Protein 1ORS (pdb70)

Foldseek 3Di:
DKAWAKPDQEDADAFFDKDKIKIFIPWFAALQFKWKWWAAPPDDTHTAAGSFFRGDVVHDPQWGKDDGTGMIMIIGNGHDLVRQTKMKIWGDDPHIDIYSIYGYAYADDFDFWDKDKAWADPVQVVVFWTKIKMKTDFGPDPDKDKFKAFLHHTDDPQKDKDKDQQDSPSRGIMMMIMRIDTSVVVVVTFKIKMWMDDPVDPDIDIDIGTVVVD/DKAKAKDDDQEAEAQAKGKMKIQIDPDAQLPWFWKWKWWAFPVGDIGTAWTAGNPGDIDGDVVQVVFWDKGDDRVRRMIMIMGGRDDQRVFTWMKIFTQDVVGDGDYIHPTGTHGYAPDDFDFWDKDWAADPPPVNDDQKGKIKMKTWFGDDDDKDKDKPVNPQPPQKDKDDWDDPDRITITMMMHMDTPVDPPVHWMKMWMGDVVVRDIDIDIRDRVDPD/DDPPDVVLVVLLLVLLQVLLVLVVCVVPPPDDPPVNVVSLVSNLVSLVSNVVVVQVCQCPVVGHPVVCVVVVLLVLLSDRPVVLVVVLVVCVVVVVVVVNVVSVVSVVSNNVNSVVSNVVSVVVVCCVVPND

Nearest PDB structures (foldseek):
  1ors-assembly1_A  TM=1.005E+00  e=1.595E-41  Mus musculus
  3w9e-assembly1_B  TM=9.736E-01  e=3.238E-32  Homo sapiens
  6ws6-assembly3_F  TM=9.856E-01  e=8.598E-32  Homo sapiens
  7ps1-assembly1_B  TM=9.415E-01  e=2.804E-31  Homo sapiens
  7nx6-assembly1_B  TM=8.037E-01  e=2.283E-31  Homo sapiens

Solvent-accessible surface area: 27838 Å² total; per-residue (Å²): 106,16,96,6,77,7,52,56,67,104,39,45,6,36,98,45,54,167,1,66,0,40,0,61,7,78,59,68,2,61,52,37,23,0,1,0,0,6,18,81,109,83,58,14,1,118,25,21,0,86,20,12,57,60,66,17,127,75,14,38,99,60,3,54,9,68,33,75,26,58,61,3,26,0,16,0,62,42,0,71,56,103,2,28,8,20,0,5,0,1,0,20,102,181,14,3,31,24,2,62,6,0,68,0,23,24,97,84,74,68,24,52,8,80,4,13,20,0,2,4,4,73,69,7,27,115,79,36,20,0,3,0,0,0,0,0,5,53,0,12,22,91,110,35,72,34,75,3,60,10,71,56,76,91,56,137,107,26,36,64,59,12,86,22,100,31,48,93,165,57,14,7,10,1,0,5,0,18,0,39,7,60,76,86,47,11,86,160,71,40,30,0,21,0,28,1,58,8,156,53,52,142,73,56,47,85,70,44,16,54,56,95,127,119,153,22,109,11,97,14,53,42,78,37,66,10,75,43,93,107,56,0,56,3,31,0,48,5,84,49,50,50,1,54,72,10,30,0,1,0,0,0,10,14,43,106,73,75,122,8,38,4,0,0,11,3,1,11,69,31,70,57,39,46,20,67,82,5,114,114,56,14,39,4,76,74,39,68,101,123,30,35,0,58,1,79,0,57,60,0,71,86,134,3,28,6,44,0,5,0,0,12,0,68,9,66,1,1,0,36,89,29,0,99,23,26,74,1,22,3,15,85,17,149,46,37,72,12,51,13,26,17,4,4,11,37,77,74,110,56,127,80,94,93,20,9,0,0,0,3,0,41,21,1,2,23,84,88,19,73,20,49,1,30,101,34,101,34,87,95,36,42,26,58,3,66,25,42,96,86,79,94,54,19,18,18,3,0,0,0,33,4,63,57,89,24,15,82,100,95,73,0,24,0,23,2,22,0,91,53,30,108,31,159,45,87,31,100,1,54,58,99,99,142,131,191,76,136,98,101,91,136,50,81,117,29,23,40,123,4,2,54,58,3,29,87,9,12,71,42,36,179,71,118,174,55,93,29,114,152,31,81,162,16,35,98,60,1,76,106,17,9,91,74,6,131,63,36,7,37,75,66,5,132,110,56,68,94,59,75,40,45,46,153,138,2,101,126,21,60,26,4,17,33,31,6,12,74,5,36,138,65,41,45,123,25,5,34,61,0,31,0,127,80,0,134,94,16,66,102,65,68,88,90,3,62,111,7,4,26,58,28,61,123,53,6,73,54,80,44,54,59,174,144,118,103,258

Structure (mmCIF, N/CA/C/O backbone):
data_1ORS
#
_entry.id   1ORS
#
_cell.length_a   264.710
_cell.length_b   61.600
_cell.length_c   46.060
_cell.angle_alpha   90.00
_cell.angle_beta   90.35
_cell.angle_gamma   90.00
#
_symmetry.space_group_name_H-M   'C 1 2 1'
#
loop_
_entity.id
_entity.type
_entity.pdbx_description
1 polymer '33H1 Fab light chain'
2 polymer '33H1 Fab heavy chain'
3 polymer 'potassium channel'
4 water water
#
loop_
_atom_site.group_PDB
_atom_site.id
_atom_site.type_symbol
_atom_site.label_atom_id
_atom_site.label_alt_id
_atom_site.label_comp_id
_atom_site.label_asym_id
_atom_site.label_entity_id
_atom_site.label_seq_id
_atom_site.pdbx_PDB_ins_code
_atom_site.Cartn_x
_atom_site.Cartn_y
_atom_site.Cartn_z
_atom_site.occupancy
_atom_site.B_iso_or_equiv
_atom_site.auth_seq_id
_atom_site.auth_comp_id
_atom_site.auth_asym_id
_atom_site.auth_atom_id
_atom_site.pdbx_PDB_model_num
ATOM 1 N N . GLN A 1 1 ? 43.302 -28.419 14.124 1.00 38.28 1 GLN A N 1
ATOM 2 C CA . GLN A 1 1 ? 43.970 -28.300 15.471 1.00 36.03 1 GLN A CA 1
ATOM 3 C C . GLN A 1 1 ? 45.460 -27.995 15.326 1.00 34.35 1 GLN A C 1
ATOM 4 O O . GLN A 1 1 ? 46.181 -27.769 16.309 1.00 32.94 1 GLN A O 1
ATOM 10 N N . ILE A 1 2 ? 45.925 -27.988 14.092 1.00 31.94 2 ILE A N 1
ATOM 11 C CA . ILE A 1 2 ? 47.331 -27.744 13.850 1.00 29.81 2 ILE A CA 1
ATOM 12 C C . ILE A 1 2 ? 47.677 -26.279 14.131 1.00 27.78 2 ILE A C 1
ATOM 13 O O . ILE A 1 2 ? 46.806 -25.405 14.118 1.00 26.78 2 ILE A O 1
ATOM 18 N N . VAL A 1 3 ? 48.950 -26.021 14.415 1.00 26.02 3 VAL A N 1
ATOM 19 C CA . VAL A 1 3 ? 49.420 -24.670 14.696 1.00 23.57 3 VAL A CA 1
ATOM 20 C C . VAL A 1 3 ? 50.127 -24.106 13.463 1.00 24.01 3 VAL A C 1
ATOM 21 O O . VAL A 1 3 ? 50.953 -24.784 12.852 1.00 22.37 3 VAL A O 1
ATOM 25 N N . LEU A 1 4 ? 49.787 -22.871 13.099 1.00 22.77 4 LEU A N 1
ATOM 26 C CA . LEU A 1 4 ? 50.397 -22.211 11.946 1.00 23.58 4 LEU A CA 1
ATOM 27 C C . LEU A 1 4 ? 51.352 -21.130 12.429 1.00 22.96 4 LEU A C 1
ATOM 28 O O . LEU A 1 4 ? 50.930 -20.129 13.011 1.00 24.38 4 LEU A O 1
ATOM 33 N N . THR A 1 5 ? 52.640 -21.340 12.190 1.00 21.91 5 THR A N 1
ATOM 34 C CA . THR A 1 5 ? 53.653 -20.378 12.594 1.00 21.47 5 THR A CA 1
ATOM 35 C C . THR A 1 5 ? 54.099 -19.596 11.372 1.00 20.06 5 THR A C 1
ATOM 36 O O . THR A 1 5 ? 54.607 -20.174 10.413 1.00 20.13 5 THR A O 1
ATOM 40 N N . GLN A 1 6 ? 53.889 -18.284 11.408 1.00 18.18 6 GLN A N 1
ATOM 41 C CA . GLN A 1 6 ? 54.280 -17.426 10.304 1.00 19.44 6 GLN A CA 1
ATOM 42 C C . GLN A 1 6 ? 55.604 -16.715 10.561 1.00 19.21 6 GLN A C 1
ATOM 43 O O . GLN A 1 6 ? 55.887 -16.267 11.679 1.00 18.04 6 GLN A O 1
ATOM 49 N N . SER A 1 7 ? 56.413 -16.617 9.514 1.00 16.43 7 SER A N 1
ATOM 50 C CA . SER A 1 7 ? 57.700 -15.951 9.603 1.00 18.04 7 SER A CA 1
ATOM 51 C C . SER A 1 7 ? 57.993 -15.190 8.313 1.00 18.86 7 SER A C 1
ATOM 52 O O . SER A 1 7 ? 57.577 -15.604 7.232 1.00 19.96 7 SER A O 1
ATOM 55 N N . PRO A 1 8 ? 58.655 -14.027 8.423 1.00 18.22 8 PRO A N 1
ATOM 56 C CA . PRO A 1 8 ? 59.106 -13.434 9.684 1.00 18.95 8 PRO A CA 1
ATOM 57 C C . PRO A 1 8 ? 57.863 -12.886 10.378 1.00 18.78 8 PRO A C 1
ATOM 58 O O . PRO A 1 8 ? 56.830 -12.722 9.737 1.00 18.67 8 PRO A O 1
ATOM 62 N N . ALA A 1 9 ? 57.951 -12.596 11.672 1.00 17.96 9 ALA A N 1
ATOM 63 C CA . ALA A 1 9 ? 56.795 -12.026 12.377 1.00 19.01 9 ALA A CA 1
ATOM 64 C C . ALA A 1 9 ? 56.596 -10.582 11.893 1.00 18.24 9 ALA A C 1
ATOM 65 O O . ALA A 1 9 ? 55.466 -10.102 11.688 1.00 16.62 9 ALA A O 1
ATOM 67 N N . ILE A 1 10 ? 57.716 -9.895 11.717 1.00 17.30 10 ILE A N 1
ATOM 68 C CA . ILE A 1 10 ? 57.724 -8.514 11.266 1.00 20.23 10 ILE A CA 1
ATOM 69 C C . ILE A 1 10 ? 58.887 -8.397 10.295 1.00 18.74 10 ILE A C 1
ATOM 70 O O . ILE A 1 10 ? 59.968 -8.916 10.561 1.00 18.23 10 ILE A O 1
ATOM 75 N N . MET A 1 11 ? 58.660 -7.722 9.176 1.00 18.49 11 MET A N 1
ATOM 76 C CA . MET A 1 11 ? 59.697 -7.539 8.169 1.00 18.96 11 MET A CA 1
ATOM 77 C C . MET A 1 11 ? 59.444 -6.233 7.424 1.00 19.65 11 MET A C 1
ATOM 78 O O . MET A 1 11 ? 58.322 -5.739 7.380 1.00 19.97 11 MET A O 1
ATOM 83 N N . SER A 1 12 ? 60.493 -5.674 6.844 1.00 19.34 12 SER A N 1
ATOM 84 C CA . SER A 1 12 ? 60.359 -4.434 6.106 1.00 21.70 12 SER A CA 1
ATOM 85 C C . SER A 1 12 ? 61.021 -4.634 4.753 1.00 22.57 12 SER A C 1
ATOM 86 O O . SER A 1 12 ? 62.042 -5.313 4.644 1.00 23.34 12 SER A O 1
ATOM 89 N N . ALA A 1 13 ? 60.441 -4.045 3.724 1.00 20.34 13 ALA A N 1
ATOM 90 C CA . ALA A 1 13 ? 61.003 -4.178 2.387 1.00 20.83 13 ALA A CA 1
ATOM 91 C C . ALA A 1 13 ? 60.912 -2.842 1.684 1.00 21.72 13 ALA A C 1
ATOM 92 O O . ALA A 1 13 ? 59.994 -2.059 1.940 1.00 20.22 13 ALA A O 1
ATOM 94 N N . SER A 1 14 ? 61.872 -2.578 0.805 1.00 22.19 14 SER A N 1
ATOM 95 C CA . SER A 1 14 ? 61.871 -1.342 0.041 1.00 23.02 14 SER A CA 1
ATOM 96 C C . SER A 1 14 ? 60.881 -1.499 -1.108 1.00 21.72 14 SER A C 1
ATOM 97 O O . SER A 1 14 ? 60.692 -2.598 -1.638 1.00 21.42 14 SER A O 1
ATOM 100 N N . LEU A 1 15 ? 60.237 -0.403 -1.483 1.00 21.58 15 LEU A N 1
ATOM 101 C CA . LEU A 1 15 ? 59.288 -0.450 -2.584 1.00 21.76 15 LEU A CA 1
ATOM 102 C C . LEU A 1 15 ? 60.056 -0.998 -3.782 1.00 23.14 15 LEU A C 1
ATOM 103 O O . LEU A 1 15 ? 61.173 -0.553 -4.062 1.00 24.12 15 LEU A O 1
ATOM 108 N N . GLY A 1 16 ? 59.471 -1.981 -4.462 1.00 23.45 16 GLY A N 1
ATOM 109 C CA . GLY A 1 16 ? 60.129 -2.587 -5.606 1.00 23.57 16 GLY A CA 1
ATOM 110 C C . GLY A 1 16 ? 60.859 -3.882 -5.277 1.00 24.96 16 GLY A C 1
ATOM 111 O O . GLY A 1 16 ? 61.263 -4.610 -6.180 1.00 23.61 16 GLY A O 1
ATOM 112 N N . ASP A 1 17 ? 61.044 -4.168 -3.989 1.00 23.81 17 ASP A N 1
ATOM 113 C CA . ASP A 1 17 ? 61.728 -5.392 -3.554 1.00 24.29 17 ASP A CA 1
ATOM 114 C C . ASP A 1 17 ? 60.840 -6.617 -3.673 1.00 23.17 17 ASP A C 1
ATOM 115 O O . ASP A 1 17 ? 59.619 -6.515 -3.575 1.00 22.56 17 ASP A O 1
ATOM 120 N N . ARG A 1 18 ? 61.464 -7.778 -3.868 1.00 21.73 18 ARG A N 1
ATOM 121 C CA . ARG A 1 18 ? 60.729 -9.035 -3.921 1.00 21.57 18 ARG A CA 1
ATOM 122 C C . ARG A 1 18 ? 60.474 -9.364 -2.449 1.00 20.71 18 ARG A C 1
ATOM 123 O O . ARG A 1 18 ? 61.364 -9.200 -1.612 1.00 21.68 18 ARG A O 1
ATOM 131 N N . VAL A 1 19 ? 59.269 -9.818 -2.135 1.00 19.95 19 VAL A N 1
ATOM 132 C CA . VAL A 1 19 ? 58.906 -10.142 -0.758 1.00 19.61 19 VAL A CA 1
ATOM 133 C C . VAL A 1 19 ? 58.383 -11.565 -0.634 1.00 19.60 19 VAL A C 1
ATOM 134 O O . VAL A 1 19 ? 57.523 -11.975 -1.408 1.00 20.37 19 VAL A O 1
ATOM 138 N N . THR A 1 20 ? 58.904 -12.319 0.333 1.00 19.25 20 THR A N 1
ATOM 139 C CA . THR A 1 20 ? 58.431 -13.678 0.555 1.00 18.95 20 THR A CA 1
ATOM 140 C C . THR A 1 20 ? 58.189 -13.900 2.043 1.00 19.85 20 THR A C 1
ATOM 141 O O . THR A 1 20 ? 59.012 -13.519 2.878 1.00 20.17 20 THR A O 1
ATOM 145 N N . MET A 1 21 ? 57.044 -14.483 2.374 1.00 19.34 21 MET A N 1
ATOM 146 C CA . MET A 1 21 ? 56.724 -14.769 3.766 1.00 20.43 21 MET A CA 1
ATOM 147 C C . MET A 1 21 ? 56.236 -16.208 3.829 1.00 19.99 21 MET A C 1
ATOM 148 O O . MET A 1 21 ? 55.652 -16.724 2.874 1.00 19.01 21 MET A O 1
ATOM 153 N N . THR A 1 22 ? 56.475 -16.859 4.959 1.00 19.66 22 THR A N 1
ATOM 154 C CA . THR A 1 22 ? 56.142 -18.265 5.095 1.00 19.06 22 THR A CA 1
ATOM 155 C C . THR A 1 22 ? 55.135 -18.614 6.184 1.00 19.40 22 THR A C 1
ATOM 156 O O . THR A 1 22 ? 55.042 -17.948 7.215 1.00 18.04 22 THR A O 1
ATOM 160 N N . CYS A 1 23 ? 54.383 -19.675 5.921 1.00 20.05 23 CYS A N 1
ATOM 161 C CA . CYS A 1 23 ? 53.396 -20.211 6.844 1.00 21.37 23 CYS A CA 1
ATOM 162 C C . CYS A 1 23 ? 53.800 -21.664 7.067 1.00 21.65 23 CYS A C 1
ATOM 163 O O . CYS A 1 23 ? 53.717 -22.479 6.145 1.00 22.96 23 CYS A O 1
ATOM 166 N N . THR A 1 24 ? 54.247 -21.987 8.278 1.00 20.53 24 THR A N 1
ATOM 167 C CA . THR A 1 24 ? 54.671 -23.347 8.587 1.00 21.65 24 THR A CA 1
ATOM 168 C C . THR A 1 24 ? 53.702 -24.026 9.548 1.00 21.05 24 THR A C 1
ATOM 169 O O . THR A 1 24 ? 53.445 -23.526 10.642 1.00 21.95 24 THR A O 1
ATOM 173 N N . ALA A 1 25 ? 53.178 -25.176 9.135 1.00 21.48 25 ALA A N 1
ATOM 174 C CA . ALA A 1 25 ? 52.209 -25.914 9.940 1.00 21.29 25 ALA A CA 1
ATOM 175 C C . ALA A 1 25 ? 52.825 -27.036 10.776 1.00 22.69 25 ALA A C 1
ATOM 176 O O . ALA A 1 25 ? 53.760 -27.704 10.339 1.00 22.21 25 ALA A O 1
ATOM 178 N N . SER A 1 26 ? 52.283 -27.245 11.975 1.00 23.46 26 SER A N 1
ATOM 179 C CA . SER A 1 26 ? 52.776 -28.294 12.865 1.00 24.49 26 SER A CA 1
ATOM 180 C C . SER A 1 26 ? 52.551 -29.691 12.281 1.00 24.75 26 SER A C 1
ATOM 181 O O . SER A 1 26 ? 53.290 -30.631 12.587 1.00 24.84 26 SER A O 1
ATOM 184 N N . SER A 1 27 ? 51.517 -29.818 11.455 1.00 25.73 27 SER A N 1
ATOM 185 C CA . SER A 1 27 ? 51.177 -31.071 10.791 1.00 28.10 27 SER A CA 1
ATOM 186 C C . SER A 1 27 ? 50.737 -30.736 9.373 1.00 28.89 27 SER A C 1
ATOM 187 O O . SER A 1 27 ? 50.373 -29.596 9.085 1.00 26.61 27 SER A O 1
ATOM 190 N N . SER A 1 28 ? 50.754 -31.734 8.496 1.00 28.55 28 SER A N 1
ATOM 191 C CA . SER A 1 28 ? 50.370 -31.537 7.105 1.00 29.19 28 SER A CA 1
ATOM 192 C C . SER A 1 28 ? 48.961 -30.977 6.946 1.00 29.09 28 SER A C 1
ATOM 193 O O . SER A 1 28 ? 48.022 -31.414 7.608 1.00 29.17 28 SER A O 1
ATOM 196 N N . VAL A 1 29 ? 48.836 -29.994 6.058 1.00 28.83 29 VAL A N 1
ATOM 197 C CA . VAL A 1 29 ? 47.563 -29.344 5.762 1.00 27.83 29 VAL A CA 1
ATOM 198 C C . VAL A 1 29 ? 47.222 -29.563 4.289 1.00 27.30 29 VAL A C 1
ATOM 199 O O . VAL A 1 29 ? 48.097 -29.474 3.429 1.00 25.53 29 VAL A O 1
ATOM 203 N N . SER A 1 30 ? 45.957 -29.855 3.998 1.00 27.63 30 SER A N 1
ATOM 204 C CA . SER A 1 30 ? 45.540 -30.051 2.610 1.00 28.43 30 SER A CA 1
ATOM 205 C C . SER A 1 30 ? 45.591 -28.707 1.887 1.00 28.03 30 SER A C 1
ATOM 206 O O . SER A 1 30 ? 45.058 -27.714 2.377 1.00 27.38 30 SER A O 1
ATOM 209 N N . SER A 1 31 ? 46.223 -28.685 0.717 1.00 27.76 31 SER A N 1
ATOM 210 C CA . SER A 1 31 ? 46.373 -27.459 -0.059 1.00 28.06 31 SER A CA 1
ATOM 211 C C . SER A 1 31 ? 45.071 -26.723 -0.373 1.00 26.57 31 SER A C 1
ATOM 212 O O . SER A 1 31 ? 45.077 -25.505 -0.537 1.00 26.62 31 SER A O 1
ATOM 215 N N . SER A 1 32 ? 43.957 -27.440 -0.461 1.00 24.94 32 SER A N 1
ATOM 216 C CA . SER A 1 32 ? 42.694 -26.772 -0.757 1.00 25.14 32 SER A CA 1
ATOM 217 C C . SER A 1 32 ? 42.187 -25.925 0.409 1.00 23.69 32 SER A C 1
ATOM 218 O O . SER A 1 32 ? 41.384 -25.014 0.209 1.00 24.73 32 SER A O 1
ATOM 221 N N . TYR A 1 33 ? 42.658 -26.201 1.621 1.00 22.88 33 TYR A N 1
ATOM 222 C CA . TYR A 1 33 ? 42.186 -25.432 2.770 1.00 23.93 33 TYR A CA 1
ATOM 223 C C . TYR A 1 33 ? 43.129 -24.356 3.311 1.00 22.78 33 TYR A C 1
ATOM 224 O O . TYR A 1 33 ? 42.843 -23.763 4.352 1.00 23.86 33 TYR A O 1
ATOM 233 N N . LEU A 1 34 ? 44.240 -24.105 2.623 1.00 20.71 34 LEU A N 1
ATOM 234 C CA . LEU A 1 34 ? 45.202 -23.096 3.078 1.00 20.06 34 LEU A CA 1
ATOM 235 C C . LEU A 1 34 ? 44.903 -21.777 2.376 1.00 18.55 34 LEU A C 1
ATOM 236 O O . LEU A 1 34 ? 45.044 -21.659 1.157 1.00 16.59 34 LEU A O 1
ATOM 241 N N . HIS A 1 35 ? 44.473 -20.786 3.154 1.00 18.22 35 HIS A N 1
ATOM 242 C CA . HIS A 1 35 ? 44.114 -19.481 2.599 1.00 18.66 35 HIS A CA 1
ATOM 243 C C . HIS A 1 35 ? 44.912 -18.364 3.270 1.00 18.94 35 HIS A C 1
ATOM 244 O O . HIS A 1 35 ? 45.360 -18.502 4.417 1.00 19.59 35 HIS A O 1
ATOM 251 N N . TRP A 1 36 ? 45.071 -17.258 2.547 1.00 18.12 36 TRP A N 1
ATOM 252 C CA . TRP A 1 36 ? 45.778 -16.080 3.048 1.00 19.13 36 TRP A CA 1
ATOM 253 C C . TRP A 1 36 ? 44.846 -14.863 3.090 1.00 19.69 36 TRP A C 1
ATOM 254 O O . TRP A 1 36 ? 43.970 -14.711 2.230 1.00 18.99 36 TRP A O 1
ATOM 265 N N . TYR A 1 37 ? 45.053 -13.999 4.081 1.00 19.60 37 TYR A N 1
ATOM 266 C CA . TYR A 1 37 ? 44.253 -12.786 4.241 1.00 20.43 37 TYR A CA 1
ATOM 267 C C . TYR A 1 37 ? 45.155 -11.580 4.444 1.00 21.25 37 TYR A C 1
ATOM 268 O O . TYR A 1 37 ? 46.238 -11.692 5.013 1.00 22.13 37 TYR A O 1
ATOM 277 N N . GLN A 1 38 ? 44.699 -10.423 3.981 1.00 20.38 38 GLN A N 1
ATOM 278 C CA . GLN A 1 38 ? 45.462 -9.196 4.146 1.00 19.96 38 GLN A CA 1
ATOM 279 C C . GLN A 1 38 ? 44.637 -8.278 5.036 1.00 20.05 38 GLN A C 1
ATOM 280 O O . GLN A 1 38 ? 43.438 -8.108 4.808 1.00 19.60 38 GLN A O 1
ATOM 286 N N . GLN A 1 39 ? 45.266 -7.693 6.046 1.00 19.46 39 GLN A N 1
ATOM 287 C CA . GLN A 1 39 ? 44.550 -6.781 6.933 1.00 20.95 39 GLN A CA 1
ATOM 288 C C . GLN A 1 39 ? 45.336 -5.515 7.220 1.00 20.56 39 GLN A C 1
ATOM 289 O O . GLN A 1 39 ? 46.539 -5.554 7.488 1.00 20.42 39 GLN A O 1
ATOM 295 N N . LYS A 1 40 ? 44.649 -4.384 7.140 1.00 22.99 40 LYS A N 1
ATOM 296 C CA . LYS A 1 40 ? 45.273 -3.108 7.431 1.00 24.14 40 LYS A CA 1
ATOM 297 C C . LYS A 1 40 ? 44.589 -2.580 8.681 1.00 26.68 40 LYS A C 1
ATOM 298 O O . LYS A 1 40 ? 43.396 -2.813 8.890 1.00 24.82 40 LYS A O 1
ATOM 304 N N . PRO A 1 41 ? 45.337 -1.863 9.532 1.00 28.40 41 PRO A N 1
ATOM 305 C CA . PRO A 1 41 ? 44.788 -1.312 10.773 1.00 30.07 41 PRO A CA 1
ATOM 306 C C . PRO A 1 41 ? 43.495 -0.526 10.569 1.00 30.87 41 PRO A C 1
ATOM 307 O O . PRO A 1 41 ? 43.399 0.317 9.673 1.00 31.20 41 PRO A O 1
ATOM 311 N N . GLY A 1 42 ? 42.494 -0.837 11.391 1.00 31.86 42 GLY A N 1
ATOM 312 C CA . GLY A 1 42 ? 41.213 -0.159 11.306 1.00 31.51 42 GLY A CA 1
ATOM 313 C C . GLY A 1 42 ? 40.142 -0.867 10.492 1.00 31.89 42 GLY A C 1
ATOM 314 O O . GLY A 1 42 ? 38.965 -0.511 10.575 1.00 31.89 42 GLY A O 1
ATOM 315 N N . SER A 1 43 ? 40.534 -1.869 9.709 1.00 30.93 43 SER A N 1
ATOM 316 C CA . SER A 1 43 ? 39.586 -2.599 8.873 1.00 30.75 43 SER A CA 1
ATOM 317 C C . SER A 1 43 ? 39.656 -4.108 9.095 1.00 29.02 43 SER A C 1
ATOM 318 O O . SER A 1 43 ? 40.608 -4.621 9.684 1.00 27.99 43 SER A O 1
ATOM 321 N N . SER A 1 44 ? 38.645 -4.820 8.615 1.00 26.41 44 SER A N 1
ATOM 322 C CA . SER A 1 44 ? 38.614 -6.271 8.760 1.00 26.56 44 SER A CA 1
ATOM 323 C C . SER A 1 44 ? 39.529 -6.940 7.732 1.00 24.64 44 SER A C 1
ATOM 324 O O . SER A 1 44 ? 39.857 -6.353 6.693 1.00 22.37 44 SER A O 1
ATOM 327 N N . PRO A 1 45 ? 39.971 -8.175 8.019 1.00 23.02 45 PRO A N 1
ATOM 328 C CA . PRO A 1 45 ? 40.841 -8.890 7.084 1.00 21.69 45 PRO A CA 1
ATOM 329 C C . PRO A 1 45 ? 40.093 -9.129 5.769 1.00 22.33 45 PRO A C 1
ATOM 330 O O . PRO A 1 45 ? 38.863 -9.207 5.747 1.00 21.84 45 PRO A O 1
ATOM 334 N N . LYS A 1 46 ? 40.842 -9.241 4.679 1.00 22.53 46 LYS A N 1
ATOM 335 C CA . LYS A 1 46 ? 40.260 -9.491 3.366 1.00 23.42 46 LYS A CA 1
ATOM 336 C C . LYS A 1 46 ? 40.831 -10.776 2.778 1.00 22.46 46 LYS A C 1
ATOM 337 O O . LYS A 1 46 ? 42.043 -11.000 2.833 1.00 21.27 46 LYS A O 1
ATOM 343 N N . LEU A 1 47 ? 39.969 -11.627 2.224 1.00 21.40 47 LEU A N 1
ATOM 344 C CA . LEU A 1 47 ? 40.458 -12.855 1.605 1.00 21.85 47 LEU A CA 1
ATOM 345 C C . LEU A 1 47 ? 41.413 -12.396 0.507 1.00 21.79 47 LEU A C 1
ATOM 346 O O . LEU A 1 47 ? 41.061 -11.551 -0.320 1.00 21.80 47 LEU A O 1
ATOM 351 N N . TRP A 1 48 ? 42.620 -12.943 0.497 1.00 20.68 48 TRP A N 1
ATOM 352 C CA . TRP A 1 48 ? 43.623 -12.522 -0.470 1.00 20.45 48 TRP A CA 1
ATOM 353 C C . TRP A 1 48 ? 44.008 -13.628 -1.448 1.00 21.48 48 TRP A C 1
ATOM 354 O O . TRP A 1 48 ? 44.068 -13.411 -2.656 1.00 22.55 48 TRP A O 1
ATOM 365 N N . ILE A 1 49 ? 44.290 -14.811 -0.919 1.00 22.09 49 ILE A N 1
ATOM 366 C CA . ILE A 1 49 ? 44.638 -15.957 -1.753 1.00 23.45 49 ILE A CA 1
ATOM 367 C C . ILE A 1 49 ? 43.916 -17.155 -1.153 1.00 23.48 49 ILE A C 1
ATOM 368 O O . ILE A 1 49 ? 43.976 -17.363 0.056 1.00 24.25 49 ILE A O 1
ATOM 373 N N . TYR A 1 50 ? 43.203 -17.928 -1.967 1.00 22.28 50 TYR A N 1
ATOM 374 C CA . TYR A 1 50 ? 42.525 -19.090 -1.414 1.00 23.01 50 TYR A CA 1
ATOM 375 C C . TYR A 1 50 ? 43.058 -20.380 -2.017 1.00 21.61 50 TYR A C 1
ATOM 376 O O . TYR A 1 50 ? 43.616 -20.384 -3.115 1.00 20.49 50 TYR A O 1
ATOM 385 N N . SER A 1 51 ? 42.897 -21.467 -1.272 1.00 22.22 51 SER A N 1
ATOM 386 C CA . SER A 1 51 ? 43.353 -22.783 -1.698 1.00 22.43 51 SER A CA 1
ATOM 387 C C . SER A 1 51 ? 44.785 -22.743 -2.216 1.00 22.57 51 SER A C 1
ATOM 388 O O . SER A 1 51 ? 45.074 -23.153 -3.345 1.00 22.16 51 SER A O 1
ATOM 391 N N . THR A 1 52 ? 45.665 -22.205 -1.375 1.00 22.09 52 THR A N 1
ATOM 392 C CA . THR A 1 52 ? 47.094 -22.098 -1.647 1.00 22.73 52 THR A CA 1
ATOM 393 C C . THR A 1 52 ? 47.594 -21.096 -2.676 1.00 22.86 52 THR A C 1
ATOM 394 O O . THR A 1 52 ? 48.498 -20.314 -2.382 1.00 22.78 52 THR A O 1
ATOM 398 N N . SER A 1 53 ? 47.008 -21.104 -3.868 1.00 23.40 53 SER A N 1
ATOM 399 C CA . SER A 1 53 ? 47.509 -20.253 -4.940 1.00 24.20 53 SER A CA 1
ATOM 400 C C . SER A 1 53 ? 46.506 -19.467 -5.767 1.00 24.19 53 SER A C 1
ATOM 401 O O . SER A 1 53 ? 46.887 -18.853 -6.758 1.00 25.61 53 SER A O 1
ATOM 404 N N . ASN A 1 54 ? 45.237 -19.494 -5.398 1.00 24.11 54 ASN A N 1
ATOM 405 C CA . ASN A 1 54 ? 44.247 -18.756 -6.175 1.00 26.27 54 ASN A CA 1
ATOM 406 C C . ASN A 1 54 ? 44.067 -17.340 -5.638 1.00 24.51 54 ASN A C 1
ATOM 407 O O . ASN A 1 54 ? 43.633 -17.153 -4.505 1.00 25.78 54 ASN A O 1
ATOM 412 N N . LEU A 1 55 ? 44.415 -16.345 -6.450 1.00 26.27 55 LEU A N 1
ATOM 413 C CA . LEU A 1 55 ? 44.274 -14.948 -6.042 1.00 26.98 55 LEU A CA 1
ATOM 414 C C . LEU A 1 55 ? 42.801 -14.557 -5.981 1.00 27.80 55 LEU A C 1
ATOM 415 O O . LEU A 1 55 ? 42.006 -14.957 -6.835 1.00 27.05 55 LEU A O 1
ATOM 420 N N . ALA A 1 56 ? 42.435 -13.785 -4.963 1.00 28.14 56 ALA A N 1
ATOM 421 C CA . ALA A 1 56 ? 41.058 -13.323 -4.828 1.00 29.79 56 ALA A CA 1
ATOM 422 C C . ALA A 1 56 ? 40.820 -12.309 -5.946 1.00 30.78 56 ALA A C 1
ATOM 423 O O . ALA A 1 56 ? 41.764 -11.734 -6.482 1.00 30.09 56 ALA A O 1
ATOM 425 N N . SER A 1 57 ? 39.557 -12.088 -6.287 1.00 33.74 57 SER A N 1
ATOM 426 C CA . SER A 1 57 ? 39.188 -11.175 -7.367 1.00 35.36 57 SER A CA 1
ATOM 427 C C . SER A 1 57 ? 39.986 -9.871 -7.498 1.00 36.30 57 SER A C 1
ATOM 428 O O . SER A 1 57 ? 40.669 -9.657 -8.497 1.00 38.53 57 SER A O 1
ATOM 431 N N . GLY A 1 58 ? 39.920 -8.995 -6.506 1.00 35.68 58 GLY A N 1
ATOM 432 C CA . GLY A 1 58 ? 40.641 -7.734 -6.642 1.00 36.26 58 GLY A CA 1
ATOM 433 C C . GLY A 1 58 ? 42.163 -7.744 -6.523 1.00 34.20 58 GLY A C 1
ATOM 434 O O . GLY A 1 58 ? 42.809 -6.726 -6.779 1.00 32.96 58 GLY A O 1
ATOM 435 N N . VAL A 1 59 ? 42.738 -8.889 -6.168 1.00 31.24 59 VAL A N 1
ATOM 436 C CA . VAL A 1 59 ? 44.186 -9.007 -5.963 1.00 29.26 59 VAL A CA 1
ATOM 437 C C . VAL A 1 59 ? 45.103 -8.918 -7.188 1.00 28.55 59 VAL A C 1
ATOM 438 O O . VAL A 1 59 ? 45.011 -9.724 -8.114 1.00 27.29 59 VAL A O 1
ATOM 442 N N . PRO A 1 60 ? 46.020 -7.931 -7.193 1.00 28.10 60 PRO A N 1
ATOM 443 C CA . PRO A 1 60 ? 46.980 -7.695 -8.279 1.00 27.11 60 PRO A CA 1
ATOM 444 C C . PRO A 1 60 ? 47.908 -8.873 -8.560 1.00 26.48 60 PRO A C 1
ATOM 445 O O . PRO A 1 60 ? 48.278 -9.620 -7.652 1.00 23.88 60 PRO A O 1
ATOM 449 N N . ALA A 1 61 ? 48.292 -9.012 -9.827 1.00 25.64 61 ALA A N 1
ATOM 450 C CA . ALA A 1 61 ? 49.153 -10.101 -10.282 1.00 25.40 61 ALA A CA 1
ATOM 451 C C . ALA A 1 61 ? 50.512 -10.205 -9.591 1.00 25.15 61 ALA A C 1
ATOM 452 O O . ALA A 1 61 ? 51.154 -11.256 -9.643 1.00 25.05 61 ALA A O 1
ATOM 454 N N . ARG A 1 62 ? 50.957 -9.133 -8.943 1.00 23.78 62 ARG A N 1
ATOM 455 C CA . ARG A 1 62 ? 52.250 -9.179 -8.270 1.00 24.78 62 ARG A CA 1
ATOM 456 C C . ARG A 1 62 ? 52.254 -10.227 -7.152 1.00 22.55 62 ARG A C 1
ATOM 457 O O . ARG A 1 62 ? 53.312 -10.705 -6.746 1.00 22.78 62 ARG A O 1
ATOM 465 N N . PHE A 1 63 ? 51.073 -10.600 -6.664 1.00 23.36 63 PHE A N 1
ATOM 466 C CA . PHE A 1 63 ? 50.991 -11.601 -5.596 1.00 21.99 63 PHE A CA 1
ATOM 467 C C . PHE A 1 63 ? 50.906 -13.032 -6.119 1.00 23.39 63 PHE A C 1
ATOM 468 O O . PHE A 1 63 ? 50.383 -13.278 -7.203 1.00 20.64 63 PHE A O 1
ATOM 476 N N . SER A 1 64 ? 51.413 -13.974 -5.329 1.00 23.18 64 SER A N 1
ATOM 477 C CA . SER A 1 64 ? 51.340 -15.391 -5.663 1.00 23.37 64 SER A CA 1
ATOM 478 C C . SER A 1 64 ? 51.426 -16.201 -4.374 1.00 23.41 64 SER A C 1
ATOM 479 O O . SER A 1 64 ? 52.014 -15.757 -3.385 1.00 21.34 64 SER A O 1
ATOM 482 N N . GLY A 1 65 ? 50.816 -17.379 -4.390 1.00 21.57 65 GLY A N 1
ATOM 483 C CA . GLY A 1 65 ? 50.843 -18.254 -3.234 1.00 22.54 65 GLY A CA 1
ATOM 484 C C . GLY A 1 65 ? 51.370 -19.589 -3.714 1.00 24.59 65 GLY A C 1
ATOM 485 O O . GLY A 1 65 ? 51.086 -19.987 -4.843 1.00 23.72 65 GLY A O 1
ATOM 486 N N . SER A 1 66 ? 52.141 -20.272 -2.875 1.00 23.38 66 SER A N 1
ATOM 487 C CA . SER A 1 66 ? 52.708 -21.567 -3.238 1.00 25.39 66 SER A CA 1
ATOM 488 C C . SER A 1 66 ? 52.869 -22.428 -1.991 1.00 25.36 66 SER A C 1
ATOM 489 O O . SER A 1 66 ? 52.719 -21.937 -0.876 1.00 23.23 66 SER A O 1
ATOM 492 N N . GLY A 1 67 ? 53.163 -23.713 -2.181 1.00 26.34 67 GLY A N 1
ATOM 493 C CA . GLY A 1 67 ? 53.354 -24.597 -1.042 1.00 26.56 67 GLY A CA 1
ATOM 494 C C . GLY A 1 67 ? 52.497 -25.848 -1.006 1.00 28.08 67 GLY A C 1
ATOM 495 O O . GLY A 1 67 ? 51.635 -26.059 -1.859 1.00 29.26 67 GLY A O 1
ATOM 496 N N . SER A 1 68 ? 52.748 -26.683 -0.003 1.00 27.29 68 SER A N 1
ATOM 497 C CA . SER A 1 68 ? 52.021 -27.929 0.193 1.00 28.31 68 SER A CA 1
ATOM 498 C C . SER A 1 68 ? 52.480 -28.553 1.502 1.00 27.81 68 SER A C 1
ATOM 499 O O . SER A 1 68 ? 53.524 -28.188 2.039 1.00 26.67 68 SER A O 1
ATOM 502 N N . GLY A 1 69 ? 51.699 -29.499 2.009 1.00 28.47 69 GLY A N 1
ATOM 503 C CA . GLY A 1 69 ? 52.059 -30.169 3.246 1.00 28.27 69 GLY A CA 1
ATOM 504 C C . GLY A 1 69 ? 52.123 -29.278 4.471 1.00 26.14 69 GLY A C 1
ATOM 505 O O . GLY A 1 69 ? 51.098 -28.815 4.965 1.00 25.58 69 GLY A O 1
ATOM 506 N N . THR A 1 70 ? 53.334 -29.051 4.971 1.00 25.72 70 THR A N 1
ATOM 507 C CA . THR A 1 70 ? 53.537 -28.224 6.160 1.00 25.27 70 THR A C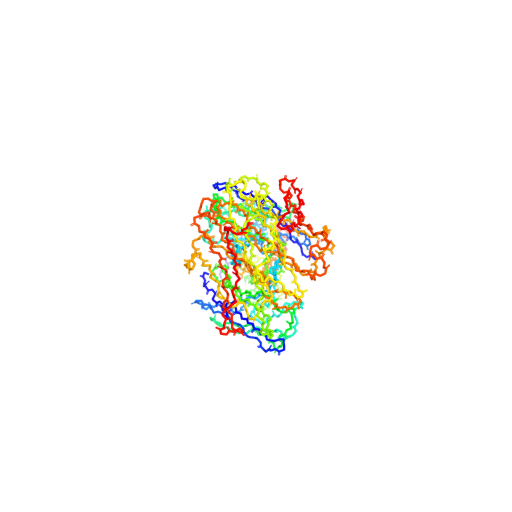A 1
ATOM 508 C C . THR A 1 70 ? 54.235 -26.897 5.846 1.00 24.76 70 THR A C 1
ATOM 509 O O . THR A 1 70 ? 54.596 -26.154 6.757 1.00 24.52 70 THR A O 1
ATOM 513 N N . SER A 1 71 ? 54.425 -26.589 4.568 1.00 24.07 71 SER A N 1
ATOM 514 C CA . SER A 1 71 ? 55.108 -25.349 4.224 1.00 23.91 71 SER A CA 1
ATOM 515 C C . SER A 1 71 ? 54.494 -24.589 3.052 1.00 24.00 71 SER A C 1
ATOM 516 O O . SER A 1 71 ? 54.471 -25.079 1.914 1.00 22.90 71 SER A O 1
ATOM 519 N N . TYR A 1 72 ? 54.013 -23.381 3.338 1.00 22.52 72 TYR A N 1
ATOM 520 C CA . TYR A 1 72 ? 53.404 -22.527 2.325 1.00 22.10 72 TYR A CA 1
ATOM 521 C C . TYR A 1 72 ? 54.013 -21.132 2.379 1.00 21.54 72 TYR A C 1
ATOM 522 O O . TYR A 1 72 ? 54.574 -20.723 3.398 1.00 20.03 72 TYR A O 1
ATOM 531 N N . SER A 1 73 ? 53.896 -20.395 1.280 1.00 22.06 73 SER A N 1
ATOM 532 C CA . SER A 1 73 ? 54.449 -19.052 1.233 1.00 20.79 73 SER A CA 1
ATOM 533 C C . SER A 1 73 ? 53.607 -18.117 0.377 1.00 22.57 73 SER A C 1
ATOM 534 O O . SER A 1 73 ? 52.852 -18.559 -0.491 1.00 21.31 73 SER A O 1
ATOM 537 N N . LEU A 1 74 ? 53.733 -16.821 0.657 1.00 20.81 74 LEU A N 1
ATOM 538 C CA . LEU A 1 74 ? 53.044 -15.775 -0.087 1.00 20.58 74 LEU A CA 1
ATOM 539 C C . LEU A 1 74 ? 54.182 -14.902 -0.595 1.00 20.55 74 LEU A C 1
ATOM 540 O O . LEU A 1 74 ? 55.070 -14.518 0.170 1.00 20.14 74 LEU A O 1
ATOM 545 N N . THR A 1 75 ? 54.177 -14.619 -1.891 1.00 18.64 75 THR A N 1
ATOM 546 C CA . THR A 1 75 ? 55.227 -13.820 -2.480 1.00 20.05 75 THR A CA 1
ATOM 547 C C . THR A 1 75 ? 54.702 -12.600 -3.216 1.00 18.72 75 THR A C 1
ATOM 548 O O . THR A 1 75 ? 53.620 -12.626 -3.794 1.00 20.69 75 THR A O 1
ATOM 552 N N . ILE A 1 76 ? 55.476 -11.525 -3.172 1.00 18.53 76 ILE A N 1
ATOM 553 C CA . ILE A 1 76 ? 55.127 -10.301 -3.875 1.00 20.13 76 ILE A CA 1
ATOM 554 C C . ILE A 1 76 ? 56.323 -10.090 -4.789 1.00 20.74 76 ILE A C 1
ATOM 555 O O . ILE A 1 76 ? 57.440 -9.900 -4.319 1.00 21.65 76 ILE A O 1
ATOM 560 N N . SER A 1 77 ? 56.100 -10.152 -6.099 1.00 23.26 77 SER A N 1
ATOM 561 C CA . SER A 1 77 ? 57.199 -9.998 -7.043 1.00 23.14 77 SER A CA 1
ATOM 562 C C . SER A 1 77 ? 57.888 -8.646 -6.891 1.00 25.32 77 SER A C 1
ATOM 563 O O . SER A 1 77 ? 59.114 -8.546 -6.974 1.00 24.92 77 SER A O 1
ATOM 566 N N . SER A 1 78 ? 57.094 -7.610 -6.645 1.00 26.86 78 SER A N 1
ATOM 567 C CA . SER A 1 78 ? 57.613 -6.256 -6.493 1.00 27.93 78 SER A CA 1
ATOM 568 C C . SER A 1 78 ? 56.709 -5.459 -5.551 1.00 27.85 78 SER A C 1
ATOM 569 O O . SER A 1 78 ? 55.569 -5.128 -5.891 1.00 26.66 78 SER A O 1
ATOM 572 N N . MET A 1 79 ? 57.244 -5.176 -4.367 1.00 25.71 79 MET A N 1
ATOM 573 C CA . MET A 1 79 ? 56.577 -4.441 -3.286 1.00 25.82 79 MET A CA 1
ATOM 574 C C . MET A 1 79 ? 56.037 -3.053 -3.658 1.00 23.92 79 MET A C 1
ATOM 575 O O . MET A 1 79 ? 56.767 -2.216 -4.174 1.00 22.65 79 MET A O 1
ATOM 580 N N . GLU A 1 80 ? 54.756 -2.816 -3.387 1.00 23.90 80 GLU A N 1
ATOM 581 C CA . GLU A 1 80 ? 54.146 -1.509 -3.631 1.00 24.30 80 GLU A CA 1
ATOM 582 C C . GLU A 1 80 ? 53.689 -0.998 -2.265 1.00 23.16 80 GLU A C 1
ATOM 583 O O . GLU A 1 80 ? 53.426 -1.793 -1.368 1.00 22.51 80 GLU A O 1
ATOM 589 N N . ALA A 1 81 ? 53.591 0.319 -2.113 1.00 23.51 81 ALA A N 1
ATOM 590 C CA . ALA A 1 81 ? 53.192 0.925 -0.841 1.00 24.06 81 ALA A CA 1
ATOM 591 C C . ALA A 1 81 ? 51.890 0.370 -0.261 1.00 24.58 81 ALA A C 1
ATOM 592 O O . ALA A 1 81 ? 51.788 0.146 0.950 1.00 23.49 81 ALA A O 1
ATOM 594 N N . GLU A 1 82 ? 50.898 0.148 -1.118 1.00 23.98 82 GLU A N 1
ATOM 595 C CA . GLU A 1 82 ? 49.616 -0.377 -0.665 1.00 26.35 82 GLU A CA 1
ATOM 596 C C . GLU A 1 82 ? 49.691 -1.809 -0.143 1.00 23.38 82 GLU A C 1
ATOM 597 O O . GLU A 1 82 ? 48.713 -2.316 0.403 1.00 23.53 82 GLU A O 1
ATOM 603 N N . ASP A 1 83 ? 50.841 -2.458 -0.302 1.00 20.98 83 ASP A N 1
ATOM 604 C CA . ASP A 1 83 ? 50.989 -3.835 0.168 1.00 20.11 83 ASP A CA 1
ATOM 605 C C . ASP A 1 83 ? 51.367 -3.909 1.655 1.00 20.08 83 ASP A C 1
ATOM 606 O O . ASP A 1 83 ? 51.331 -4.984 2.263 1.00 19.24 83 ASP A O 1
ATOM 611 N N . ALA A 1 84 ? 51.725 -2.771 2.242 1.00 19.77 84 ALA A N 1
ATOM 612 C CA . ALA A 1 84 ? 52.076 -2.739 3.661 1.00 19.53 84 ALA A CA 1
ATOM 613 C C . ALA A 1 84 ? 50.814 -3.102 4.435 1.00 19.27 84 ALA A C 1
ATOM 614 O O . ALA A 1 84 ? 49.790 -2.426 4.335 1.00 19.36 84 ALA A O 1
ATOM 616 N N . ALA A 1 85 ? 50.886 -4.188 5.192 1.00 18.53 85 ALA A N 1
ATOM 617 C CA . ALA A 1 85 ? 49.740 -4.662 5.953 1.00 19.02 85 ALA A CA 1
ATOM 618 C C . ALA A 1 85 ? 50.188 -5.906 6.689 1.00 18.62 85 ALA A C 1
ATOM 619 O O . ALA A 1 85 ? 51.356 -6.285 6.619 1.00 17.56 85 ALA A O 1
ATOM 621 N N . THR A 1 86 ? 49.266 -6.532 7.407 1.00 18.18 86 THR A N 1
ATOM 622 C CA . THR A 1 86 ? 49.587 -7.770 8.100 1.00 18.97 86 THR A CA 1
ATOM 623 C C . THR A 1 86 ? 48.898 -8.871 7.304 1.00 19.67 86 THR A C 1
ATOM 624 O O . THR A 1 86 ? 47.752 -8.710 6.883 1.00 21.10 86 THR A O 1
ATOM 628 N N . TYR A 1 87 ? 49.609 -9.970 7.068 1.00 17.85 87 TYR A N 1
ATOM 629 C CA . TYR A 1 87 ? 49.049 -11.081 6.320 1.00 18.56 87 TYR A CA 1
ATOM 630 C C . TYR A 1 87 ? 48.918 -12.285 7.236 1.00 18.91 87 TYR A C 1
ATOM 631 O O . TYR A 1 87 ? 49.821 -12.582 8.014 1.00 19.53 87 TYR A O 1
ATOM 640 N N . TYR A 1 88 ? 47.788 -12.969 7.128 1.00 17.24 88 TYR A N 1
ATOM 641 C CA . TYR A 1 88 ? 47.506 -14.144 7.945 1.00 18.81 88 TYR A CA 1
ATOM 642 C C . TYR A 1 88 ? 47.195 -15.348 7.081 1.00 19.78 88 TYR A C 1
ATOM 643 O O . TYR A 1 88 ? 46.482 -15.232 6.084 1.00 18.20 88 TYR A O 1
ATOM 652 N N . CYS A 1 89 ? 47.728 -16.506 7.460 1.00 20.27 89 CYS A N 1
ATOM 653 C CA . CYS A 1 89 ? 47.406 -17.718 6.744 1.00 21.05 89 CYS A CA 1
ATOM 654 C C . CYS A 1 89 ? 46.331 -18.373 7.607 1.00 21.60 89 CYS A C 1
ATOM 655 O O . CYS A 1 89 ? 46.165 -18.024 8.787 1.00 21.64 89 CYS A O 1
ATOM 658 N N . HIS A 1 90 ? 45.611 -19.317 7.020 1.00 21.05 90 HIS A N 1
ATOM 659 C CA . HIS A 1 90 ? 44.486 -19.969 7.678 1.00 22.02 90 HIS A CA 1
ATOM 660 C C . HIS A 1 90 ? 44.347 -21.386 7.134 1.00 20.94 90 HIS A C 1
ATOM 661 O O . HIS A 1 90 ? 44.587 -21.623 5.956 1.00 21.49 90 HIS A O 1
ATOM 668 N N . GLN A 1 91 ? 43.957 -22.328 7.986 1.00 21.96 91 GLN A N 1
ATOM 669 C CA . GLN A 1 91 ? 43.788 -23.701 7.531 1.00 21.87 91 GLN A CA 1
ATOM 670 C C . GLN A 1 91 ? 42.648 -24.398 8.250 1.00 22.13 91 GLN A C 1
ATOM 671 O O . GLN A 1 91 ? 42.176 -23.940 9.287 1.00 20.99 91 GLN A O 1
ATOM 677 N N . PHE A 1 92 ? 42.208 -25.508 7.674 1.00 22.36 92 PHE A N 1
ATOM 678 C CA . PHE A 1 92 ? 41.169 -26.326 8.272 1.00 24.62 92 PHE A CA 1
ATOM 679 C C . PHE A 1 92 ? 41.585 -27.778 8.125 1.00 24.95 92 PHE A C 1
ATOM 680 O O . PHE A 1 92 ? 42.023 -28.187 7.053 1.00 24.94 92 PHE A O 1
ATOM 688 N N . HIS A 1 93 ? 41.458 -28.550 9.198 1.00 27.71 93 HIS A N 1
ATOM 689 C CA . HIS A 1 93 ? 41.769 -29.976 9.148 1.00 30.45 93 HIS A CA 1
ATOM 690 C C . HIS A 1 93 ? 40.675 -30.601 10.002 1.00 30.69 93 HIS A C 1
ATOM 691 O O . HIS A 1 93 ? 39.756 -31.228 9.480 1.00 30.00 93 HIS A O 1
ATOM 698 N N . ARG A 1 94 ? 40.764 -30.427 11.314 1.00 30.14 94 ARG A N 1
ATOM 699 C CA . ARG A 1 94 ? 39.710 -30.920 12.189 1.00 31.79 94 ARG A CA 1
ATOM 700 C C . ARG A 1 94 ? 38.981 -29.686 12.690 1.00 31.42 94 ARG A C 1
ATOM 701 O O . ARG A 1 94 ? 37.794 -29.729 13.003 1.00 29.72 94 ARG A O 1
ATOM 709 N N . SER A 1 95 ? 39.711 -28.577 12.745 1.00 30.14 95 SER A N 1
ATOM 710 C CA . SER A 1 95 ? 39.155 -27.315 13.209 1.00 30.61 95 SER A CA 1
ATOM 711 C C . SER A 1 95 ? 39.752 -26.176 12.382 1.00 28.54 95 SER A C 1
ATOM 712 O O . SER A 1 95 ? 40.586 -26.415 11.509 1.00 28.12 95 SER A O 1
ATOM 715 N N . LEU A 1 96 ? 39.322 -24.946 12.658 1.00 28.17 96 LEU A N 1
ATOM 716 C CA . LEU A 1 96 ? 39.821 -23.764 11.945 1.00 27.23 96 LEU A CA 1
ATOM 717 C C . LEU A 1 96 ? 40.847 -23.014 12.790 1.00 25.84 96 LEU A C 1
ATOM 718 O O . LEU A 1 96 ? 40.556 -22.619 13.921 1.00 23.78 96 LEU A O 1
ATOM 723 N N . THR A 1 97 ? 42.037 -22.800 12.236 1.00 24.72 97 THR A N 1
ATOM 724 C CA . THR A 1 97 ? 43.098 -22.100 12.956 1.00 24.86 97 THR A CA 1
ATOM 725 C C . THR A 1 97 ? 43.823 -21.069 12.081 1.00 24.17 97 THR A C 1
ATOM 726 O O . THR A 1 97 ? 43.978 -21.260 10.866 1.00 22.48 97 THR A O 1
ATOM 730 N N . PHE A 1 98 ? 44.262 -19.980 12.711 1.00 23.66 98 PHE A N 1
ATOM 731 C CA . PHE A 1 98 ? 44.973 -18.903 12.021 1.00 23.13 98 PHE A CA 1
ATOM 732 C C . PHE A 1 98 ? 46.445 -18.808 12.379 1.00 22.50 98 PHE A C 1
ATOM 733 O O . PHE A 1 98 ? 46.842 -19.075 13.515 1.00 21.10 98 PHE A O 1
ATOM 741 N N . GLY A 1 99 ? 47.243 -18.388 11.403 1.00 21.47 99 GLY A N 1
ATOM 742 C CA . GLY A 1 99 ? 48.662 -18.209 11.628 1.00 20.30 99 GLY A CA 1
ATOM 743 C C . GLY A 1 99 ? 48.880 -16.973 12.483 1.00 22.98 99 GLY A C 1
ATOM 744 O O . GLY A 1 99 ? 47.985 -16.125 12.614 1.00 21.86 99 GLY A O 1
ATOM 745 N N . SER A 1 100 ? 50.075 -16.876 13.056 1.00 23.81 100 SER A N 1
ATOM 746 C CA . SER A 1 100 ? 50.469 -15.779 13.929 1.00 24.46 100 SER A CA 1
ATOM 747 C C . SER A 1 100 ? 50.607 -14.426 13.227 1.00 25.42 100 SER A C 1
ATOM 748 O O . SER A 1 100 ? 50.756 -13.390 13.876 1.00 25.57 100 SER A O 1
ATOM 751 N N . GLY A 1 101 ? 50.564 -14.442 11.899 1.00 22.55 101 GLY A N 1
ATOM 752 C CA . GLY A 1 101 ? 50.669 -13.211 11.140 1.00 21.54 101 GLY A CA 1
ATOM 753 C C . GLY A 1 101 ? 52.063 -12.684 10.851 1.00 21.25 101 GLY A C 1
ATOM 754 O O . GLY A 1 101 ? 53.005 -12.864 11.631 1.00 19.97 101 GLY A O 1
ATOM 755 N N . THR A 1 102 ? 52.189 -12.041 9.695 1.00 19.92 102 THR A N 1
ATOM 756 C CA . THR A 1 102 ? 53.438 -11.418 9.269 1.00 17.90 102 THR A CA 1
ATOM 757 C C . THR A 1 102 ? 53.100 -9.970 8.949 1.00 18.04 102 THR A C 1
ATOM 758 O O . THR A 1 102 ? 52.302 -9.700 8.057 1.00 17.37 102 THR A O 1
ATOM 762 N N . LYS A 1 103 ? 53.690 -9.040 9.688 1.00 16.48 103 LYS A N 1
ATOM 763 C CA . LYS A 1 103 ? 53.444 -7.625 9.435 1.00 19.98 103 LYS A CA 1
ATOM 764 C C . LYS A 1 103 ? 54.498 -7.119 8.451 1.00 18.67 103 LYS A C 1
ATOM 765 O O . LYS A 1 103 ? 55.694 -7.167 8.736 1.00 19.54 103 LYS A O 1
ATOM 771 N N . LEU A 1 104 ? 54.046 -6.649 7.293 1.00 18.05 104 LEU A N 1
ATOM 772 C CA . LEU A 1 104 ? 54.945 -6.142 6.259 1.00 17.65 104 LEU A CA 1
ATOM 773 C C . LEU A 1 104 ? 54.984 -4.620 6.292 1.00 17.46 104 LEU A C 1
ATOM 774 O O . LEU A 1 104 ? 53.966 -3.963 6.054 1.00 18.02 104 LEU A O 1
ATOM 779 N N . GLU A 1 105 ? 56.166 -4.076 6.574 1.00 16.78 105 GLU A N 1
ATOM 780 C CA . GLU A 1 105 ? 56.387 -2.633 6.691 1.00 19.42 105 GLU A CA 1
ATOM 781 C C . GLU A 1 105 ? 57.211 -2.113 5.519 1.00 19.29 105 GLU A C 1
ATOM 782 O O . GLU A 1 105 ? 57.872 -2.881 4.829 1.00 18.21 105 GLU A O 1
ATOM 788 N N . ILE A 1 106 ? 57.182 -0.801 5.311 1.00 20.06 106 ILE A N 1
ATOM 789 C CA . ILE A 1 106 ? 57.946 -0.192 4.225 1.00 20.93 106 ILE A CA 1
ATOM 790 C C . ILE A 1 106 ? 59.305 0.251 4.739 1.00 21.26 106 ILE A C 1
ATOM 791 O O . ILE A 1 106 ? 59.413 0.880 5.796 1.00 20.75 106 ILE A O 1
ATOM 796 N N . LYS A 1 107 ? 60.351 -0.084 3.999 1.00 21.79 107 LYS A N 1
ATOM 797 C CA . LYS A 1 107 ? 61.688 0.316 4.397 1.00 24.07 107 LYS A CA 1
ATOM 798 C C . LYS A 1 107 ? 61.988 1.684 3.800 1.00 24.30 107 LYS A C 1
ATOM 799 O O . LYS A 1 107 ? 61.640 1.960 2.652 1.00 26.58 107 LYS A O 1
ATOM 805 N N . ARG A 1 108 ? 62.618 2.547 4.587 1.00 23.44 108 ARG A N 1
ATOM 806 C CA . ARG A 1 108 ? 63.007 3.874 4.117 1.00 22.71 108 ARG A CA 1
ATOM 807 C C . ARG A 1 108 ? 64.381 4.180 4.696 1.00 22.35 108 ARG A C 1
ATOM 808 O O . ARG A 1 108 ? 64.947 3.353 5.417 1.00 23.01 108 ARG A O 1
ATOM 816 N N . ALA A 1 109 ? 64.921 5.355 4.388 1.00 22.56 109 ALA A N 1
ATOM 817 C CA . ALA A 1 109 ? 66.232 5.732 4.898 1.00 23.96 109 ALA A CA 1
ATOM 818 C C . ALA A 1 109 ? 66.160 5.954 6.405 1.00 24.47 109 ALA A C 1
ATOM 819 O O . ALA A 1 109 ? 65.155 6.447 6.913 1.00 22.20 109 ALA A O 1
ATOM 821 N N . ASP A 1 110 ? 67.227 5.595 7.114 1.00 24.48 110 ASP A N 1
ATOM 822 C CA . ASP A 1 110 ? 67.241 5.770 8.562 1.00 26.08 110 ASP A CA 1
ATOM 823 C C . ASP A 1 110 ? 67.083 7.239 8.914 1.00 25.27 110 ASP A C 1
ATOM 824 O O . ASP A 1 110 ? 67.550 8.118 8.193 1.00 24.29 110 ASP A O 1
ATOM 829 N N . ALA A 1 111 ? 66.419 7.497 10.036 1.00 23.42 111 ALA A N 1
ATOM 830 C CA . ALA A 1 111 ? 66.196 8.855 10.499 1.00 21.68 111 ALA A CA 1
ATOM 831 C C . ALA A 1 111 ? 66.249 8.864 12.022 1.00 20.78 111 ALA A C 1
ATOM 832 O O . ALA A 1 111 ? 65.623 8.025 12.671 1.00 19.49 111 ALA A O 1
ATOM 834 N N . ALA A 1 112 ? 67.005 9.798 12.587 1.00 19.40 112 ALA A N 1
ATOM 835 C CA . ALA A 1 112 ? 67.122 9.900 14.041 1.00 20.26 112 ALA A CA 1
ATOM 836 C C . ALA A 1 112 ? 65.861 10.522 14.640 1.00 19.64 112 ALA A C 1
ATOM 837 O O . ALA A 1 112 ? 65.197 11.344 14.014 1.00 20.46 112 ALA A O 1
ATOM 839 N N . PRO A 1 113 ? 65.505 10.123 15.866 1.00 18.58 113 PRO A N 1
ATOM 840 C CA . PRO A 1 113 ? 64.311 10.675 16.505 1.00 17.82 113 PRO A CA 1
ATOM 841 C C . PRO A 1 113 ? 64.483 12.107 16.991 1.00 17.46 113 PRO A C 1
ATOM 842 O O . PRO A 1 113 ? 65.586 12.543 17.316 1.00 18.37 113 PRO A O 1
ATOM 846 N N . THR A 1 114 ? 63.387 12.848 17.026 1.00 18.95 114 THR A N 1
ATOM 847 C CA . THR A 1 114 ? 63.424 14.199 17.566 1.00 20.07 114 THR A CA 1
ATOM 848 C C . THR A 1 114 ? 62.885 13.970 18.980 1.00 19.21 114 THR A C 1
ATOM 849 O O . THR A 1 114 ? 61.745 13.536 19.151 1.00 19.80 114 THR A O 1
ATOM 853 N N . VAL A 1 115 ? 63.712 14.254 19.981 1.00 17.95 115 VAL A N 1
ATOM 854 C CA . VAL A 1 115 ? 63.349 14.014 21.382 1.00 17.93 115 VAL A CA 1
ATOM 855 C C . VAL A 1 115 ? 62.981 15.269 22.166 1.00 18.98 115 VAL A C 1
ATOM 856 O O . VAL A 1 115 ? 63.671 16.288 22.097 1.00 17.20 115 VAL A O 1
ATOM 860 N N . SER A 1 116 ? 61.888 15.180 22.922 1.00 18.95 116 SER A N 1
ATOM 861 C CA . SER A 1 116 ? 61.402 16.294 23.724 1.00 18.31 116 SER A CA 1
ATOM 862 C C . SER A 1 116 ? 60.953 15.761 25.082 1.00 17.89 116 SER A C 1
ATOM 863 O O . SER A 1 116 ? 60.252 14.756 25.144 1.00 17.26 116 SER A O 1
ATOM 866 N N . ILE A 1 117 ? 61.347 16.429 26.162 1.00 17.89 117 ILE A N 1
ATOM 867 C CA . ILE A 1 117 ? 60.931 15.992 27.491 1.00 16.50 117 ILE A CA 1
ATOM 868 C C . ILE A 1 117 ? 60.020 17.058 28.095 1.00 18.03 117 ILE A C 1
ATOM 869 O O . ILE A 1 117 ? 60.178 18.259 27.827 1.00 16.90 117 ILE A O 1
ATOM 874 N N . PHE A 1 118 ? 59.047 16.613 28.884 1.00 16.07 118 PHE A N 1
ATOM 875 C CA . PHE A 1 118 ? 58.093 17.515 29.509 1.00 18.30 118 PHE A CA 1
ATOM 876 C C . PHE A 1 118 ? 57.859 17.216 30.982 1.00 18.68 118 PHE A C 1
ATOM 877 O O . PHE A 1 118 ? 57.488 16.101 31.337 1.00 18.84 118 PHE A O 1
ATOM 885 N N . PRO A 1 119 ? 58.086 18.204 31.856 1.00 19.91 119 PRO A N 1
ATOM 886 C CA . PRO A 1 119 ? 57.880 18.046 33.298 1.00 20.83 119 PRO A CA 1
ATOM 887 C C . PRO A 1 119 ? 56.367 17.970 33.559 1.00 21.41 119 PRO A C 1
ATOM 888 O O . PRO A 1 119 ? 55.560 18.361 32.710 1.00 21.23 119 PRO A O 1
ATOM 892 N N . PRO A 1 120 ? 55.959 17.452 34.723 1.00 21.62 120 PRO A N 1
ATOM 893 C CA . PRO A 1 120 ? 54.517 17.389 34.980 1.00 22.84 120 PRO A CA 1
ATOM 894 C C . PRO A 1 120 ? 53.903 18.795 34.964 1.00 24.66 120 PRO A C 1
ATOM 895 O O . PRO A 1 120 ? 54.549 19.769 35.355 1.00 22.89 120 PRO A O 1
ATOM 899 N N . SER A 1 121 ? 52.664 18.903 34.498 1.00 25.88 121 SER A N 1
ATOM 900 C CA . SER A 1 121 ? 52.003 20.206 34.440 1.00 28.97 121 SER A CA 1
ATOM 901 C C . SER A 1 121 ? 51.655 20.662 35.849 1.00 29.09 121 SER A C 1
ATOM 902 O O . SER A 1 121 ? 51.465 19.841 36.740 1.00 28.05 121 SER A O 1
ATOM 905 N N . SER A 1 122 ? 51.560 21.970 36.048 1.00 30.26 122 SER A N 1
ATOM 906 C CA . SER A 1 122 ? 51.223 22.497 37.365 1.00 32.21 122 SER A CA 1
ATOM 907 C C . SER A 1 122 ? 49.830 22.017 37.760 1.00 31.77 122 SER A C 1
ATOM 908 O O . SER A 1 122 ? 49.538 21.819 38.944 1.00 30.89 122 SER A O 1
ATOM 911 N N . GLU A 1 123 ? 48.972 21.823 36.762 1.00 31.04 123 GLU A N 1
ATOM 912 C CA . GLU A 1 123 ? 47.610 21.366 37.009 1.00 30.95 123 GLU A CA 1
ATOM 913 C C . GLU A 1 123 ? 47.625 19.965 37.599 1.00 29.97 123 GLU A C 1
ATOM 914 O O . GLU A 1 123 ? 46.913 19.675 38.562 1.00 28.76 123 GLU A O 1
ATOM 920 N N . GLN A 1 124 ? 48.445 19.089 37.029 1.00 26.51 124 GLN A N 1
ATOM 921 C CA . GLN A 1 124 ? 48.513 17.728 37.532 1.00 25.79 124 GLN A CA 1
ATOM 922 C C . GLN A 1 124 ? 49.148 17.657 38.915 1.00 26.39 124 GLN A C 1
ATOM 923 O O . GLN A 1 124 ? 48.717 16.861 39.746 1.00 26.59 124 GLN A O 1
ATOM 929 N N . LEU A 1 125 ? 50.169 18.472 39.170 1.00 27.83 125 LEU A N 1
ATOM 930 C CA . LEU A 1 125 ? 50.807 18.439 40.483 1.00 31.27 125 LEU A CA 1
ATOM 931 C C . LEU A 1 125 ? 49.818 18.823 41.582 1.00 32.95 125 LEU A C 1
ATOM 932 O O . LEU A 1 125 ? 49.809 18.211 42.647 1.00 32.22 125 LEU A O 1
ATOM 937 N N . THR A 1 126 ? 48.986 19.829 41.324 1.00 34.33 126 THR A N 1
ATOM 938 C CA . THR A 1 126 ? 48.007 20.261 42.320 1.00 38.49 126 THR A CA 1
ATOM 939 C C . THR A 1 126 ? 47.064 19.115 42.671 1.00 40.46 126 THR A C 1
ATOM 940 O O . THR A 1 126 ? 46.591 19.014 43.802 1.00 42.34 126 THR A O 1
ATOM 944 N N . SER A 1 127 ? 46.798 18.249 41.699 1.00 41.39 127 SER A N 1
ATOM 945 C CA . SER A 1 127 ? 45.913 17.116 41.918 1.00 41.97 127 SER A CA 1
ATOM 946 C C . SER A 1 127 ? 46.651 15.945 42.564 1.00 41.56 127 SER A C 1
ATOM 947 O O . SER A 1 127 ? 46.068 14.885 42.786 1.00 43.47 127 SER A O 1
ATOM 950 N N . GLY A 1 128 ? 47.935 16.139 42.857 1.00 39.75 128 GLY A N 1
ATOM 951 C CA . GLY A 1 128 ? 48.720 15.093 43.494 1.00 36.91 128 GLY A CA 1
ATOM 952 C C . GLY A 1 128 ? 49.450 14.108 42.595 1.00 35.48 128 GLY A C 1
ATOM 953 O O . GLY A 1 128 ? 50.036 13.141 43.085 1.00 35.36 128 GLY A O 1
ATOM 954 N N . GLY A 1 129 ? 49.428 14.340 41.286 1.00 33.11 129 GLY A N 1
ATOM 955 C CA . GLY A 1 129 ? 50.108 13.430 40.379 1.00 30.81 129 GLY A CA 1
ATOM 956 C C . GLY A 1 129 ? 51.328 14.057 39.730 1.00 27.93 129 GLY A C 1
ATOM 957 O O . GLY A 1 129 ? 51.503 15.274 39.770 1.00 27.20 129 GLY A O 1
ATOM 958 N N . ALA A 1 130 ? 52.177 13.231 39.127 1.00 26.26 130 ALA A N 1
ATOM 959 C CA . ALA A 1 130 ? 53.376 13.742 38.468 1.00 25.23 130 ALA A CA 1
ATOM 960 C C . ALA A 1 130 ? 53.846 12.836 37.334 1.00 24.09 130 ALA A C 1
ATOM 961 O O . ALA A 1 130 ? 54.638 11.915 37.546 1.00 25.74 130 ALA A O 1
ATOM 963 N N . SER A 1 131 ? 53.347 13.093 36.130 1.00 22.97 131 SER A N 1
ATOM 964 C CA . SER A 1 131 ? 53.742 12.308 34.967 1.00 21.04 131 SER A CA 1
ATOM 965 C C . SER A 1 131 ? 54.798 13.083 34.190 1.00 20.82 131 SER A C 1
ATOM 966 O O . SER A 1 131 ? 54.619 14.266 33.895 1.00 20.79 131 SER A O 1
ATOM 969 N N . VAL A 1 132 ? 55.909 12.423 33.880 1.00 19.49 132 VAL A N 1
ATOM 970 C CA . VAL A 1 132 ? 56.967 13.057 33.106 1.00 18.92 132 VAL A CA 1
ATOM 971 C C . VAL A 1 132 ? 56.836 12.392 31.745 1.00 17.61 132 VAL A C 1
ATOM 972 O O . VAL A 1 132 ? 56.812 11.166 31.651 1.00 16.24 132 VAL A O 1
ATOM 976 N N . VAL A 1 133 ? 56.748 13.194 30.693 1.00 17.80 133 VAL A N 1
ATOM 977 C CA . VAL A 1 133 ? 56.562 12.637 29.363 1.00 16.86 133 VAL A CA 1
ATOM 978 C C . VAL A 1 133 ? 57.717 12.930 28.417 1.00 17.23 133 VAL A C 1
ATOM 979 O O . VAL A 1 133 ? 58.337 13.992 28.475 1.00 17.62 133 VAL A O 1
ATOM 983 N N . CYS A 1 134 ? 57.996 11.970 27.546 1.00 16.95 134 CYS A N 1
ATOM 984 C CA . CYS A 1 134 ? 59.041 12.129 26.557 1.00 16.96 134 CYS A CA 1
ATOM 985 C C . CYS A 1 134 ? 58.517 11.617 25.219 1.00 16.91 134 CYS A C 1
ATOM 986 O O . CYS A 1 134 ? 57.947 10.528 25.140 1.00 15.18 134 CYS A O 1
ATOM 989 N N . PHE A 1 135 ? 58.686 12.424 24.179 1.00 15.46 135 PHE A N 1
ATOM 990 C CA . PHE A 1 135 ? 58.266 12.033 22.838 1.00 16.70 135 PHE A CA 1
ATOM 991 C C . PHE A 1 135 ? 59.522 11.778 22.017 1.00 16.79 135 PHE A C 1
ATOM 992 O O . PHE A 1 135 ? 60.492 12.524 22.127 1.00 17.42 135 PHE A O 1
ATOM 1000 N N . LEU A 1 136 ? 59.507 10.714 21.222 1.00 17.25 136 LEU A N 1
ATOM 1001 C CA . LEU A 1 136 ? 60.634 10.366 20.345 1.00 17.65 136 LEU A CA 1
ATOM 1002 C C . LEU A 1 136 ? 59.909 10.260 19.014 1.00 17.50 136 LEU A C 1
ATOM 1003 O O . LEU A 1 136 ? 59.294 9.237 18.715 1.00 18.56 136 LEU A O 1
ATOM 1008 N N . ASN A 1 137 ? 59.973 11.323 18.221 1.00 17.27 137 ASN A N 1
ATOM 1009 C CA . ASN A 1 137 ? 59.223 11.367 16.973 1.00 17.63 137 ASN A CA 1
ATOM 1010 C C . ASN A 1 137 ? 59.955 11.228 15.644 1.00 17.42 137 ASN A C 1
ATOM 1011 O O . ASN A 1 137 ? 61.111 11.625 15.505 1.00 16.50 137 ASN A O 1
ATOM 1016 N N . ASN A 1 138 ? 59.226 10.665 14.680 1.00 17.08 138 ASN A N 1
ATOM 1017 C CA . ASN A 1 138 ? 59.671 10.489 13.305 1.00 19.09 138 ASN A CA 1
ATOM 1018 C C . ASN A 1 138 ? 61.040 9.883 13.102 1.00 19.06 138 ASN A C 1
ATOM 1019 O O . ASN A 1 138 ? 61.913 10.500 12.493 1.00 19.66 138 ASN A O 1
ATOM 1024 N N . PHE A 1 139 ? 61.229 8.664 13.594 1.00 17.68 139 PHE A N 1
ATOM 1025 C CA . PHE A 1 139 ? 62.508 7.996 13.423 1.00 19.66 139 PHE A CA 1
ATOM 1026 C C . PHE A 1 139 ? 62.333 6.707 12.625 1.00 19.57 139 PHE A C 1
ATOM 1027 O O . PHE A 1 139 ? 61.206 6.239 12.406 1.00 19.35 139 PHE A O 1
ATOM 1035 N N . TYR A 1 140 ? 63.454 6.162 12.164 1.00 19.12 140 TYR A N 1
ATOM 1036 C CA . TYR A 1 140 ? 63.454 4.919 11.413 1.00 19.24 140 TYR A CA 1
ATOM 1037 C C . TYR A 1 140 ? 64.854 4.333 11.462 1.00 18.13 140 TYR A C 1
ATOM 1038 O O . TYR A 1 140 ? 65.830 5.061 11.317 1.00 19.66 140 TYR A O 1
ATOM 1047 N N . PRO A 1 141 ? 64.978 3.015 11.690 1.00 19.88 141 PRO A N 1
ATOM 1048 C CA . PRO A 1 141 ? 63.954 1.985 11.905 1.00 20.55 141 PRO A CA 1
ATOM 1049 C C . PRO A 1 141 ? 63.287 2.117 13.275 1.00 20.46 141 PRO A C 1
ATOM 1050 O O . PRO A 1 141 ? 63.688 2.955 14.080 1.00 20.22 141 PRO A O 1
ATOM 1054 N N . LYS A 1 142 ? 62.291 1.272 13.536 1.00 20.10 142 LYS A N 1
ATOM 1055 C CA . LYS A 1 142 ? 61.541 1.312 14.792 1.00 23.77 142 LYS A CA 1
ATOM 1056 C C . LYS A 1 142 ? 62.365 0.935 16.026 1.00 23.55 142 LYS A C 1
ATOM 1057 O O . LYS A 1 142 ? 62.057 1.353 17.139 1.00 23.89 142 LYS A O 1
ATOM 1063 N N . ASP A 1 143 ? 63.412 0.147 15.819 1.00 24.58 143 ASP A N 1
ATOM 1064 C CA . ASP A 1 143 ? 64.284 -0.296 16.905 1.00 26.93 143 ASP A CA 1
ATOM 1065 C C . ASP A 1 143 ? 64.899 0.912 17.618 1.00 25.23 143 ASP A C 1
ATOM 1066 O O . ASP A 1 143 ? 65.486 1.782 16.988 1.00 24.60 143 ASP A O 1
ATOM 1071 N N . ILE A 1 144 ? 64.763 0.965 18.937 1.00 24.62 144 ILE A N 1
ATOM 1072 C CA . ILE A 1 144 ? 65.295 2.089 19.686 1.00 23.21 144 ILE A CA 1
ATOM 1073 C C . ILE A 1 144 ? 65.373 1.728 21.163 1.00 25.17 144 ILE A C 1
ATOM 1074 O O . ILE A 1 144 ? 64.592 0.908 21.647 1.00 24.66 144 ILE A O 1
ATOM 1079 N N . ASN A 1 145 ? 66.326 2.331 21.863 1.00 24.67 145 ASN A N 1
ATOM 1080 C CA . ASN A 1 145 ? 66.506 2.080 23.286 1.00 26.43 145 ASN A CA 1
ATOM 1081 C C . ASN A 1 145 ? 66.191 3.375 24.023 1.00 25.75 145 ASN A C 1
ATOM 1082 O O . ASN A 1 145 ? 66.783 4.410 23.734 1.00 25.63 145 ASN A O 1
ATOM 1087 N N . VAL A 1 146 ? 65.246 3.323 24.958 1.00 23.49 146 VAL A N 1
ATOM 1088 C CA . VAL A 1 146 ? 64.895 4.512 25.716 1.00 21.83 146 VAL A CA 1
ATOM 1089 C C . VAL A 1 146 ? 65.075 4.257 27.209 1.00 21.69 146 VAL A C 1
ATOM 1090 O O . VAL A 1 146 ? 64.619 3.241 27.729 1.00 21.88 146 VAL A O 1
ATOM 1094 N N . LYS A 1 147 ? 65.765 5.169 27.885 1.00 19.83 147 LYS A N 1
ATOM 1095 C CA . LYS A 1 147 ? 65.998 5.029 29.316 1.00 21.09 147 LYS A CA 1
ATOM 1096 C C . LYS A 1 147 ? 65.655 6.297 30.078 1.00 19.24 147 LYS A C 1
ATOM 1097 O O . LYS A 1 147 ? 65.824 7.405 29.573 1.00 17.82 147 LYS A O 1
ATOM 1103 N N . TRP A 1 148 ? 65.164 6.118 31.298 1.00 16.89 148 TRP A N 1
ATOM 1104 C CA . TRP A 1 148 ? 64.862 7.242 32.162 1.00 16.58 148 TRP A CA 1
ATOM 1105 C C . TRP A 1 148 ? 65.902 7.215 33.263 1.00 18.58 148 TRP A C 1
ATOM 1106 O O . TRP A 1 148 ? 66.203 6.150 33.816 1.00 18.11 148 TRP A O 1
ATOM 1117 N N . LYS A 1 149 ? 66.471 8.377 33.557 1.00 17.73 149 LYS A N 1
ATOM 1118 C CA . LYS A 1 149 ? 67.461 8.492 34.616 1.00 18.37 149 LYS A CA 1
ATOM 1119 C C . LYS A 1 149 ? 67.006 9.598 35.560 1.00 19.73 149 LYS A C 1
ATOM 1120 O O . LYS A 1 149 ? 66.743 10.725 35.138 1.00 19.07 149 LYS A O 1
ATOM 1126 N N . ILE A 1 150 ? 66.897 9.263 36.839 1.00 18.50 150 ILE A N 1
ATOM 1127 C CA . ILE A 1 150 ? 66.471 10.222 37.848 1.00 18.69 150 ILE A CA 1
ATOM 1128 C C . ILE A 1 150 ? 67.669 10.428 38.765 1.00 19.56 150 ILE A C 1
ATOM 1129 O O . ILE A 1 150 ? 68.170 9.473 39.350 1.00 18.63 150 ILE A O 1
ATOM 1134 N N . ASP A 1 151 ? 68.121 11.674 38.880 1.00 20.06 151 ASP A N 1
ATOM 1135 C CA . ASP A 1 151 ? 69.311 11.995 39.660 1.00 22.86 151 ASP A CA 1
ATOM 1136 C C . ASP A 1 151 ? 70.449 11.086 39.202 1.00 22.86 151 ASP A C 1
ATOM 1137 O O . ASP A 1 151 ? 71.282 10.638 39.997 1.00 22.72 151 ASP A O 1
ATOM 1142 N N . GLY A 1 152 ? 70.470 10.828 37.896 1.00 22.88 152 GLY A N 1
ATOM 1143 C CA . GLY A 1 152 ? 71.513 10.006 37.308 1.00 23.07 152 GLY A CA 1
ATOM 1144 C C . GLY A 1 152 ? 71.270 8.509 37.236 1.00 23.91 152 GLY A C 1
ATOM 1145 O O . GLY A 1 152 ? 71.870 7.820 36.398 1.00 24.80 152 GLY A O 1
ATOM 1146 N N . SER A 1 153 ? 70.390 8.003 38.093 1.00 23.25 153 SER A N 1
ATOM 1147 C CA . SER A 1 153 ? 70.100 6.571 38.147 1.00 23.38 153 SER A CA 1
ATOM 1148 C C . SER A 1 153 ? 68.914 6.121 37.290 1.00 21.68 153 SER A C 1
ATOM 1149 O O . SER A 1 153 ? 67.855 6.743 37.279 1.00 19.29 153 SER A O 1
ATOM 1152 N N . GLU A 1 154 ? 69.106 5.011 36.592 1.00 22.41 154 GLU A N 1
ATOM 1153 C CA . GLU A 1 154 ? 68.089 4.457 35.711 1.00 24.31 154 GLU A CA 1
ATOM 1154 C C . GLU A 1 154 ? 66.872 3.958 36.479 1.00 24.83 154 GLU A C 1
ATOM 1155 O O . GLU A 1 154 ? 67.003 3.320 37.525 1.00 23.29 154 GLU A O 1
ATOM 1161 N N . ARG A 1 155 ? 65.689 4.265 35.965 1.00 23.50 155 ARG A N 1
ATOM 1162 C CA . ARG A 1 155 ? 64.459 3.799 36.583 1.00 24.55 155 ARG A CA 1
ATOM 1163 C C . ARG A 1 155 ? 63.565 3.210 35.511 1.00 24.93 155 ARG A C 1
ATOM 1164 O O . ARG A 1 155 ? 63.386 3.799 34.445 1.00 22.98 155 ARG A O 1
ATOM 1172 N N . GLN A 1 156 ? 63.019 2.034 35.788 1.00 24.96 156 GLN A N 1
ATOM 1173 C CA . GLN A 1 156 ? 62.131 1.379 34.838 1.00 25.64 156 GLN A CA 1
ATOM 1174 C C . GLN A 1 156 ? 60.712 1.320 35.382 1.00 25.05 156 GLN A C 1
ATOM 1175 O O . GLN A 1 156 ? 59.745 1.344 34.624 1.00 25.27 156 GLN A O 1
ATOM 1181 N N . ASN A 1 157 ? 60.581 1.248 36.701 1.00 23.99 157 ASN A N 1
ATOM 1182 C CA . ASN A 1 157 ? 59.255 1.199 37.301 1.00 22.89 157 ASN A CA 1
ATOM 1183 C C . ASN A 1 157 ? 58.466 2.460 36.989 1.00 20.44 157 ASN A C 1
ATOM 1184 O O . ASN A 1 157 ? 58.995 3.567 37.065 1.00 19.81 157 ASN A O 1
ATOM 1189 N N . GLY A 1 158 ? 57.198 2.285 36.635 1.00 18.95 158 GLY A N 1
ATOM 1190 C CA . GLY A 1 158 ? 56.352 3.427 36.344 1.00 20.31 158 GLY A CA 1
ATOM 1191 C C . GLY A 1 158 ? 56.497 3.953 34.928 1.00 19.76 158 GLY A C 1
ATOM 1192 O O . GLY A 1 158 ? 55.929 4.986 34.590 1.00 20.84 158 GLY A O 1
ATOM 1193 N N . VAL A 1 159 ? 57.244 3.236 34.101 1.00 18.89 159 VAL A N 1
ATOM 1194 C CA . VAL A 1 159 ? 57.456 3.652 32.715 1.00 19.71 159 VAL A CA 1
ATOM 1195 C C . VAL A 1 159 ? 56.575 2.876 31.739 1.00 20.02 159 VAL A C 1
ATOM 1196 O O . VAL A 1 159 ? 56.551 1.648 31.758 1.00 19.04 159 VAL A O 1
ATOM 1200 N N . LEU A 1 160 ? 55.832 3.595 30.902 1.00 18.23 160 LEU A N 1
ATOM 1201 C CA . LEU A 1 160 ? 54.992 2.952 29.895 1.00 19.13 160 LEU A CA 1
ATOM 1202 C C . LEU A 1 160 ? 55.317 3.561 28.535 1.00 19.04 160 LEU A C 1
ATOM 1203 O O . LEU A 1 160 ? 55.387 4.779 28.413 1.00 19.09 160 LEU A O 1
ATOM 1208 N N . ASN A 1 161 ? 55.514 2.721 27.522 1.00 18.62 161 ASN A N 1
ATOM 1209 C CA . ASN A 1 161 ? 55.827 3.223 26.182 1.00 20.16 161 ASN A CA 1
ATOM 1210 C C . ASN A 1 161 ? 54.703 2.907 25.201 1.00 20.36 161 ASN A C 1
ATOM 1211 O O . ASN A 1 161 ? 54.057 1.867 25.308 1.00 20.40 161 ASN A O 1
ATOM 1216 N N . SER A 1 162 ? 54.462 3.806 24.249 1.00 19.52 162 SER A N 1
ATOM 1217 C CA . SER A 1 162 ? 53.419 3.582 23.253 1.00 19.38 162 SER A CA 1
ATOM 1218 C C . SER A 1 162 ? 53.983 3.980 21.893 1.00 21.47 162 SER A C 1
ATOM 1219 O O . SER A 1 162 ? 54.608 5.031 21.762 1.00 20.39 162 SER A O 1
ATOM 1222 N N . TRP A 1 163 ? 53.762 3.132 20.892 1.00 19.82 163 TRP A N 1
ATOM 1223 C CA . TRP A 1 163 ? 54.265 3.366 19.533 1.00 22.25 163 TRP A CA 1
ATOM 1224 C C . TRP A 1 163 ? 53.138 3.604 18.534 1.00 21.09 163 TRP A C 1
ATOM 1225 O O . TRP A 1 163 ? 52.103 2.949 18.596 1.00 20.06 163 TRP A O 1
ATOM 1236 N N . THR A 1 164 ? 53.329 4.544 17.615 1.00 19.56 164 THR A N 1
ATOM 1237 C CA . THR A 1 164 ? 52.328 4.771 16.581 1.00 20.74 164 THR A CA 1
ATOM 1238 C C . THR A 1 164 ? 52.651 3.745 15.488 1.00 21.36 164 THR A C 1
ATOM 1239 O O . THR A 1 164 ? 53.767 3.220 15.438 1.00 20.36 164 THR A O 1
ATOM 1243 N N . ASP A 1 165 ? 51.686 3.452 14.624 1.00 20.90 165 ASP A N 1
ATOM 1244 C CA . ASP A 1 165 ? 51.948 2.534 13.522 1.00 22.50 165 ASP A CA 1
ATOM 1245 C C . ASP A 1 165 ? 52.768 3.344 12.520 1.00 21.35 165 ASP A C 1
ATOM 1246 O O . ASP A 1 165 ? 52.741 4.576 12.548 1.00 21.67 165 ASP A O 1
ATOM 1251 N N . GLN A 1 166 ? 53.492 2.664 11.637 1.00 21.06 166 GLN A N 1
ATOM 1252 C CA . GLN A 1 166 ? 54.297 3.361 10.640 1.00 19.67 166 GLN A CA 1
ATOM 1253 C C . GLN A 1 166 ? 53.445 4.428 9.944 1.00 19.77 166 GLN A C 1
ATOM 1254 O O . GLN A 1 166 ? 52.319 4.160 9.524 1.00 18.97 166 GLN A O 1
ATOM 1260 N N . ASP A 1 167 ? 53.976 5.642 9.841 1.00 21.02 167 ASP A N 1
ATOM 1261 C CA . ASP A 1 167 ? 53.240 6.744 9.229 1.00 24.29 167 ASP A CA 1
ATOM 1262 C C . ASP A 1 167 ? 52.960 6.490 7.753 1.00 24.78 167 ASP A C 1
ATOM 1263 O O . ASP A 1 167 ? 53.858 6.134 6.996 1.00 23.03 167 ASP A O 1
ATOM 1268 N N . SER A 1 168 ? 51.713 6.692 7.341 1.00 25.95 168 SER A N 1
ATOM 1269 C CA . SER A 1 168 ? 51.337 6.453 5.951 1.00 29.35 168 SER A CA 1
ATOM 1270 C C . SER A 1 168 ? 52.070 7.360 4.966 1.00 29.72 168 SER A C 1
ATOM 1271 O O . SER A 1 168 ? 52.265 6.989 3.814 1.00 31.29 168 SER A O 1
ATOM 1274 N N . LYS A 1 169 ? 52.479 8.541 5.413 1.00 29.28 169 LYS A N 1
ATOM 1275 C CA . LYS A 1 169 ? 53.169 9.466 4.523 1.00 29.89 169 LYS A CA 1
ATOM 1276 C C . LYS A 1 169 ? 54.693 9.391 4.519 1.00 26.80 169 LYS A C 1
ATOM 1277 O O . LYS A 1 169 ? 55.294 9.149 3.471 1.00 25.63 169 LYS A O 1
ATOM 1283 N N . ASP A 1 170 ? 55.329 9.605 5.667 1.00 23.14 170 ASP A N 1
ATOM 1284 C CA . ASP A 1 170 ? 56.789 9.565 5.694 1.00 22.82 170 ASP A CA 1
ATOM 1285 C C . ASP A 1 170 ? 57.412 8.229 6.083 1.00 18.52 170 ASP A C 1
ATOM 1286 O O . ASP A 1 170 ? 58.632 8.105 6.112 1.00 18.99 170 ASP A O 1
ATOM 1291 N N . SER A 1 171 ? 56.575 7.231 6.349 1.00 17.46 171 SER A N 1
ATOM 1292 C CA . SER A 1 171 ? 57.037 5.891 6.719 1.00 16.60 171 SER A CA 1
ATOM 1293 C C . SER A 1 171 ? 57.908 5.816 7.973 1.00 15.95 171 SER A C 1
ATOM 1294 O O . SER A 1 171 ? 58.657 4.848 8.160 1.00 16.23 171 SER A O 1
ATOM 1297 N N . THR A 1 172 ? 57.813 6.824 8.833 1.00 16.06 172 THR A N 1
ATOM 1298 C CA . THR A 1 172 ? 58.584 6.823 10.082 1.00 15.96 172 THR A CA 1
ATOM 1299 C C . THR A 1 172 ? 57.732 6.311 11.243 1.00 16.16 172 THR A C 1
ATOM 1300 O O . THR A 1 172 ? 56.538 6.032 11.098 1.00 16.93 172 THR A O 1
ATOM 1304 N N . TYR A 1 173 ? 58.375 6.185 12.397 1.00 15.51 173 TYR A N 1
ATOM 1305 C CA . TYR A 1 173 ? 57.706 5.748 13.615 1.00 17.63 173 TYR A CA 1
ATOM 1306 C C . TYR A 1 173 ? 57.888 6.831 14.663 1.00 17.01 173 TYR A C 1
ATOM 1307 O O . TYR A 1 173 ? 58.828 7.620 14.595 1.00 16.39 173 TYR A O 1
ATOM 1316 N N . SER A 1 174 ? 56.981 6.860 15.632 1.00 17.70 174 SER A N 1
ATOM 1317 C CA . SER A 1 174 ? 57.056 7.811 16.729 1.00 18.07 174 SER A CA 1
ATOM 1318 C C . SER A 1 174 ? 56.636 7.035 17.977 1.00 17.98 174 SER A C 1
ATOM 1319 O O . SER A 1 174 ? 55.911 6.040 17.890 1.00 17.19 174 SER A O 1
ATOM 1322 N N . MET A 1 175 ? 57.113 7.464 19.135 1.00 18.74 175 MET A N 1
ATOM 1323 C CA . MET A 1 175 ? 56.736 6.780 20.365 1.00 19.09 175 MET A CA 1
ATOM 1324 C C . MET A 1 175 ? 56.696 7.757 21.518 1.00 18.78 175 MET A C 1
ATOM 1325 O O . MET A 1 175 ? 57.323 8.810 21.477 1.00 17.02 175 MET A O 1
ATOM 1330 N N . SER A 1 176 ? 55.926 7.411 22.539 1.00 17.62 176 SER A N 1
ATOM 1331 C CA . SER A 1 176 ? 55.854 8.246 23.722 1.00 16.81 176 SER A CA 1
ATOM 1332 C C . SER A 1 176 ? 56.355 7.342 24.836 1.00 17.13 176 SER A C 1
ATOM 1333 O O . SER A 1 176 ? 56.157 6.125 24.793 1.00 17.56 176 SER A O 1
ATOM 1336 N N . SER A 1 177 ? 57.047 7.932 25.801 1.00 18.30 177 SER A N 1
ATOM 1337 C CA . SER A 1 177 ? 57.542 7.193 26.956 1.00 17.58 177 SER A CA 1
ATOM 1338 C C . SER A 1 177 ? 57.079 8.054 28.116 1.00 18.78 177 SER A C 1
ATOM 1339 O O . SER A 1 177 ? 57.438 9.225 28.201 1.00 16.96 177 SER A O 1
ATOM 1342 N N . THR A 1 178 ? 56.284 7.470 29.003 1.00 16.84 178 THR A N 1
ATOM 1343 C CA . THR A 1 178 ? 55.742 8.216 30.127 1.00 18.27 178 THR A CA 1
ATOM 1344 C C . THR A 1 178 ? 56.136 7.599 31.465 1.00 19.78 178 THR A C 1
ATOM 1345 O O . THR A 1 178 ? 55.912 6.413 31.704 1.00 20.50 178 THR A O 1
ATOM 1349 N N . LEU A 1 179 ? 56.726 8.418 32.327 1.00 18.58 179 LEU A N 1
ATOM 1350 C CA . LEU A 1 179 ? 57.153 7.982 33.651 1.00 18.94 179 LEU A CA 1
ATOM 1351 C C . LEU A 1 179 ? 56.105 8.540 34.596 1.00 19.33 179 LEU A C 1
ATOM 1352 O O . LEU A 1 179 ? 55.988 9.754 34.742 1.00 19.21 179 LEU A O 1
ATOM 1357 N N . THR A 1 180 ? 55.328 7.658 35.213 1.00 19.48 180 THR A N 1
ATOM 1358 C CA . THR A 1 180 ? 54.277 8.099 36.121 1.00 22.09 180 THR A CA 1
ATOM 1359 C C . THR A 1 180 ? 54.690 7.924 37.576 1.00 22.54 180 THR A C 1
ATOM 1360 O O . THR A 1 180 ? 54.910 6.810 38.045 1.00 21.49 180 THR A O 1
ATOM 1364 N N . LEU A 1 181 ? 54.793 9.049 38.273 1.00 23.82 181 LEU A N 1
ATOM 1365 C CA . LEU A 1 181 ? 55.200 9.077 39.670 1.00 26.42 181 LEU A CA 1
ATOM 1366 C C . LEU A 1 181 ? 54.152 9.807 40.482 1.00 25.64 181 LEU A C 1
ATOM 1367 O O . LEU A 1 181 ? 53.287 10.488 39.934 1.00 26.33 181 LEU A O 1
ATOM 1372 N N . THR A 1 182 ? 54.228 9.659 41.797 1.00 27.70 182 THR A N 1
ATOM 1373 C CA . THR A 1 182 ? 53.311 10.374 42.661 1.00 26.48 182 THR A CA 1
ATOM 1374 C C . THR A 1 182 ? 54.031 11.693 42.880 1.00 25.82 182 THR A C 1
ATOM 1375 O O . THR A 1 182 ? 55.243 11.778 42.667 1.00 23.13 182 THR A O 1
ATOM 1379 N N . LYS A 1 183 ? 53.299 12.717 43.300 1.00 23.57 183 LYS A N 1
ATOM 1380 C CA . LYS A 1 183 ? 53.904 14.011 43.541 1.00 23.73 183 LYS A CA 1
ATOM 1381 C C . LYS A 1 183 ? 55.036 13.877 44.559 1.00 22.11 183 LYS A C 1
ATOM 1382 O O . LYS A 1 183 ? 56.095 14.481 44.394 1.00 18.31 183 LYS A O 1
ATOM 1388 N N . ASP A 1 184 ? 54.828 13.071 45.601 1.00 22.64 184 ASP A N 1
ATOM 1389 C CA . ASP A 1 184 ? 55.870 12.899 46.616 1.00 22.58 184 ASP A CA 1
ATOM 1390 C C . ASP A 1 184 ? 57.145 12.311 46.011 1.00 21.01 184 ASP A C 1
ATOM 1391 O O . ASP A 1 184 ? 58.238 12.827 46.237 1.00 19.38 184 ASP A O 1
ATOM 1396 N N . GLU A 1 185 ? 57.006 11.210 45.273 1.00 21.55 185 GLU A N 1
ATOM 1397 C CA . GLU A 1 185 ? 58.158 10.576 44.624 1.00 24.12 185 GLU A CA 1
ATOM 1398 C C . GLU A 1 185 ? 58.906 11.578 43.758 1.00 22.72 185 GLU A C 1
ATOM 1399 O O . GLU A 1 185 ? 60.131 11.694 43.834 1.00 20.86 185 GLU A O 1
ATOM 1405 N N . TYR A 1 186 ? 58.152 12.278 42.915 1.00 22.20 186 TYR A N 1
ATOM 1406 C CA . TYR A 1 186 ? 58.710 13.278 42.004 1.00 21.37 186 TYR A CA 1
ATOM 1407 C C . TYR A 1 186 ? 59.537 14.324 42.742 1.00 21.17 186 TYR A C 1
ATOM 1408 O O . TYR A 1 186 ? 60.608 14.726 42.284 1.00 19.67 186 TYR A O 1
ATOM 1417 N N . GLU A 1 187 ? 59.042 14.761 43.895 1.00 21.21 187 GLU A N 1
ATOM 1418 C CA . GLU A 1 187 ? 59.736 15.774 44.685 1.00 23.26 187 GLU A CA 1
ATOM 1419 C C . GLU A 1 187 ? 60.955 15.293 45.471 1.00 21.87 187 GLU A C 1
ATOM 1420 O O . GLU A 1 187 ? 61.601 16.084 46.146 1.00 23.79 187 GLU A O 1
ATOM 1426 N N . ARG A 1 188 ? 61.274 14.007 45.398 1.00 22.56 188 ARG A N 1
ATOM 1427 C CA . ARG A 1 188 ? 62.435 13.492 46.121 1.00 22.91 188 ARG A CA 1
ATOM 1428 C C . ARG A 1 188 ? 63.698 13.634 45.286 1.00 22.90 188 ARG A C 1
ATOM 1429 O O . ARG A 1 188 ? 64.809 13.481 45.792 1.00 20.75 188 ARG A O 1
ATOM 1437 N N . HIS A 1 189 ? 63.528 13.935 44.004 1.00 21.26 189 HIS A N 1
ATOM 1438 C CA . HIS A 1 189 ? 64.676 14.053 43.123 1.00 22.66 189 HIS A CA 1
ATOM 1439 C C . HIS A 1 189 ? 64.677 15.337 42.321 1.00 20.48 189 HIS A C 1
ATOM 1440 O O . HIS A 1 189 ? 63.657 16.005 42.210 1.00 20.44 189 HIS A O 1
ATOM 1447 N N . ASN A 1 190 ? 65.833 15.661 41.754 1.00 19.63 190 ASN A N 1
ATOM 1448 C CA . ASN A 1 190 ? 66.003 16.894 40.997 1.00 18.27 190 ASN A CA 1
ATOM 1449 C C . ASN A 1 190 ? 66.070 16.684 39.479 1.00 17.41 190 ASN A C 1
ATOM 1450 O O . ASN A 1 190 ? 65.170 17.100 38.751 1.00 18.16 190 ASN A O 1
ATOM 1455 N N . SER A 1 191 ? 67.130 16.041 39.000 1.00 17.46 191 SER A N 1
ATOM 1456 C CA . SER A 1 191 ? 67.266 15.844 37.555 1.00 18.33 191 SER A CA 1
ATOM 1457 C C . SER A 1 191 ? 66.483 14.672 36.990 1.00 17.40 191 SER A C 1
ATOM 1458 O O . SER A 1 191 ? 66.503 13.564 37.534 1.00 17.63 191 SER A O 1
ATOM 1461 N N . TYR A 1 192 ? 65.779 14.948 35.894 1.00 17.03 192 TYR A N 1
ATOM 1462 C CA . TYR A 1 192 ? 64.981 13.963 35.181 1.00 16.90 192 TYR A CA 1
ATOM 1463 C C . TYR A 1 192 ? 65.448 13.960 33.741 1.00 18.00 192 TYR A C 1
ATOM 1464 O O . TYR A 1 192 ? 65.431 15.004 33.082 1.00 16.77 192 TYR A O 1
ATOM 1473 N N . THR A 1 193 ? 65.849 12.792 33.254 1.00 19.32 193 THR A N 1
ATOM 1474 C CA . THR A 1 193 ? 66.333 12.696 31.885 1.00 18.54 193 THR A CA 1
ATOM 1475 C C . THR A 1 193 ? 65.781 11.518 31.116 1.00 20.02 193 THR A C 1
ATOM 1476 O O . THR A 1 193 ? 65.609 10.418 31.654 1.00 17.88 193 THR A O 1
ATOM 1480 N N . CYS A 1 194 ? 65.513 11.764 29.839 1.00 19.00 194 CYS A N 1
ATOM 1481 C CA . CYS A 1 194 ? 65.053 10.730 28.940 1.00 20.20 194 CYS A CA 1
ATOM 1482 C C . CYS A 1 194 ? 66.213 10.616 27.967 1.00 20.76 194 CYS A C 1
ATOM 1483 O O . CYS A 1 194 ? 66.648 11.614 27.390 1.00 18.52 194 CYS A O 1
ATOM 1486 N N . GLU A 1 195 ? 66.730 9.409 27.803 1.00 21.36 195 GLU A N 1
ATOM 1487 C CA . GLU A 1 195 ? 67.864 9.196 26.924 1.00 23.49 195 GLU A CA 1
ATOM 1488 C C . GLU A 1 195 ? 67.506 8.177 25.865 1.00 22.02 195 GLU A C 1
ATOM 1489 O O . GLU A 1 195 ? 66.955 7.121 26.171 1.00 22.05 195 GLU A O 1
ATOM 1495 N N . ALA A 1 196 ? 67.822 8.493 24.614 1.00 21.09 196 ALA A N 1
ATOM 1496 C CA . ALA A 1 196 ? 67.509 7.592 23.521 1.00 21.67 196 ALA A CA 1
ATOM 1497 C C . ALA A 1 196 ? 68.734 7.214 22.705 1.00 22.79 196 ALA A C 1
ATOM 1498 O O . ALA A 1 196 ? 69.495 8.078 22.278 1.00 21.49 196 ALA A O 1
ATOM 1500 N N . THR A 1 197 ? 68.922 5.914 22.510 1.00 23.11 197 THR A N 1
ATOM 1501 C CA . THR A 1 197 ? 70.026 5.417 21.705 1.00 23.62 197 THR A CA 1
ATOM 1502 C C . THR A 1 197 ? 69.370 4.782 20.495 1.00 22.66 197 THR A C 1
ATOM 1503 O O . THR A 1 197 ? 68.494 3.919 20.619 1.00 22.42 197 THR A O 1
ATOM 1507 N N . HIS A 1 198 ? 69.777 5.246 19.322 1.00 21.73 198 HIS A N 1
ATOM 1508 C CA . HIS A 1 198 ? 69.211 4.765 18.078 1.00 21.46 198 HIS A CA 1
ATOM 1509 C C . HIS A 1 198 ? 70.330 4.565 17.059 1.00 22.08 198 HIS A C 1
ATOM 1510 O O . HIS A 1 198 ? 71.347 5.256 17.094 1.00 21.31 198 HIS A O 1
ATOM 1517 N N . LYS A 1 199 ? 70.121 3.593 16.178 1.00 24.31 199 LYS A N 1
ATOM 1518 C CA . LYS A 1 199 ? 71.065 3.207 15.128 1.00 28.45 199 LYS A CA 1
ATOM 1519 C C . LYS A 1 199 ? 71.765 4.356 14.412 1.00 28.12 199 LYS A C 1
ATOM 1520 O O . LYS A 1 199 ? 72.928 4.240 14.017 1.00 29.94 199 LYS A O 1
ATOM 1526 N N . THR A 1 200 ? 71.049 5.458 14.241 1.00 27.45 200 THR A N 1
ATOM 1527 C CA . THR A 1 200 ? 71.568 6.625 13.546 1.00 27.79 200 THR A CA 1
ATOM 1528 C C . THR A 1 200 ? 72.770 7.326 14.184 1.00 28.25 200 THR A C 1
ATOM 1529 O O . THR A 1 200 ? 73.391 8.181 13.554 1.00 28.36 200 THR A O 1
ATOM 1533 N N . SER A 1 201 ? 73.104 6.976 15.421 1.00 26.85 201 SER A N 1
ATOM 1534 C CA . SER A 1 201 ? 74.253 7.593 16.072 1.00 28.26 201 SER A CA 1
ATOM 1535 C C . SER A 1 201 ? 74.742 6.815 17.278 1.00 30.06 201 SER A C 1
ATOM 1536 O O . SER A 1 201 ? 73.945 6.331 18.079 1.00 29.02 201 SER A O 1
ATOM 1539 N N . THR A 1 202 ? 76.060 6.701 17.408 1.00 29.70 202 THR A N 1
ATOM 1540 C CA . THR A 1 202 ? 76.642 5.986 18.530 1.00 31.43 202 THR A CA 1
ATOM 1541 C C . THR A 1 202 ? 76.431 6.805 19.799 1.00 30.72 202 THR A C 1
ATOM 1542 O O . THR A 1 202 ? 76.586 6.297 20.906 1.00 31.88 202 THR A O 1
ATOM 1546 N N . SER A 1 203 ? 76.066 8.072 19.624 1.00 31.01 203 SER A N 1
ATOM 1547 C CA . SER A 1 203 ? 75.832 8.979 20.746 1.00 30.80 203 SER A CA 1
ATOM 1548 C C . SER A 1 203 ? 74.349 9.090 21.094 1.00 28.38 203 SER A C 1
ATOM 1549 O O . SER A 1 203 ? 73.543 9.531 20.275 1.00 27.37 203 SER A O 1
ATOM 1552 N N . PRO A 1 204 ? 73.965 8.686 22.315 1.00 28.70 204 PRO A N 1
ATOM 1553 C CA . PRO A 1 204 ? 72.550 8.783 22.687 1.00 26.79 204 PRO A CA 1
ATOM 1554 C C . PRO A 1 204 ? 72.056 10.224 22.702 1.00 24.22 204 PRO A C 1
ATOM 1555 O O . PRO A 1 204 ? 72.827 11.162 22.906 1.00 25.22 204 PRO A O 1
ATOM 1559 N N . ILE A 1 205 ? 70.760 10.387 22.477 1.00 22.79 205 ILE A N 1
ATOM 1560 C CA . ILE A 1 205 ? 70.125 11.694 22.482 1.00 20.30 205 ILE A CA 1
ATOM 1561 C C . ILE A 1 205 ? 69.598 11.865 23.901 1.00 20.39 205 ILE A C 1
ATOM 1562 O O . ILE A 1 205 ? 68.799 11.056 24.369 1.00 20.01 205 ILE A O 1
ATOM 1567 N N . VAL A 1 206 ? 70.037 12.914 24.578 1.00 19.32 206 VAL A N 1
ATOM 1568 C CA . VAL A 1 206 ? 69.616 13.134 25.958 1.00 22.28 206 VAL A CA 1
ATOM 1569 C C . VAL A 1 206 ? 68.898 14.459 26.197 1.00 20.56 206 VAL A C 1
ATOM 1570 O O . VAL A 1 206 ? 69.408 15.528 25.848 1.00 21.77 206 VAL A O 1
ATOM 1574 N N . LYS A 1 207 ? 67.699 14.390 26.773 1.00 17.29 207 LYS A N 1
ATOM 1575 C CA . LYS A 1 207 ? 66.943 15.598 27.098 1.00 18.41 207 LYS A CA 1
ATOM 1576 C C . LYS A 1 207 ? 66.695 15.557 28.612 1.00 18.30 207 LYS A C 1
ATOM 1577 O O . LYS A 1 207 ? 66.375 14.506 29.172 1.00 18.23 207 LYS A O 1
ATOM 1583 N N . SER A 1 208 ? 66.847 16.698 29.269 1.00 17.66 208 SER A N 1
ATOM 1584 C CA . SER A 1 208 ? 66.710 16.736 30.722 1.00 19.42 208 SER A CA 1
ATOM 1585 C C . SER A 1 208 ? 66.237 18.072 31.268 1.00 18.86 208 SER A C 1
ATOM 1586 O O . SER A 1 208 ? 66.252 19.086 30.570 1.00 16.96 208 SER A O 1
ATOM 1589 N N . PHE A 1 209 ? 65.814 18.060 32.528 1.00 15.55 209 PHE A N 1
ATOM 1590 C CA . PHE A 1 209 ? 65.399 19.282 33.209 1.00 17.17 209 PHE A CA 1
ATOM 1591 C C . PHE A 1 209 ? 65.594 19.041 34.700 1.00 17.09 209 PHE A C 1
ATOM 1592 O O . PHE A 1 209 ? 65.608 17.893 35.153 1.00 16.89 209 PHE A O 1
ATOM 1600 N N . ASN A 1 210 ? 65.785 20.118 35.450 1.00 17.03 210 ASN A N 1
ATOM 1601 C CA . ASN A 1 210 ? 65.959 20.021 36.894 1.00 19.44 210 ASN A CA 1
ATOM 1602 C C . ASN A 1 210 ? 64.674 20.509 37.548 1.00 19.21 210 ASN A C 1
ATOM 1603 O O . ASN A 1 210 ? 64.275 21.651 37.357 1.00 20.29 210 ASN A O 1
ATOM 1608 N N . ARG A 1 211 ? 64.032 19.634 38.311 1.00 19.07 211 ARG A N 1
ATOM 1609 C CA . ARG A 1 211 ? 62.784 19.977 38.983 1.00 21.96 211 ARG A CA 1
ATOM 1610 C C . ARG A 1 211 ? 62.852 21.219 39.865 1.00 23.96 211 ARG A C 1
ATOM 1611 O O . ARG A 1 211 ? 61.988 22.093 39.769 1.00 24.72 211 ARG A O 1
ATOM 1619 N N . ASN A 1 212 ? 63.863 21.312 40.725 1.00 26.13 212 ASN A N 1
ATOM 1620 C CA . ASN A 1 212 ? 63.921 22.458 41.631 1.00 31.37 212 ASN A CA 1
ATOM 1621 C C . ASN A 1 212 ? 64.292 23.789 40.993 1.00 32.87 212 ASN A C 1
ATOM 1622 O O . ASN A 1 212 ? 64.543 24.769 41.693 1.00 33.22 212 ASN A O 1
ATOM 1627 N N . GLU A 1 213 ? 64.316 23.825 39.664 1.00 34.12 213 GLU A N 1
ATOM 1628 C CA . GLU A 1 213 ? 64.609 25.056 38.946 1.00 37.87 213 GLU A CA 1
ATOM 1629 C C . GLU A 1 213 ? 63.357 25.486 38.191 1.00 41.08 213 GLU A C 1
ATOM 1630 O O . GLU A 1 213 ? 63.308 26.574 37.620 1.00 41.77 213 GLU A O 1
ATOM 1636 N N . CYS A 1 214 ? 62.347 24.620 38.191 1.00 44.10 214 CYS A N 1
ATOM 1637 C CA . CYS A 1 214 ? 61.086 24.928 37.529 1.00 48.21 214 CYS A CA 1
ATOM 1638 C C . CYS A 1 214 ? 60.384 26.022 38.333 1.00 49.16 214 CYS A C 1
ATOM 1639 O O . CYS A 1 214 ? 60.192 27.127 37.785 1.00 50.94 214 CYS A O 1
ATOM 1643 N N . ASP B 2 1 ? 25.409 -8.449 -3.788 1.00 51.49 1 ASP B N 1
ATOM 1644 C CA . ASP B 2 1 ? 26.466 -7.902 -2.891 1.00 50.06 1 ASP B CA 1
ATOM 1645 C C . ASP B 2 1 ? 26.255 -8.379 -1.459 1.00 47.95 1 ASP B C 1
ATOM 1646 O O . ASP B 2 1 ? 25.460 -7.808 -0.713 1.00 46.75 1 ASP B O 1
ATOM 1651 N N . VAL B 2 2 ? 26.974 -9.430 -1.081 1.00 45.01 2 VAL B N 1
ATOM 1652 C CA . VAL B 2 2 ? 26.863 -9.982 0.260 1.00 42.04 2 VAL B CA 1
ATOM 1653 C C . VAL B 2 2 ? 27.418 -9.005 1.290 1.00 40.62 2 VAL B C 1
ATOM 1654 O O . VAL B 2 2 ? 28.511 -8.461 1.117 1.00 38.68 2 VAL B O 1
ATOM 1658 N N . GLN B 2 3 ? 26.661 -8.787 2.362 1.00 38.46 3 GLN B N 1
ATOM 1659 C CA . GLN B 2 3 ? 27.082 -7.877 3.418 1.00 37.73 3 GLN B CA 1
ATOM 1660 C C . GLN B 2 3 ? 26.667 -8.379 4.799 1.00 36.04 3 GLN B C 1
ATOM 1661 O O . GLN B 2 3 ? 25.528 -8.807 5.000 1.00 35.28 3 GLN B O 1
ATOM 1667 N N . LEU B 2 4 ? 27.608 -8.335 5.740 1.00 33.71 4 LEU B N 1
ATOM 1668 C CA . LEU B 2 4 ? 27.360 -8.756 7.114 1.00 31.46 4 LEU B CA 1
ATOM 1669 C C . LEU B 2 4 ? 27.605 -7.564 8.024 1.00 31.14 4 LEU B C 1
ATOM 1670 O O . LEU B 2 4 ? 28.513 -6.768 7.794 1.00 29.88 4 LEU B O 1
ATOM 1675 N N . GLN B 2 5 ? 26.801 -7.456 9.073 1.00 32.74 5 GLN B N 1
ATOM 1676 C CA . GLN B 2 5 ? 26.898 -6.337 10.001 1.00 34.14 5 GLN B CA 1
ATOM 1677 C C . GLN B 2 5 ? 26.693 -6.799 11.436 1.00 32.83 5 GLN B C 1
ATOM 1678 O O . GLN B 2 5 ? 25.648 -7.358 11.761 1.00 31.24 5 GLN B O 1
ATOM 1684 N N . GLU B 2 6 ? 27.683 -6.575 12.298 1.00 31.30 6 GLU B N 1
ATOM 1685 C CA . GLU B 2 6 ? 27.533 -6.976 13.689 1.00 31.58 6 GLU B CA 1
ATOM 1686 C C . GLU B 2 6 ? 26.957 -5.868 14.564 1.00 31.15 6 GLU B C 1
ATOM 1687 O O . GLU B 2 6 ? 27.150 -4.684 14.296 1.00 30.65 6 GLU B O 1
ATOM 1693 N N . SER B 2 7 ? 26.220 -6.264 15.598 1.00 29.76 7 SER B N 1
ATOM 1694 C CA . SER B 2 7 ? 25.605 -5.308 16.509 1.00 30.13 7 SER B CA 1
ATOM 1695 C C . SER B 2 7 ? 25.496 -5.889 17.908 1.00 30.10 7 SER B C 1
ATOM 1696 O O . SER B 2 7 ? 25.459 -7.109 18.089 1.00 28.25 7 SER B O 1
ATOM 1699 N N . GLY B 2 8 ? 25.441 -5.006 18.898 1.00 29.71 8 GLY B N 1
ATOM 1700 C CA . GLY B 2 8 ? 25.354 -5.445 20.277 1.00 31.43 8 GLY B CA 1
ATOM 1701 C C . GLY B 2 8 ? 26.201 -4.551 21.164 1.00 31.77 8 GLY B C 1
ATOM 1702 O O . GLY B 2 8 ? 26.951 -3.723 20.656 1.00 31.28 8 GLY B O 1
ATOM 1703 N N . PRO B 2 9 ? 26.099 -4.688 22.495 1.00 32.11 9 PRO B N 1
ATOM 1704 C CA . PRO B 2 9 ? 26.859 -3.883 23.456 1.00 32.48 9 PRO B CA 1
ATOM 1705 C C . PRO B 2 9 ? 28.379 -3.996 23.330 1.00 31.55 9 PRO B C 1
ATOM 1706 O O . PRO B 2 9 ? 28.925 -5.090 23.206 1.00 31.84 9 PRO B O 1
ATOM 1710 N N . GLY B 2 10 ? 29.054 -2.851 23.372 1.00 30.43 10 GLY B N 1
ATOM 1711 C CA . GLY B 2 10 ? 30.503 -2.841 23.267 1.00 30.71 10 GLY B CA 1
ATOM 1712 C C . GLY B 2 10 ? 31.189 -3.000 24.609 1.00 31.40 10 GLY B C 1
ATOM 1713 O O . GLY B 2 10 ? 32.418 -3.002 24.692 1.00 31.97 10 GLY B O 1
ATOM 1714 N N . LEU B 2 11 ? 30.395 -3.133 25.667 1.00 30.61 11 LEU B N 1
ATOM 1715 C CA . LEU B 2 11 ? 30.929 -3.289 27.011 1.00 31.31 11 LEU B CA 1
ATOM 1716 C C . LEU B 2 11 ? 30.192 -4.403 27.744 1.00 31.83 11 LEU B C 1
ATOM 1717 O O . LEU B 2 11 ? 28.968 -4.518 27.642 1.00 30.52 11 LEU B O 1
ATOM 1722 N N . VAL B 2 12 ? 30.941 -5.219 28.480 1.00 29.97 12 VAL B N 1
ATOM 1723 C CA . VAL B 2 12 ? 30.355 -6.312 29.249 1.00 30.41 12 VAL B CA 1
ATOM 1724 C C . VAL B 2 12 ? 31.138 -6.494 30.545 1.00 30.15 12 VAL B C 1
ATOM 1725 O O . VAL B 2 12 ? 32.367 -6.382 30.560 1.00 27.64 12 VAL B O 1
ATOM 1729 N N . LYS B 2 13 ? 30.425 -6.777 31.631 1.00 28.96 13 LYS 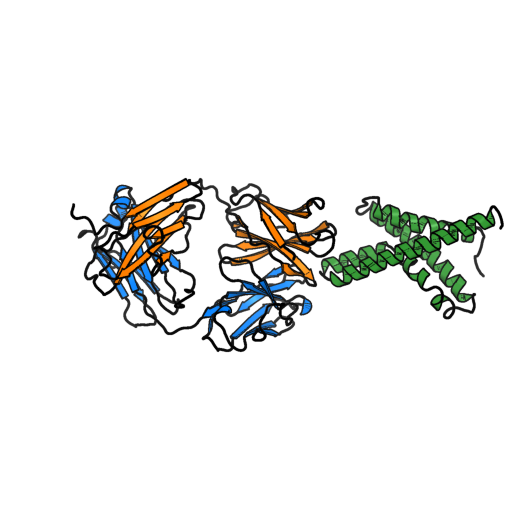B N 1
ATOM 1730 C CA . LYS B 2 13 ? 31.056 -6.980 32.933 1.00 30.16 13 LYS B CA 1
ATOM 1731 C C . LYS B 2 13 ? 31.558 -8.417 33.078 1.00 28.87 13 LYS B C 1
ATOM 1732 O O . LYS B 2 13 ? 30.935 -9.354 32.574 1.00 29.50 13 LYS B O 1
ATOM 1738 N N . PRO B 2 14 ? 32.690 -8.611 33.774 1.00 28.45 14 PRO B N 1
ATOM 1739 C CA . PRO B 2 14 ? 33.227 -9.959 33.966 1.00 29.58 14 PRO B CA 1
ATOM 1740 C C . PRO B 2 14 ? 32.164 -10.830 34.645 1.00 30.93 14 PRO B C 1
ATOM 1741 O O . PRO B 2 14 ? 31.386 -10.334 35.464 1.00 29.65 14 PRO B O 1
ATOM 1745 N N . SER B 2 15 ? 32.129 -12.111 34.281 1.00 32.45 15 SER B N 1
ATOM 1746 C CA . SER B 2 15 ? 31.173 -13.086 34.818 1.00 35.61 15 SER B CA 1
ATOM 1747 C C . SER B 2 15 ? 29.870 -13.107 34.029 1.00 35.03 15 SER B C 1
ATOM 1748 O O . SER B 2 15 ? 29.156 -14.108 34.033 1.00 35.95 15 SER B O 1
ATOM 1751 N N . GLN B 2 16 ? 29.558 -12.006 33.357 1.00 34.88 16 GLN B N 1
ATOM 1752 C CA . GLN B 2 16 ? 28.329 -11.935 32.587 1.00 35.47 16 GLN B CA 1
ATOM 1753 C C . GLN B 2 16 ? 28.459 -12.475 31.169 1.00 34.57 16 GLN B C 1
ATOM 1754 O O . GLN B 2 16 ? 29.530 -12.919 30.755 1.00 33.98 16 GLN B O 1
ATOM 1760 N N . SER B 2 17 ? 27.355 -12.442 30.431 1.00 34.20 17 SER B N 1
ATOM 1761 C CA . SER B 2 17 ? 27.331 -12.956 29.071 1.00 33.77 17 SER B CA 1
ATOM 1762 C C . SER B 2 17 ? 27.454 -11.882 28.003 1.00 33.15 17 SER B C 1
ATOM 1763 O O . SER B 2 17 ? 26.858 -10.807 28.101 1.00 31.32 17 SER B O 1
ATOM 1766 N N . LEU B 2 18 ? 28.236 -12.197 26.979 1.00 32.11 18 LEU B N 1
ATOM 1767 C CA . LEU B 2 18 ? 28.448 -11.308 25.850 1.00 32.24 18 LEU B CA 1
ATOM 1768 C C . LEU B 2 18 ? 27.530 -11.791 24.734 1.00 31.98 18 LEU B C 1
ATOM 1769 O O . LEU B 2 18 ? 27.545 -12.969 24.378 1.00 32.42 18 LEU B O 1
ATOM 1774 N N . SER B 2 19 ? 26.717 -10.889 24.197 1.00 31.86 19 SER B N 1
ATOM 1775 C CA . SER B 2 19 ? 25.800 -11.250 23.124 1.00 32.31 19 SER B CA 1
ATOM 1776 C C . SER B 2 19 ? 25.903 -10.289 21.949 1.00 31.87 19 SER B C 1
ATOM 1777 O O . SER B 2 19 ? 25.822 -9.069 22.114 1.00 32.33 19 SER B O 1
ATOM 1780 N N . LEU B 2 20 ? 26.092 -10.851 20.761 1.00 30.16 20 LEU B N 1
ATOM 1781 C CA . LEU B 2 20 ? 26.197 -10.064 19.542 1.00 28.50 20 LEU B CA 1
ATOM 1782 C C . LEU B 2 20 ? 25.259 -10.596 18.465 1.00 27.33 20 LEU B C 1
ATOM 1783 O O . LEU B 2 20 ? 24.914 -11.778 18.451 1.00 26.96 20 LEU B O 1
ATOM 1788 N N . THR B 2 21 ? 24.852 -9.711 17.565 1.00 26.15 21 THR B N 1
ATOM 1789 C CA . THR B 2 21 ? 23.955 -10.073 16.480 1.00 27.59 21 THR B CA 1
ATOM 1790 C C . THR B 2 21 ? 24.596 -9.753 15.139 1.00 27.19 21 THR B C 1
ATOM 1791 O O . THR B 2 21 ? 25.278 -8.737 14.991 1.00 27.98 21 THR B O 1
ATOM 1795 N N . CYS B 2 22 ? 24.395 -10.629 14.167 1.00 26.99 22 CYS B N 1
ATOM 1796 C CA . CYS B 2 22 ? 24.909 -10.383 12.831 1.00 27.06 22 CYS B CA 1
ATOM 1797 C C . CYS B 2 22 ? 23.722 -10.387 11.886 1.00 28.36 22 CYS B C 1
ATOM 1798 O O . CYS B 2 22 ? 22.969 -11.354 11.832 1.00 28.22 22 CYS B O 1
ATOM 1801 N N . THR B 2 23 ? 23.546 -9.294 11.156 1.00 29.89 23 THR B N 1
ATOM 1802 C CA . THR B 2 23 ? 22.452 -9.195 10.201 1.00 32.18 23 THR B CA 1
ATOM 1803 C C . THR B 2 23 ? 23.081 -9.313 8.817 1.00 31.31 23 THR B C 1
ATOM 1804 O O . THR B 2 23 ? 23.970 -8.539 8.465 1.00 31.22 23 THR B O 1
ATOM 1808 N N . VAL B 2 24 ? 22.642 -10.303 8.047 1.00 31.04 24 VAL B N 1
ATOM 1809 C CA . VAL B 2 24 ? 23.186 -10.509 6.714 1.00 32.20 24 VAL B CA 1
ATOM 1810 C C . VAL B 2 24 ? 22.215 -10.059 5.630 1.00 32.76 24 VAL B C 1
ATOM 1811 O O . VAL B 2 24 ? 21.008 -10.289 5.720 1.00 31.82 24 VAL B O 1
ATOM 1815 N N . THR B 2 25 ? 22.760 -9.412 4.608 1.00 32.89 25 THR B N 1
ATOM 1816 C CA . THR B 2 25 ? 21.971 -8.913 3.488 1.00 35.32 25 THR B CA 1
ATOM 1817 C C . THR B 2 25 ? 22.653 -9.306 2.183 1.00 35.11 25 THR B C 1
ATOM 1818 O O . THR B 2 25 ? 23.881 -9.416 2.130 1.00 34.24 25 THR B O 1
ATOM 1822 N N . GLY B 2 26 ? 21.857 -9.523 1.138 1.00 34.27 26 GLY B N 1
ATOM 1823 C CA . GLY B 2 26 ? 22.410 -9.891 -0.155 1.00 33.90 26 GLY B CA 1
ATOM 1824 C C . GLY B 2 26 ? 22.577 -11.383 -0.380 1.00 33.45 26 GLY B C 1
ATOM 1825 O O . GLY B 2 26 ? 23.021 -11.808 -1.447 1.00 33.34 26 GLY B O 1
ATOM 1826 N N . TYR B 2 27 ? 22.220 -12.180 0.620 1.00 32.93 27 TYR B N 1
ATOM 1827 C CA . TYR B 2 27 ? 22.334 -13.633 0.530 1.00 32.01 27 TYR B CA 1
ATOM 1828 C C . TYR B 2 27 ? 21.575 -14.228 1.715 1.00 31.15 27 TYR B C 1
ATOM 1829 O O . TYR B 2 27 ? 21.529 -13.626 2.786 1.00 32.21 27 TYR B O 1
ATOM 1838 N N . SER B 2 28 ? 20.990 -15.407 1.527 1.00 31.57 28 SER B N 1
ATOM 1839 C CA . SER B 2 28 ? 20.230 -16.070 2.587 1.00 31.82 28 SER B CA 1
ATOM 1840 C C . SER B 2 28 ? 21.057 -17.097 3.355 1.00 31.40 28 SER B C 1
ATOM 1841 O O . SER B 2 28 ? 21.603 -18.023 2.762 1.00 31.10 28 SER B O 1
ATOM 1844 N N . ILE B 2 29 ? 21.122 -16.948 4.676 1.00 31.31 29 ILE B N 1
ATOM 1845 C CA . ILE B 2 29 ? 21.900 -17.870 5.502 1.00 31.21 29 ILE B CA 1
ATOM 1846 C C . ILE B 2 29 ? 21.384 -19.308 5.517 1.00 31.36 29 ILE B C 1
ATOM 1847 O O . ILE B 2 29 ? 22.006 -20.181 6.117 1.00 31.05 29 ILE B O 1
ATOM 1852 N N . THR B 2 30 ? 20.250 -19.560 4.866 1.00 31.91 30 THR B N 1
ATOM 1853 C CA . THR B 2 30 ? 19.702 -20.916 4.809 1.00 31.73 30 THR B CA 1
ATOM 1854 C C . THR B 2 30 ? 20.042 -21.553 3.462 1.00 31.28 30 THR B C 1
ATOM 1855 O O . THR B 2 30 ? 19.885 -22.761 3.276 1.00 31.37 30 THR B O 1
ATOM 1859 N N . ASN B 2 31 ? 20.521 -20.735 2.530 1.00 30.79 31 ASN B N 1
ATOM 1860 C CA . ASN B 2 31 ? 20.866 -21.211 1.198 1.00 31.35 31 ASN B CA 1
ATOM 1861 C C . ASN B 2 31 ? 22.111 -22.100 1.192 1.00 31.97 31 ASN B C 1
ATOM 1862 O O . ASN B 2 31 ? 22.058 -23.245 0.739 1.00 31.72 31 ASN B O 1
ATOM 1867 N N . ASN B 2 32 ? 23.225 -21.593 1.713 1.00 29.95 32 ASN B N 1
ATOM 1868 C CA . ASN B 2 32 ? 24.446 -22.390 1.722 1.00 28.32 32 ASN B CA 1
ATOM 1869 C C . ASN B 2 32 ? 25.505 -21.737 2.610 1.00 27.11 32 ASN B C 1
ATOM 1870 O O . ASN B 2 32 ? 25.281 -20.666 3.175 1.00 26.39 32 ASN B O 1
ATOM 1875 N N . TYR B 2 33 ? 26.647 -22.411 2.732 1.00 25.86 33 TYR B N 1
ATOM 1876 C CA . TYR B 2 33 ? 27.800 -21.915 3.484 1.00 25.59 33 TYR B CA 1
ATOM 1877 C C . TYR B 2 33 ? 27.721 -21.888 5.006 1.00 25.54 33 TYR B C 1
ATOM 1878 O O . TYR B 2 33 ? 26.694 -22.211 5.605 1.00 24.80 33 TYR B O 1
ATOM 1887 N N . ALA B 2 34 ? 28.840 -21.499 5.616 1.00 25.30 34 ALA B N 1
ATOM 1888 C CA . ALA B 2 34 ? 28.964 -21.408 7.066 1.00 24.48 34 ALA B CA 1
ATOM 1889 C C . ALA B 2 34 ? 28.988 -19.948 7.497 1.00 24.81 34 ALA B C 1
ATOM 1890 O O . ALA B 2 34 ? 29.567 -19.101 6.818 1.00 24.21 34 ALA B O 1
ATOM 1892 N N . TRP B 2 35 ? 28.359 -19.667 8.633 1.00 25.62 35 TRP B N 1
ATOM 1893 C CA . TRP B 2 35 ? 28.279 -18.316 9.164 1.00 24.29 35 TRP B CA 1
ATOM 1894 C C . TRP B 2 35 ? 29.018 -18.308 10.496 1.00 24.09 35 TRP B C 1
ATOM 1895 O O . TRP B 2 35 ? 28.563 -18.858 11.499 1.00 22.42 35 TRP B O 1
ATOM 1906 N N . ASN B 2 36 ? 30.176 -17.657 10.461 1.00 23.32 36 ASN B N 1
ATOM 1907 C CA . ASN B 2 36 ? 31.120 -17.608 11.567 1.00 23.49 36 ASN B CA 1
ATOM 1908 C C . ASN B 2 36 ? 31.208 -16.363 12.432 1.00 22.06 36 ASN B C 1
ATOM 1909 O O . ASN B 2 36 ? 30.772 -15.274 12.069 1.00 22.25 36 ASN B O 1
ATOM 1914 N N . TRP B 2 37 ? 31.815 -16.572 13.592 1.00 22.54 37 TRP B N 1
ATOM 1915 C CA . TRP B 2 37 ? 32.138 -15.520 14.530 1.00 20.08 37 TRP B CA 1
ATOM 1916 C C . TRP B 2 37 ? 33.635 -15.734 14.693 1.00 21.44 37 TRP B C 1
ATOM 1917 O O . TRP B 2 37 ? 34.080 -16.844 15.000 1.00 19.79 37 TRP B O 1
ATOM 1928 N N . ILE B 2 38 ? 34.404 -14.681 14.434 1.00 21.78 38 ILE B N 1
ATOM 1929 C CA . ILE B 2 38 ? 35.860 -14.716 14.530 1.00 21.51 38 ILE B CA 1
ATOM 1930 C C . ILE B 2 38 ? 36.273 -13.474 15.303 1.00 22.44 38 ILE B C 1
ATOM 1931 O O . ILE B 2 38 ? 35.793 -12.382 15.017 1.00 23.27 38 ILE B O 1
ATOM 1936 N N . ARG B 2 39 ? 37.136 -13.627 16.301 1.00 21.15 39 ARG B N 1
ATOM 1937 C CA . ARG B 2 39 ? 37.545 -12.458 17.057 1.00 21.30 39 ARG B CA 1
ATOM 1938 C C . ARG B 2 39 ? 39.031 -12.199 16.945 1.00 20.69 39 ARG B C 1
ATOM 1939 O O . ARG B 2 39 ? 39.811 -13.093 16.611 1.00 19.32 39 ARG B O 1
ATOM 1947 N N . GLN B 2 40 ? 39.403 -10.954 17.209 1.00 20.01 40 GLN B N 1
ATOM 1948 C CA . GLN B 2 40 ? 40.790 -10.539 17.149 1.00 21.78 40 GLN B CA 1
ATOM 1949 C C . GLN B 2 40 ? 41.122 -9.778 18.417 1.00 21.17 40 GLN B C 1
ATOM 1950 O O . GLN B 2 40 ? 40.520 -8.745 18.725 1.00 22.36 40 GLN B O 1
ATOM 1956 N N . PHE B 2 41 ? 42.089 -10.310 19.148 1.00 23.66 41 PHE B N 1
ATOM 1957 C CA . PHE B 2 41 ? 42.525 -9.741 20.413 1.00 24.75 41 PHE B CA 1
ATOM 1958 C C . PHE B 2 41 ? 43.329 -8.456 20.241 1.00 25.21 41 PHE B C 1
ATOM 1959 O O . PHE B 2 41 ? 43.782 -8.137 19.145 1.00 23.73 41 PHE B O 1
ATOM 1967 N N . PRO B 2 42 ? 43.509 -7.696 21.331 1.00 26.49 42 PRO B N 1
ATOM 1968 C CA . PRO B 2 42 ? 44.260 -6.438 21.306 1.00 28.12 42 PRO B CA 1
ATOM 1969 C C . PRO B 2 42 ? 45.637 -6.539 20.646 1.00 29.61 42 PRO B C 1
ATOM 1970 O O . PRO B 2 42 ? 46.088 -5.587 20.011 1.00 30.97 42 PRO B O 1
ATOM 1974 N N . GLY B 2 43 ? 46.296 -7.686 20.802 1.00 29.59 43 GLY B N 1
ATOM 1975 C CA . GLY B 2 43 ? 47.610 -7.884 20.206 1.00 30.22 43 GLY B CA 1
ATOM 1976 C C . GLY B 2 43 ? 47.505 -8.332 18.757 1.00 30.56 43 GLY B C 1
ATOM 1977 O O . GLY B 2 43 ? 48.512 -8.633 18.105 1.00 29.48 43 GLY B O 1
ATOM 1978 N N . ASN B 2 44 ? 46.267 -8.379 18.272 1.00 28.54 44 ASN B N 1
ATOM 1979 C CA . ASN B 2 44 ? 45.927 -8.753 16.901 1.00 29.88 44 ASN B CA 1
ATOM 1980 C C . ASN B 2 44 ? 45.888 -10.229 16.519 1.00 28.34 44 ASN B C 1
ATOM 1981 O O . ASN B 2 44 ? 45.821 -10.562 15.338 1.00 28.47 44 ASN B O 1
ATOM 1986 N N . LYS B 2 45 ? 45.913 -11.118 17.504 1.00 26.71 45 LYS B N 1
ATOM 1987 C CA . LYS B 2 45 ? 45.831 -12.539 17.199 1.00 25.80 45 LYS B CA 1
ATOM 1988 C C . LYS B 2 45 ? 44.378 -12.833 16.811 1.00 24.44 45 LYS B C 1
ATOM 1989 O O . LYS B 2 45 ? 43.449 -12.361 17.470 1.00 21.95 45 LYS B O 1
ATOM 1995 N N . LEU B 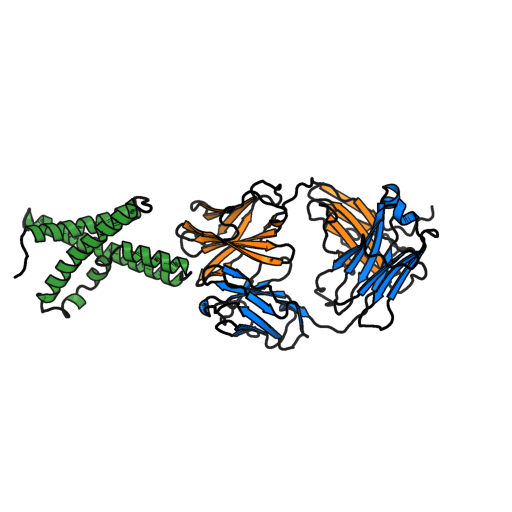2 46 ? 44.194 -13.597 15.735 1.00 22.54 46 LEU B N 1
ATOM 1996 C CA . LEU B 2 46 ? 42.869 -13.972 15.246 1.00 21.84 46 LEU B CA 1
ATOM 1997 C C . LEU B 2 46 ? 42.473 -15.337 15.769 1.00 23.84 46 LEU B C 1
ATOM 1998 O O . LEU B 2 46 ? 43.305 -16.235 15.868 1.00 24.49 46 LEU B O 1
ATOM 2003 N N . GLU B 2 47 ? 41.194 -15.494 16.093 1.00 23.35 47 GLU B N 1
ATOM 2004 C CA . GLU B 2 47 ? 40.702 -16.755 16.623 1.00 22.53 47 GLU B CA 1
ATOM 2005 C C . GLU B 2 47 ? 39.289 -17.052 16.144 1.00 22.30 47 GLU B C 1
ATOM 2006 O O . GLU B 2 47 ? 38.376 -16.248 16.334 1.00 20.06 47 GLU B O 1
ATOM 2012 N N . TRP B 2 48 ? 39.121 -18.214 15.528 1.00 21.15 48 TRP B N 1
ATOM 2013 C CA . TRP B 2 48 ? 37.818 -18.659 15.053 1.00 22.53 48 TRP B CA 1
ATOM 2014 C C . TRP B 2 48 ? 37.077 -19.168 16.289 1.00 21.93 48 TRP B C 1
ATOM 2015 O O . TRP B 2 48 ? 37.621 -19.959 17.061 1.00 21.36 48 TRP B O 1
ATOM 2026 N N . MET B 2 49 ? 35.842 -18.721 16.472 1.00 20.69 49 MET B N 1
ATOM 2027 C CA . MET B 2 49 ? 35.065 -19.125 17.637 1.00 22.83 49 MET B CA 1
ATOM 2028 C C . MET B 2 49 ? 34.105 -20.270 17.338 1.00 23.25 49 MET B C 1
ATOM 2029 O O . MET B 2 49 ? 33.924 -21.171 18.161 1.00 23.32 49 MET B O 1
ATOM 2034 N N . GLY B 2 50 ? 33.491 -20.227 16.160 1.00 22.92 50 GLY B N 1
ATOM 2035 C CA . GLY B 2 50 ? 32.550 -21.264 15.775 1.00 23.72 50 GLY B CA 1
ATOM 2036 C C . GLY B 2 50 ? 31.639 -20.781 14.666 1.00 23.32 50 GLY B C 1
ATOM 2037 O O . GLY B 2 50 ? 31.761 -19.643 14.212 1.00 21.98 50 GLY B O 1
ATOM 2038 N N . TYR B 2 51 ? 30.738 -21.644 14.209 1.00 23.40 51 TYR B N 1
ATOM 2039 C CA . TYR B 2 51 ? 29.803 -21.257 13.165 1.00 25.12 51 TYR B CA 1
ATOM 2040 C C . TYR B 2 51 ? 28.502 -22.036 13.272 1.00 25.62 51 TYR B C 1
ATOM 2041 O O . TYR B 2 51 ? 28.358 -22.935 14.103 1.00 25.36 51 TYR B O 1
ATOM 2050 N N . ILE B 2 52 ? 27.552 -21.642 12.436 1.00 26.53 52 ILE B N 1
ATOM 2051 C CA . ILE B 2 52 ? 26.276 -22.329 12.294 1.00 27.57 52 ILE B CA 1
ATOM 2052 C C . ILE B 2 52 ? 26.134 -22.266 10.784 1.00 25.89 52 ILE B C 1
ATOM 2053 O O . ILE B 2 52 ? 26.244 -21.187 10.203 1.00 24.60 52 ILE B O 1
ATOM 2058 N N . ASN B 2 53 ? 25.948 -23.410 10.134 1.00 26.77 53 ASN B N 1
ATOM 2059 C CA . ASN B 2 53 ? 25.833 -23.392 8.684 1.00 26.90 53 ASN B CA 1
ATOM 2060 C C . ASN B 2 53 ? 24.391 -23.297 8.207 1.00 26.80 53 ASN B C 1
ATOM 2061 O O . ASN B 2 53 ? 23.461 -23.236 9.012 1.00 27.86 53 ASN B O 1
ATOM 2066 N N . TYR B 2 54 ? 24.230 -23.283 6.888 1.00 27.52 54 TYR B N 1
ATOM 2067 C CA . TYR B 2 54 ? 22.929 -23.165 6.239 1.00 28.18 54 TYR B CA 1
ATOM 2068 C C . TYR B 2 54 ? 21.857 -24.118 6.763 1.00 28.53 54 TYR B C 1
ATOM 2069 O O . TYR B 2 54 ? 20.675 -23.777 6.757 1.00 29.36 54 TYR B O 1
ATOM 2078 N N . SER B 2 55 ? 22.259 -25.309 7.199 1.00 29.49 55 SER B N 1
ATOM 2079 C CA . SER B 2 55 ? 21.296 -26.295 7.688 1.00 32.23 55 SER B CA 1
ATOM 2080 C C . SER B 2 55 ? 21.028 -26.160 9.180 1.00 32.68 55 SER B C 1
ATOM 2081 O O . SER B 2 55 ? 20.194 -26.879 9.734 1.00 32.78 55 SER B O 1
ATOM 2084 N N . GLY B 2 56 ? 21.748 -25.249 9.829 1.00 31.68 56 GLY B N 1
ATOM 2085 C CA . GLY B 2 56 ? 21.560 -25.036 11.251 1.00 31.55 56 GLY B CA 1
ATOM 2086 C C . GLY B 2 56 ? 22.536 -25.757 12.167 1.00 31.84 56 GLY B C 1
ATOM 2087 O O . GLY B 2 56 ? 22.473 -25.581 13.382 1.00 31.71 56 GLY B O 1
ATOM 2088 N N . THR B 2 57 ? 23.440 -26.563 11.618 1.00 31.96 57 THR B N 1
ATOM 2089 C CA . THR B 2 57 ? 24.381 -27.268 12.482 1.00 34.10 57 THR B CA 1
ATOM 2090 C C . THR B 2 57 ? 25.479 -26.313 12.926 1.00 32.92 57 THR B C 1
ATOM 2091 O O . THR B 2 57 ? 25.910 -25.440 12.171 1.00 32.34 57 THR B O 1
ATOM 2095 N N . THR B 2 58 ? 25.923 -26.494 14.162 1.00 32.04 58 THR B N 1
ATOM 2096 C CA . THR B 2 58 ? 26.957 -25.654 14.743 1.00 30.57 58 THR B CA 1
ATOM 2097 C C . THR B 2 58 ? 28.267 -26.415 14.928 1.00 30.24 58 THR B C 1
ATOM 2098 O O . THR B 2 58 ? 28.279 -27.643 15.043 1.00 29.47 58 THR B O 1
ATOM 2102 N N . SER B 2 59 ? 29.366 -25.667 14.933 1.00 28.35 59 SER B N 1
ATOM 2103 C CA . SER B 2 59 ? 30.705 -26.212 15.129 1.00 28.91 59 SER B CA 1
ATOM 2104 C C . SER B 2 59 ? 31.428 -25.160 15.967 1.00 27.98 59 SER B C 1
ATOM 2105 O O . SER B 2 59 ? 31.391 -23.980 15.636 1.00 26.95 59 SER B O 1
ATOM 2108 N N . TYR B 2 60 ? 32.080 -25.580 17.047 1.00 28.04 60 TYR B N 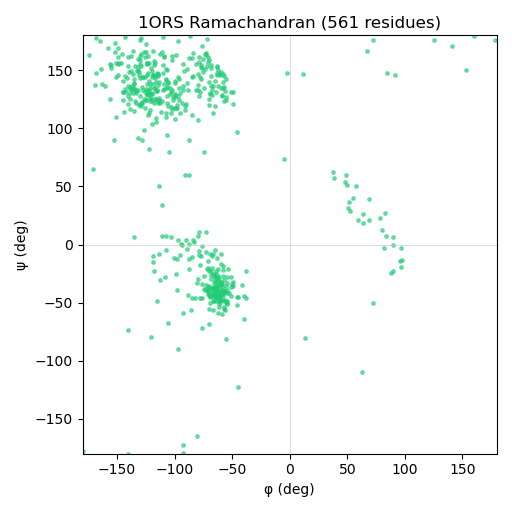1
ATOM 2109 C CA . TYR B 2 60 ? 32.757 -24.634 17.928 1.00 27.77 60 TYR B CA 1
ATOM 2110 C C . TYR B 2 60 ? 34.240 -24.903 18.158 1.00 28.15 60 TYR B C 1
ATOM 2111 O O . TYR B 2 60 ? 34.714 -26.033 18.022 1.00 27.05 60 TYR B O 1
ATOM 2120 N N . ASN B 2 61 ? 34.964 -23.846 18.513 1.00 26.52 61 ASN B N 1
ATOM 2121 C CA . ASN B 2 61 ? 36.384 -23.955 18.813 1.00 28.12 61 ASN B CA 1
ATOM 2122 C C . ASN B 2 61 ? 36.407 -24.724 20.132 1.00 28.90 61 ASN B C 1
ATOM 2123 O O . ASN B 2 61 ? 35.769 -24.319 21.102 1.00 28.44 61 ASN B O 1
ATOM 2128 N N . PRO B 2 62 ? 37.143 -25.841 20.187 1.00 30.41 62 PRO B N 1
ATOM 2129 C CA . PRO B 2 62 ? 37.215 -26.644 21.408 1.00 31.67 62 PRO B CA 1
ATOM 2130 C C . PRO B 2 62 ? 37.550 -25.896 22.701 1.00 32.97 62 PRO B C 1
ATOM 2131 O O . PRO B 2 62 ? 37.129 -26.311 23.782 1.00 33.02 62 PRO B O 1
ATOM 2135 N N . SER B 2 63 ? 38.285 -24.792 22.601 1.00 34.06 63 SER B N 1
ATOM 2136 C CA . SER B 2 63 ? 38.653 -24.040 23.801 1.00 35.33 63 SER B CA 1
ATOM 2137 C C . SER B 2 63 ? 37.515 -23.167 24.328 1.00 35.41 63 SER B C 1
ATOM 2138 O O . SER B 2 63 ? 37.611 -22.612 25.424 1.00 35.26 63 SER B O 1
ATOM 2141 N N . LEU B 2 64 ? 36.439 -23.058 23.551 1.00 35.12 64 LEU B N 1
ATOM 2142 C CA . LEU B 2 64 ? 35.278 -22.246 23.920 1.00 35.09 64 LEU B CA 1
ATOM 2143 C C . LEU B 2 64 ? 33.999 -23.072 24.058 1.00 36.24 64 LEU B C 1
ATOM 2144 O O . LEU B 2 64 ? 32.980 -22.571 24.531 1.00 36.03 64 LEU B O 1
ATOM 2149 N N . LYS B 2 65 ? 34.057 -24.332 23.641 1.00 37.21 65 LYS B N 1
ATOM 2150 C CA . LYS B 2 65 ? 32.899 -25.224 23.682 1.00 39.38 65 LYS B CA 1
ATOM 2151 C C . LYS B 2 65 ? 31.953 -25.118 24.880 1.00 38.99 65 LYS B C 1
ATOM 2152 O O . LYS B 2 65 ? 30.735 -25.085 24.708 1.00 38.98 65 LYS B O 1
ATOM 2158 N N . SER B 2 66 ? 32.502 -25.066 26.087 1.00 38.83 66 SER B N 1
ATOM 2159 C CA . SER B 2 66 ? 31.666 -25.008 27.283 1.00 39.90 66 SER B CA 1
ATOM 2160 C C . SER B 2 66 ? 31.083 -23.637 27.608 1.00 39.38 66 SER B C 1
ATOM 2161 O O . SER B 2 66 ? 30.269 -23.514 28.524 1.00 40.24 66 SER B O 1
ATOM 2164 N N . ARG B 2 67 ? 31.479 -22.615 26.858 1.00 37.76 67 ARG B N 1
ATOM 2165 C CA . ARG B 2 67 ? 31.017 -21.254 27.125 1.00 36.51 67 ARG B CA 1
ATOM 2166 C C . ARG B 2 67 ? 30.223 -20.609 25.993 1.00 34.24 67 ARG B C 1
ATOM 2167 O O . ARG B 2 67 ? 29.572 -19.591 26.201 1.00 33.94 67 ARG B O 1
ATOM 2175 N N . ILE B 2 68 ? 30.276 -21.180 24.797 1.00 33.37 68 ILE B N 1
ATOM 2176 C CA . ILE B 2 68 ? 29.601 -20.555 23.670 1.00 32.10 68 ILE B CA 1
ATOM 2177 C C . ILE B 2 68 ? 28.356 -21.215 23.108 1.00 31.34 68 ILE B C 1
ATOM 2178 O O . ILE B 2 68 ? 28.092 -22.397 23.319 1.00 30.64 68 ILE B O 1
ATOM 2183 N N . SER B 2 69 ? 27.605 -20.412 22.368 1.00 30.26 69 SER B N 1
ATOM 2184 C CA . SER B 2 69 ? 26.385 -20.854 21.725 1.00 30.99 69 SER B CA 1
ATOM 2185 C C . SER B 2 69 ? 26.105 -19.956 20.532 1.00 29.43 69 SER B C 1
ATOM 2186 O O . SER B 2 69 ? 26.059 -18.733 20.664 1.00 30.01 69 SER B O 1
ATOM 2189 N N . ILE B 2 70 ? 25.947 -20.556 19.360 1.00 27.60 70 ILE B N 1
ATOM 2190 C CA . ILE B 2 70 ? 25.632 -19.784 18.168 1.00 27.94 70 ILE B CA 1
ATOM 2191 C C . ILE B 2 70 ? 24.268 -20.248 17.682 1.00 28.94 70 ILE B C 1
ATOM 2192 O O . ILE B 2 70 ? 24.046 -21.442 17.466 1.00 28.86 70 ILE B O 1
ATOM 2197 N N . THR B 2 71 ? 23.357 -19.299 17.521 1.00 29.95 71 THR B N 1
ATOM 2198 C CA . THR B 2 71 ? 22.004 -19.602 17.076 1.00 30.69 71 THR B CA 1
ATOM 2199 C C . THR B 2 71 ? 21.635 -18.698 15.904 1.00 30.93 71 THR B C 1
ATOM 2200 O O . THR B 2 71 ? 22.423 -17.838 15.508 1.00 29.77 71 THR B O 1
ATOM 2204 N N . ARG B 2 72 ? 20.442 -18.890 15.347 1.00 29.90 72 ARG B N 1
ATOM 2205 C CA . ARG B 2 72 ? 20.012 -18.074 14.221 1.00 30.61 72 ARG B CA 1
ATOM 2206 C C . ARG B 2 72 ? 18.501 -17.857 14.174 1.00 32.72 72 ARG B C 1
ATOM 2207 O O . ARG B 2 72 ? 17.734 -18.584 14.802 1.00 32.87 72 ARG B O 1
ATOM 2215 N N . ASP B 2 73 ? 18.098 -16.839 13.420 1.00 34.33 73 ASP B N 1
ATOM 2216 C CA . ASP B 2 73 ? 16.693 -16.493 13.222 1.00 37.22 73 ASP B CA 1
ATOM 2217 C C . ASP B 2 73 ? 16.553 -16.322 11.714 1.00 36.49 73 ASP B C 1
ATOM 2218 O O . ASP B 2 73 ? 16.768 -15.234 11.183 1.00 37.18 73 ASP B O 1
ATOM 2223 N N . THR B 2 74 ? 16.203 -17.403 11.027 1.00 37.37 74 THR B N 1
ATOM 2224 C CA . THR B 2 74 ? 16.074 -17.375 9.576 1.00 38.42 74 THR B CA 1
ATOM 2225 C C . THR B 2 74 ? 15.094 -16.347 9.007 1.00 38.91 74 THR B C 1
ATOM 2226 O O . THR B 2 74 ? 15.299 -15.848 7.900 1.00 38.36 74 THR B O 1
ATOM 2230 N N . SER B 2 75 ? 14.039 -16.021 9.752 1.00 39.25 75 SER B N 1
ATOM 2231 C CA . SER B 2 75 ? 13.054 -15.053 9.263 1.00 39.74 75 SER B CA 1
ATOM 2232 C C . SER B 2 75 ? 13.640 -13.648 9.188 1.00 39.14 75 SER B C 1
ATOM 2233 O O . SER B 2 75 ? 13.156 -12.803 8.434 1.00 39.27 75 SER B O 1
ATOM 2236 N N . LYS B 2 76 ? 14.688 -13.404 9.969 1.00 38.35 76 LYS B N 1
ATOM 2237 C CA . LYS B 2 76 ? 15.335 -12.097 9.988 1.00 38.36 76 LYS B CA 1
ATOM 2238 C C . LYS B 2 76 ? 16.692 -12.155 9.291 1.00 36.94 76 LYS B C 1
ATOM 2239 O O . LYS B 2 76 ? 17.357 -11.134 9.115 1.00 37.18 76 LYS B O 1
ATOM 2245 N N . ASN B 2 77 ? 17.088 -13.360 8.898 1.00 35.07 77 ASN B N 1
ATOM 2246 C CA . ASN B 2 77 ? 18.357 -13.588 8.209 1.00 33.67 77 ASN B CA 1
ATOM 2247 C C . ASN B 2 77 ? 19.511 -13.073 9.073 1.00 32.21 77 ASN B C 1
ATOM 2248 O O . ASN B 2 77 ? 20.363 -12.312 8.616 1.00 31.45 77 ASN B O 1
ATOM 2253 N N . GLN B 2 78 ? 19.514 -13.495 10.333 1.00 31.93 78 GLN B N 1
ATOM 2254 C CA . GLN B 2 78 ? 20.544 -13.105 11.290 1.00 31.36 78 GLN B CA 1
ATOM 2255 C C . GLN B 2 78 ? 21.003 -14.335 12.062 1.00 30.97 78 GLN B C 1
ATOM 2256 O O . GLN B 2 78 ? 20.259 -15.306 12.200 1.00 31.86 78 GLN B O 1
ATOM 2262 N N . PHE B 2 79 ? 22.236 -14.302 12.555 1.00 30.18 79 PHE B N 1
ATOM 2263 C CA . PHE B 2 79 ? 22.707 -15.376 13.410 1.00 28.53 79 PHE B CA 1
ATOM 2264 C C . PHE B 2 79 ? 23.308 -14.693 14.631 1.00 29.02 79 PHE B C 1
ATOM 2265 O O . PHE B 2 79 ? 23.698 -13.524 14.566 1.00 28.07 79 PHE B O 1
ATOM 2273 N N . PHE B 2 80 ? 23.353 -15.399 15.75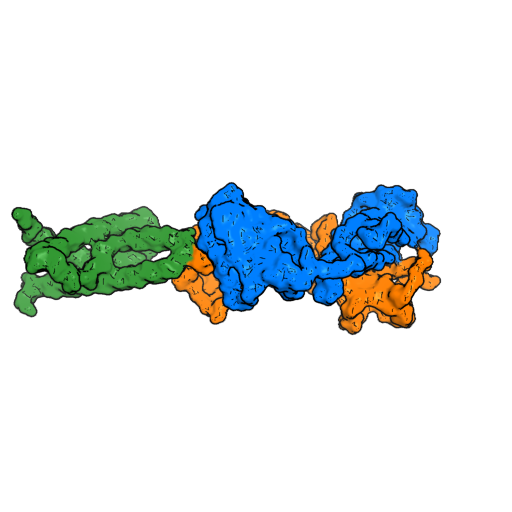3 1.00 29.59 80 PHE B N 1
ATOM 2274 C CA . PHE B 2 80 ? 23.831 -14.785 16.981 1.00 29.83 80 PHE B CA 1
ATOM 2275 C C . PHE B 2 80 ? 24.971 -15.493 17.698 1.00 28.90 80 PHE B C 1
ATOM 2276 O O . PHE B 2 80 ? 25.227 -16.680 17.497 1.00 29.90 80 PHE B O 1
ATOM 2284 N N . LEU B 2 81 ? 25.635 -14.736 18.558 1.00 28.23 81 LEU B N 1
ATOM 2285 C CA . LEU B 2 81 ? 26.731 -15.246 19.361 1.00 26.06 81 LEU B CA 1
ATOM 2286 C C . LEU B 2 81 ? 26.442 -14.978 20.826 1.00 26.73 81 LEU B C 1
ATOM 2287 O O . LEU B 2 81 ? 26.020 -13.881 21.195 1.00 25.78 81 LEU B O 1
ATOM 2292 N N . GLN B 2 82 ? 26.644 -15.991 21.655 1.00 26.80 82 GLN B N 1
ATOM 2293 C CA . GLN B 2 82 ? 26.485 -15.830 23.085 1.00 28.43 82 GLN B CA 1
ATOM 2294 C C . GLN B 2 82 ? 27.705 -16.492 23.706 1.00 28.04 82 GLN B C 1
ATOM 2295 O O . GLN B 2 82 ? 27.967 -17.673 23.473 1.00 28.05 82 GLN B O 1
ATOM 2301 N N . LEU B 2 83 ? 28.467 -15.715 24.469 1.00 27.73 83 LEU B N 1
ATOM 2302 C CA . LEU B 2 83 ? 29.667 -16.225 25.130 1.00 28.69 83 LEU B CA 1
ATOM 2303 C C . LEU B 2 83 ? 29.471 -15.969 26.620 1.00 29.31 83 LEU B C 1
ATOM 2304 O O . LEU B 2 83 ? 29.448 -14.816 27.054 1.00 28.56 83 LEU B O 1
ATOM 2309 N N . ASN B 2 84 ? 29.339 -17.038 27.403 1.00 29.82 84 ASN B N 1
ATOM 2310 C CA . ASN B 2 84 ? 29.109 -16.899 28.841 1.00 31.69 84 ASN B CA 1
ATOM 2311 C C . ASN B 2 84 ? 30.346 -16.695 29.717 1.00 31.64 84 ASN B C 1
ATOM 2312 O O . ASN B 2 84 ? 31.477 -16.929 29.292 1.00 31.97 84 ASN B O 1
ATOM 2317 N N . SER B 2 85 ? 30.100 -16.253 30.950 1.00 31.69 85 SER B N 1
ATOM 2318 C CA . SER B 2 85 ? 31.140 -16.013 31.949 1.00 32.89 85 SER B CA 1
ATOM 2319 C C . SER B 2 85 ? 32.412 -15.415 31.363 1.00 32.83 85 SER B C 1
ATOM 2320 O O . SER B 2 85 ? 33.505 -15.964 31.516 1.00 32.81 85 SER B O 1
ATOM 2323 N N . VAL B 2 86 ? 32.260 -14.276 30.702 1.00 31.96 86 VAL B N 1
ATOM 2324 C CA . VAL B 2 86 ? 33.385 -13.599 30.083 1.00 31.87 86 VAL B CA 1
ATOM 2325 C C . VAL B 2 86 ? 34.360 -13.032 31.114 1.00 30.98 86 VAL B C 1
ATOM 2326 O O . VAL B 2 86 ? 33.977 -12.729 32.247 1.00 29.05 86 VAL B O 1
ATOM 2330 N N . THR B 2 87 ? 35.627 -12.922 30.719 1.00 29.89 87 THR B N 1
ATOM 2331 C CA . THR B 2 87 ? 36.664 -12.367 31.583 1.00 29.43 87 THR B CA 1
ATOM 2332 C C . THR B 2 87 ? 37.414 -11.302 30.798 1.00 29.75 87 THR B C 1
ATOM 2333 O O . THR B 2 87 ? 37.157 -11.096 29.612 1.00 27.01 87 THR B O 1
ATOM 2337 N N . THR B 2 88 ? 38.344 -10.636 31.473 1.00 29.64 88 THR B N 1
ATOM 2338 C CA . THR B 2 88 ? 39.156 -9.599 30.856 1.00 32.89 88 THR B CA 1
ATOM 2339 C C . THR B 2 88 ? 39.762 -10.069 29.536 1.00 31.82 88 THR B C 1
ATOM 2340 O O . THR B 2 88 ? 39.886 -9.287 28.595 1.00 32.51 88 THR B O 1
ATOM 2344 N N . GLU B 2 89 ? 40.133 -11.344 29.468 1.00 31.84 89 GLU B N 1
ATOM 2345 C CA . GLU B 2 89 ? 40.742 -11.887 28.256 1.00 32.89 89 GLU B CA 1
ATOM 2346 C C . GLU B 2 89 ? 39.818 -12.023 27.051 1.00 31.47 89 GLU B C 1
ATOM 2347 O O . GLU B 2 89 ? 40.278 -12.329 25.948 1.00 30.88 89 GLU B O 1
ATOM 2353 N N . ASP B 2 90 ? 38.522 -11.805 27.245 1.00 27.98 90 ASP B N 1
ATOM 2354 C CA . ASP B 2 90 ? 37.600 -11.896 26.127 1.00 26.60 90 ASP B CA 1
ATOM 2355 C C . ASP B 2 90 ? 37.447 -10.534 25.447 1.00 25.97 90 ASP B C 1
ATOM 2356 O O . ASP B 2 90 ? 36.653 -10.377 24.527 1.00 25.58 90 ASP B O 1
ATOM 2361 N N . THR B 2 91 ? 38.208 -9.547 25.909 1.00 24.44 91 THR B N 1
ATOM 2362 C CA . THR B 2 91 ? 38.180 -8.225 25.293 1.00 23.97 91 THR B CA 1
ATOM 2363 C C . THR B 2 91 ? 38.783 -8.428 23.905 1.00 24.72 91 THR B C 1
ATOM 2364 O O . THR B 2 91 ? 39.857 -9.014 23.775 1.00 23.20 91 THR B O 1
ATOM 2368 N N . ALA B 2 92 ? 38.087 -7.962 22.877 1.00 22.31 92 ALA B N 1
ATOM 2369 C CA . ALA B 2 92 ? 38.558 -8.128 21.511 1.00 23.82 92 ALA B CA 1
ATOM 2370 C C . ALA B 2 92 ? 37.562 -7.535 20.534 1.00 23.77 92 ALA B C 1
ATOM 2371 O O . ALA B 2 92 ? 36.486 -7.069 20.920 1.00 24.78 92 ALA B O 1
ATOM 2373 N N . THR B 2 93 ? 37.933 -7.552 19.260 1.00 24.21 93 THR B N 1
ATOM 2374 C CA . THR B 2 93 ? 37.058 -7.061 18.209 1.00 23.52 93 THR B CA 1
ATOM 2375 C C . THR B 2 93 ? 36.386 -8.306 17.649 1.00 22.66 93 THR B C 1
ATOM 2376 O O . THR B 2 93 ? 37.063 -9.269 17.301 1.00 24.20 93 THR B O 1
ATOM 2380 N N . TYR B 2 94 ? 35.059 -8.295 17.576 1.00 22.03 94 TYR B N 1
ATOM 2381 C CA . TYR B 2 94 ? 34.318 -9.449 17.076 1.00 22.90 94 TYR B CA 1
ATOM 2382 C C . TYR B 2 94 ? 33.797 -9.264 15.654 1.00 23.30 94 TYR B C 1
ATOM 2383 O O . TYR B 2 94 ? 33.154 -8.263 15.337 1.00 26.12 94 TYR B O 1
ATOM 2392 N N . PHE B 2 95 ? 34.076 -10.248 14.805 1.00 21.76 95 PHE B N 1
ATOM 2393 C CA . PHE B 2 95 ? 33.662 -10.222 13.403 1.00 22.74 95 PHE B CA 1
ATOM 2394 C C . PHE B 2 95 ? 32.678 -11.342 13.080 1.00 23.29 95 PHE B C 1
ATOM 2395 O O . PHE B 2 95 ? 32.833 -12.462 13.564 1.00 22.42 95 PHE B O 1
ATOM 2403 N N . CYS B 2 96 ? 31.661 -11.038 12.276 1.00 24.37 96 CYS B N 1
ATOM 2404 C CA . CYS B 2 96 ? 30.740 -12.067 11.806 1.00 24.93 96 CYS B CA 1
ATOM 2405 C C . CYS B 2 96 ? 31.260 -12.243 10.379 1.00 23.84 96 CYS B C 1
ATOM 2406 O O . CYS B 2 96 ? 31.489 -11.264 9.662 1.00 24.22 96 CYS B O 1
ATOM 2409 N N . VAL B 2 97 ? 31.472 -13.488 9.972 1.00 22.94 97 VAL B N 1
ATOM 2410 C CA . VAL B 2 97 ? 32.088 -13.761 8.677 1.00 21.49 97 VAL B CA 1
ATOM 2411 C C . VAL B 2 97 ? 31.499 -14.952 7.931 1.00 22.21 97 VAL B C 1
ATOM 2412 O O . VAL B 2 97 ? 31.154 -15.956 8.545 1.00 22.04 97 VAL B O 1
ATOM 2416 N N . ARG B 2 98 ? 31.408 -14.854 6.605 1.00 21.99 98 ARG B N 1
ATOM 2417 C CA . ARG B 2 98 ? 30.886 -15.975 5.826 1.00 23.37 98 ARG B CA 1
ATOM 2418 C C . ARG B 2 98 ? 31.987 -16.949 5.427 1.00 23.05 98 ARG B C 1
ATOM 2419 O O . ARG B 2 98 ? 33.038 -16.536 4.931 1.00 22.66 98 ARG B O 1
ATOM 2427 N N . GLY B 2 99 ? 31.728 -18.237 5.636 1.00 23.33 99 GLY B N 1
ATOM 2428 C CA . GLY B 2 99 ? 32.678 -19.271 5.268 1.00 24.37 99 GLY B CA 1
ATOM 2429 C C . GLY B 2 99 ? 32.261 -19.892 3.946 1.00 25.30 99 GLY B C 1
ATOM 2430 O O . GLY B 2 99 ? 31.271 -20.624 3.873 1.00 26.81 99 GLY B O 1
ATOM 2431 N N . TYR B 2 100 ? 33.020 -19.579 2.902 1.00 24.55 100 TYR B N 1
ATOM 2432 C CA . TYR B 2 100 ? 32.785 -20.062 1.543 1.00 26.05 100 TYR B CA 1
ATOM 2433 C C . TYR B 2 100 ? 33.345 -21.487 1.412 1.00 25.48 100 TYR B C 1
ATOM 2434 O O . TYR B 2 100 ? 33.624 -22.139 2.416 1.00 23.91 100 TYR B O 1
ATOM 2443 N N . ASP B 2 101 ? 33.503 -21.975 0.183 1.00 26.11 101 ASP B N 1
ATOM 2444 C CA . ASP B 2 101 ? 34.057 -23.312 -0.022 1.00 28.01 101 ASP B CA 1
ATOM 2445 C C . ASP B 2 101 ? 35.439 -23.417 0.618 1.00 26.19 101 ASP B C 1
ATOM 2446 O O . ASP B 2 101 ? 36.231 -22.478 0.548 1.00 27.01 101 ASP B O 1
ATOM 2451 N N . TYR B 2 102 ? 35.707 -24.565 1.237 1.00 25.60 102 TYR B N 1
ATOM 2452 C CA . TYR B 2 102 ? 36.968 -24.840 1.925 1.00 25.20 102 TYR B CA 1
ATOM 2453 C C . TYR B 2 102 ? 37.163 -23.897 3.105 1.00 23.51 102 TYR B C 1
ATOM 2454 O O . TYR B 2 102 ? 38.270 -23.747 3.620 1.00 21.81 102 TYR B O 1
ATOM 2463 N N . PHE B 2 103 ? 36.061 -23.288 3.531 1.00 22.07 103 PHE B N 1
ATOM 2464 C CA . PHE B 2 103 ? 36.041 -22.343 4.636 1.00 22.36 103 PHE B CA 1
ATOM 2465 C C . PHE B 2 103 ? 36.846 -21.069 4.392 1.00 22.87 103 PHE B C 1
ATOM 2466 O O . PHE B 2 103 ? 37.322 -20.426 5.331 1.00 23.81 103 PHE B O 1
ATOM 2474 N N . ALA B 2 104 ? 37.005 -20.703 3.125 1.00 22.22 104 ALA B N 1
ATOM 2475 C CA . ALA B 2 104 ? 37.689 -19.454 2.811 1.00 21.64 104 ALA B CA 1
ATOM 2476 C C . ALA B 2 104 ? 36.691 -18.394 3.308 1.00 23.03 104 ALA B C 1
ATOM 2477 O O . ALA B 2 104 ? 35.502 -18.459 2.989 1.00 21.71 104 ALA B O 1
ATOM 2479 N N . MET B 2 105 ? 37.159 -17.442 4.105 1.00 22.75 105 MET B N 1
ATOM 2480 C CA . MET B 2 105 ? 36.281 -16.407 4.648 1.00 23.86 105 MET B CA 1
ATOM 2481 C C . MET B 2 105 ? 36.203 -15.255 3.650 1.00 22.92 105 MET B C 1
ATOM 2482 O O . MET B 2 105 ? 37.003 -14.318 3.711 1.00 22.32 105 MET B O 1
ATOM 2487 N N . ASP B 2 106 ? 35.235 -15.324 2.732 1.00 23.63 106 ASP B N 1
ATOM 2488 C CA . ASP B 2 106 ? 35.121 -14.304 1.698 1.00 23.49 106 ASP B CA 1
ATOM 2489 C C . ASP B 2 106 ? 34.457 -12.978 2.055 1.00 24.01 106 ASP B C 1
ATOM 2490 O O . ASP B 2 106 ? 34.808 -11.943 1.488 1.00 25.48 106 ASP B O 1
ATOM 2495 N N . TYR B 2 107 ? 33.521 -12.988 2.996 1.00 23.51 107 TYR B N 1
ATOM 2496 C CA . TYR B 2 107 ? 32.859 -11.747 3.393 1.00 25.16 107 TYR B CA 1
ATOM 2497 C C . TYR B 2 107 ? 32.892 -11.557 4.906 1.00 24.85 107 TYR B C 1
ATOM 2498 O O . TYR B 2 107 ? 32.423 -12.409 5.655 1.00 25.57 107 TYR B O 1
ATOM 2507 N N . TRP B 2 108 ? 33.459 -10.435 5.343 1.00 24.44 108 TRP B N 1
ATOM 2508 C CA . TRP B 2 108 ? 33.570 -10.126 6.766 1.00 24.35 108 TRP B CA 1
ATOM 2509 C C . TRP B 2 108 ? 32.747 -8.899 7.138 1.00 24.69 108 TRP B C 1
ATOM 2510 O O . TRP B 2 108 ? 32.592 -7.986 6.334 1.00 25.18 108 TRP B O 1
ATOM 2521 N N . GLY B 2 109 ? 32.225 -8.882 8.359 1.00 25.08 109 GLY B N 1
ATOM 2522 C CA . GLY B 2 109 ? 31.499 -7.718 8.823 1.00 25.21 109 GLY B CA 1
ATOM 2523 C C . GLY B 2 109 ? 32.597 -6.717 9.147 1.00 27.11 109 GLY B C 1
ATOM 2524 O O . GLY B 2 109 ? 33.774 -7.082 9.141 1.00 24.25 109 GLY B O 1
ATOM 2525 N N . GLN B 2 110 ? 32.270 -5.463 9.434 1.00 27.33 110 GLN B N 1
ATOM 2526 C CA . GLN B 2 110 ? 33.359 -4.539 9.717 1.00 29.51 110 GLN B CA 1
ATOM 2527 C C . GLN B 2 110 ? 33.956 -4.711 11.111 1.00 27.90 110 GLN B C 1
ATOM 2528 O O . GLN B 2 110 ? 35.000 -4.140 11.420 1.00 26.49 110 GLN B O 1
ATOM 2534 N N . GLY B 2 111 ? 33.298 -5.508 11.947 1.00 27.62 111 GLY B N 1
ATOM 2535 C CA . GLY B 2 111 ? 33.813 -5.759 13.280 1.00 28.21 111 GLY B CA 1
ATOM 2536 C C . GLY B 2 111 ? 33.317 -4.813 14.351 1.00 29.20 111 GLY B C 1
ATOM 2537 O O . GLY B 2 111 ? 33.080 -3.631 14.092 1.00 29.52 111 GLY B O 1
ATOM 2538 N N . THR B 2 112 ? 33.150 -5.336 15.560 1.00 29.43 112 THR B N 1
ATOM 2539 C CA . THR B 2 112 ? 32.689 -4.518 16.670 1.00 30.76 112 THR B CA 1
ATOM 2540 C C . THR B 2 112 ? 33.548 -4.770 17.896 1.00 29.99 112 THR B C 1
ATOM 2541 O O . THR B 2 112 ? 33.789 -5.916 18.282 1.00 28.63 112 THR B O 1
ATOM 2545 N N . SER B 2 113 ? 34.014 -3.684 18.500 1.00 29.41 113 SER B N 1
ATOM 2546 C CA . SER B 2 113 ? 34.862 -3.758 19.677 1.00 29.11 113 SER B CA 1
ATOM 2547 C C . SER B 2 113 ? 34.075 -4.028 20.951 1.00 29.69 113 SER B C 1
ATOM 2548 O O . SER B 2 113 ? 33.091 -3.344 21.246 1.00 30.96 113 SER B O 1
ATOM 2551 N N . VAL B 2 114 ? 34.501 -5.041 21.696 1.00 28.29 114 VAL B N 1
ATOM 2552 C CA . VAL B 2 114 ? 33.855 -5.371 22.955 1.00 28.05 114 VAL B CA 1
ATOM 2553 C C . VAL B 2 114 ? 34.918 -5.336 24.031 1.00 27.42 114 VAL B C 1
ATOM 2554 O O . VAL B 2 114 ? 35.987 -5.932 23.890 1.00 27.69 114 VAL B O 1
ATOM 2558 N N . THR B 2 115 ? 34.631 -4.613 25.102 1.00 25.58 115 THR B N 1
ATOM 2559 C CA . THR B 2 115 ? 35.564 -4.508 26.205 1.00 26.41 115 THR B CA 1
ATOM 2560 C C . THR B 2 115 ? 34.928 -5.160 27.423 1.00 26.57 115 THR B C 1
ATOM 2561 O O . THR B 2 115 ? 33.762 -4.904 27.738 1.00 27.42 115 THR B O 1
ATOM 2565 N N . VAL B 2 116 ? 35.692 -6.018 28.084 1.00 25.47 116 VAL B N 1
ATOM 2566 C CA . VAL B 2 116 ? 35.230 -6.691 29.288 1.00 26.53 116 VAL B CA 1
ATOM 2567 C C . VAL B 2 116 ? 35.991 -6.055 30.437 1.00 26.18 116 VAL B C 1
ATOM 2568 O O . VAL B 2 116 ? 37.205 -6.239 30.574 1.00 25.10 116 VAL B O 1
ATOM 2572 N N . SER B 2 117 ? 35.270 -5.296 31.254 1.00 24.96 117 SER B N 1
ATOM 2573 C CA . SER B 2 117 ? 35.872 -4.595 32.375 1.00 25.30 117 SER B CA 1
ATOM 2574 C C . SER B 2 117 ? 34.866 -4.278 33.469 1.00 25.76 117 SER B C 1
ATOM 2575 O O . SER B 2 117 ? 33.670 -4.163 33.210 1.00 24.14 117 SER B O 1
ATOM 2578 N N . SER B 2 118 ? 35.375 -4.117 34.685 1.00 27.48 118 SER B N 1
ATOM 2579 C CA . SER B 2 118 ? 34.546 -3.784 35.836 1.00 30.27 118 SER B CA 1
ATOM 2580 C C . SER B 2 118 ? 34.563 -2.271 36.046 1.00 30.85 118 SER B C 1
ATOM 2581 O O . SER B 2 118 ? 33.802 -1.742 36.856 1.00 29.95 118 SER B O 1
ATOM 2584 N N . ALA B 2 119 ? 35.435 -1.578 35.315 1.00 30.48 119 ALA B N 1
ATOM 2585 C CA . ALA B 2 119 ? 35.563 -0.126 35.444 1.00 30.20 119 ALA B CA 1
ATOM 2586 C C . ALA B 2 119 ? 34.297 0.641 35.081 1.00 30.82 119 ALA B C 1
ATOM 2587 O O . ALA B 2 119 ? 33.495 0.204 34.259 1.00 30.10 119 ALA B O 1
ATOM 2589 N N . LYS B 2 120 ? 34.111 1.796 35.708 1.00 31.76 120 LYS B N 1
ATOM 2590 C CA . LYS B 2 120 ? 32.952 2.603 35.384 1.00 32.77 120 LYS B CA 1
ATOM 2591 C C . LYS B 2 120 ? 33.383 3.743 34.478 1.00 32.10 120 LYS B C 1
ATOM 2592 O O . LYS B 2 120 ? 34.560 4.102 34.437 1.00 29.79 120 LYS B O 1
ATOM 2598 N N . THR B 2 121 ? 32.423 4.296 33.744 1.00 30.94 121 THR B N 1
ATOM 2599 C CA . THR B 2 121 ? 32.682 5.404 32.838 1.00 31.23 121 THR B CA 1
ATOM 2600 C C . THR B 2 121 ? 33.332 6.541 33.617 1.00 30.72 121 THR B C 1
ATOM 2601 O O . THR B 2 121 ? 32.790 7.003 34.623 1.00 29.47 121 THR B O 1
ATOM 2605 N N . THR B 2 122 ? 34.497 6.984 33.161 1.00 29.80 122 THR B N 1
ATOM 2606 C CA . THR B 2 122 ? 35.199 8.070 33.834 1.00 30.19 122 THR B CA 1
ATOM 2607 C C . THR B 2 122 ? 35.814 8.996 32.791 1.00 28.39 122 THR B C 1
ATOM 2608 O O . THR B 2 122 ? 36.510 8.539 31.885 1.00 25.84 122 THR B O 1
ATOM 2612 N N . PRO B 2 123 ? 35.548 10.309 32.898 1.00 27.61 123 PRO B N 1
ATOM 2613 C CA . PRO B 2 123 ? 36.089 11.291 31.957 1.00 26.79 123 PRO B CA 1
ATOM 2614 C C . PRO B 2 123 ? 37.598 11.396 32.156 1.00 25.90 123 PRO B C 1
ATOM 2615 O O . PRO B 2 123 ? 38.117 11.079 33.223 1.00 24.37 123 PRO B O 1
ATOM 2619 N N . PRO B 2 124 ? 38.327 11.802 31.114 1.00 23.72 124 PRO B N 1
ATOM 2620 C CA . PRO B 2 124 ? 39.773 11.923 31.256 1.00 23.26 124 PRO B CA 1
ATOM 2621 C C . PRO B 2 124 ? 40.184 13.230 31.915 1.00 23.12 124 PRO B C 1
ATOM 2622 O O . PRO B 2 124 ? 39.443 14.215 31.879 1.00 23.57 124 PRO B O 1
ATOM 2626 N N . SER B 2 125 ? 41.362 13.220 32.528 1.00 23.41 125 SER B N 1
ATOM 2627 C CA . SER B 2 125 ? 41.944 14.427 33.098 1.00 25.06 125 SER B CA 1
ATOM 2628 C C . SER B 2 125 ? 42.842 14.826 31.931 1.00 24.70 125 SER B C 1
ATOM 2629 O O . SER B 2 125 ? 43.519 13.969 31.358 1.00 23.74 125 SER B O 1
ATOM 2632 N N . VAL B 2 126 ? 42.844 16.099 31.566 1.00 23.55 126 VAL B N 1
ATOM 2633 C CA . VAL B 2 126 ? 43.667 16.543 30.445 1.00 24.12 126 VAL B CA 1
ATOM 2634 C C . VAL B 2 126 ? 44.709 17.560 30.904 1.00 24.46 126 VAL B C 1
ATOM 2635 O O . VAL B 2 126 ? 44.371 18.606 31.451 1.00 24.22 126 VAL B O 1
ATOM 2639 N N . TYR B 2 127 ? 45.979 17.244 30.676 1.00 23.27 127 TYR B N 1
ATOM 2640 C CA . TYR B 2 127 ? 47.064 18.125 31.082 1.00 22.35 127 TYR B CA 1
ATOM 2641 C C . TYR B 2 127 ? 47.886 18.626 29.904 1.00 22.83 127 TYR B C 1
ATOM 2642 O O . TYR B 2 127 ? 48.234 17.862 29.003 1.00 22.59 127 TYR B O 1
ATOM 2651 N N . PRO B 2 128 ? 48.191 19.929 29.885 1.00 24.25 128 PRO B N 1
ATOM 2652 C CA . PRO B 2 128 ? 48.985 20.505 28.798 1.00 24.50 128 PRO B CA 1
ATOM 2653 C C . PRO B 2 128 ? 50.456 20.150 29.012 1.00 24.84 128 PRO B C 1
ATOM 2654 O O . PRO B 2 128 ? 50.932 20.120 30.147 1.00 25.01 128 PRO B O 1
ATOM 2658 N N . LEU B 2 129 ? 51.174 19.872 27.930 1.00 24.84 129 LEU B N 1
ATOM 2659 C CA . LEU B 2 129 ? 52.591 19.547 28.039 1.00 24.93 129 LEU B CA 1
ATOM 2660 C C . LEU B 2 129 ? 53.382 20.633 27.307 1.00 26.05 129 LEU B C 1
ATOM 2661 O O . LEU B 2 129 ? 53.391 20.692 26.077 1.00 22.35 129 LEU B O 1
ATOM 2666 N N . ALA B 2 130 ? 54.027 21.506 28.075 1.00 29.58 130 ALA B N 1
ATOM 2667 C CA . ALA B 2 130 ? 54.814 22.597 27.506 1.00 33.21 130 ALA B CA 1
ATOM 2668 C C . ALA B 2 130 ? 56.288 22.453 27.891 1.00 36.19 130 ALA B C 1
ATOM 2669 O O . ALA B 2 130 ? 56.612 22.023 28.998 1.00 36.62 130 ALA B O 1
ATOM 2671 N N . PRO B 2 131 ? 57.199 22.805 26.973 1.00 39.14 131 PRO B N 1
ATOM 2672 C CA . PRO B 2 131 ? 58.644 22.717 27.201 1.00 42.62 131 PRO B CA 1
ATOM 2673 C C . PRO B 2 131 ? 59.183 23.602 28.323 1.00 46.21 131 PRO B C 1
ATOM 2674 O O . PRO B 2 131 ? 58.662 24.690 28.577 1.00 45.53 131 PRO B O 1
ATOM 2678 N N . GLY B 2 132 ? 60.230 23.125 28.991 1.00 50.44 132 GLY B N 1
ATOM 2679 C CA . GLY B 2 132 ? 60.845 23.894 30.058 1.00 56.39 132 GLY B CA 1
ATOM 2680 C C . GLY B 2 132 ? 61.999 24.692 29.483 1.00 60.29 132 GLY B C 1
ATOM 2681 O O . GLY B 2 132 ? 62.682 25.423 30.199 1.00 61.47 132 GLY B O 1
ATOM 2682 N N . SER B 2 133 ? 62.211 24.528 28.182 1.00 63.88 133 SER B N 1
ATOM 2683 C CA . SER B 2 133 ? 63.262 25.202 27.428 1.00 67.71 133 SER B CA 1
ATOM 2684 C C . SER B 2 133 ? 64.617 25.405 28.115 1.00 69.91 133 SER B C 1
ATOM 2685 O O . SER B 2 133 ? 65.038 26.542 28.322 1.00 70.75 133 SER B O 1
ATOM 2688 N N . ALA B 2 134 ? 65.289 24.308 28.469 1.00 72.17 134 ALA B N 1
ATOM 2689 C CA . ALA B 2 134 ? 66.621 24.350 29.080 1.00 74.34 134 ALA B CA 1
ATOM 2690 C C . ALA B 2 134 ? 67.590 23.929 27.974 1.00 75.58 134 ALA B C 1
ATOM 2691 O O . ALA B 2 134 ? 68.028 22.776 27.926 1.00 76.35 134 ALA B O 1
ATOM 2693 N N . ALA B 2 135 ? 67.908 24.875 27.092 1.00 76.80 135 ALA B N 1
ATOM 2694 C CA . ALA B 2 135 ? 68.781 24.654 25.937 1.00 77.33 135 ALA B CA 1
ATOM 2695 C C . ALA B 2 135 ? 67.918 24.052 24.833 1.00 77.45 135 ALA B C 1
ATOM 2696 O O . ALA B 2 135 ? 68.401 23.328 23.964 1.00 77.59 135 ALA B O 1
ATOM 2698 N N . GLN B 2 136 ? 66.626 24.382 24.887 1.00 77.31 136 GLN B N 1
ATOM 2699 C CA . GLN B 2 136 ? 65.592 23.931 23.950 1.00 76.52 136 GLN B CA 1
ATOM 2700 C C . GLN B 2 136 ? 65.877 24.220 22.474 1.00 75.93 136 GLN B C 1
ATOM 2701 O O . GLN B 2 136 ? 66.312 23.341 21.730 1.00 76.14 136 GLN B O 1
ATOM 2707 N N . THR B 2 137 ? 65.589 25.461 22.078 1.00 74.75 137 THR B N 1
ATOM 2708 C CA . THR B 2 137 ? 65.762 25.995 20.728 1.00 73.06 137 THR B CA 1
ATOM 2709 C C . THR B 2 137 ? 66.072 25.068 19.537 1.00 71.16 137 THR B C 1
ATOM 2710 O O . THR B 2 137 ? 66.756 24.052 19.658 1.00 71.20 137 THR B O 1
ATOM 2714 N N . ASN B 2 138 ? 65.550 25.477 18.384 1.00 68.48 138 ASN B N 1
ATOM 2715 C CA . ASN B 2 138 ? 65.693 24.835 17.073 1.00 65.57 138 ASN B CA 1
ATOM 2716 C C . ASN B 2 138 ? 64.461 25.208 16.244 1.00 62.69 138 ASN B C 1
ATOM 2717 O O . ASN B 2 138 ? 63.382 25.449 16.792 1.00 62.40 138 ASN B O 1
ATOM 2722 N N . SER B 2 139 ? 64.633 25.270 14.926 1.00 58.49 139 SER B N 1
ATOM 2723 C CA . SER B 2 139 ? 63.568 25.658 13.997 1.00 54.21 139 SER B CA 1
ATOM 2724 C C . SER B 2 139 ? 62.141 25.172 14.285 1.00 50.92 139 SER B C 1
ATOM 2725 O O . SER B 2 139 ? 61.176 25.768 13.803 1.00 49.38 139 SER B O 1
ATOM 2728 N N . MET B 2 140 ? 62.005 24.087 15.043 1.00 46.65 140 MET B N 1
ATOM 2729 C CA . MET B 2 140 ? 60.682 23.546 15.371 1.00 42.57 140 MET B CA 1
ATOM 2730 C C . MET B 2 140 ? 60.468 23.452 16.872 1.00 39.36 140 MET B C 1
ATOM 2731 O O . MET B 2 140 ? 61.423 23.495 17.643 1.00 38.99 140 MET B O 1
ATOM 2736 N N . VAL B 2 141 ? 59.214 23.325 17.288 1.00 33.91 141 VAL B N 1
ATOM 2737 C CA . VAL B 2 141 ? 58.892 23.204 18.702 1.00 31.18 141 VAL B CA 1
ATOM 2738 C C . VAL B 2 141 ? 57.799 22.157 18.853 1.00 28.64 141 VAL B C 1
ATOM 2739 O O . VAL B 2 141 ? 56.841 22.139 18.087 1.00 27.61 141 VAL B O 1
ATOM 2743 N N . THR B 2 142 ? 57.960 21.276 19.835 1.00 26.74 142 THR B N 1
ATOM 2744 C CA . THR B 2 142 ? 56.990 20.216 20.071 1.00 24.36 142 THR B CA 1
ATOM 2745 C C . THR B 2 142 ? 56.234 20.476 21.365 1.00 23.09 142 THR B C 1
ATOM 2746 O O . THR B 2 142 ? 56.832 20.810 22.386 1.00 23.08 142 THR B O 1
ATOM 2750 N N . LEU B 2 143 ? 54.913 20.338 21.296 1.00 21.99 143 LEU B N 1
ATOM 2751 C CA . LEU B 2 143 ? 54.035 20.550 22.437 1.00 23.37 143 LEU B CA 1
ATOM 2752 C C . LEU B 2 143 ? 53.228 19.272 22.595 1.00 21.28 143 LEU B C 1
ATOM 2753 O O . LEU B 2 143 ? 53.286 18.386 21.749 1.00 21.23 143 LEU B O 1
ATOM 2758 N N . GLY B 2 144 ? 52.459 19.175 23.669 1.00 22.32 144 GLY B N 1
ATOM 2759 C CA . GLY B 2 144 ? 51.673 17.974 23.831 1.00 22.04 144 GLY B CA 1
ATOM 2760 C C . GLY B 2 144 ? 50.575 18.084 24.855 1.00 21.64 144 GLY B C 1
ATOM 2761 O O . GLY B 2 144 ? 50.427 19.100 25.534 1.00 19.61 144 GLY B O 1
ATOM 2762 N N . CYS B 2 145 ? 49.788 17.022 24.941 1.00 22.02 145 CYS B N 1
ATOM 2763 C CA . CYS B 2 145 ? 48.707 16.949 25.910 1.00 23.58 145 CYS B CA 1
ATOM 2764 C C . CYS B 2 145 ? 48.573 15.528 26.395 1.00 22.24 145 CYS B C 1
ATOM 2765 O O . CYS B 2 145 ? 48.549 14.588 25.604 1.00 23.40 145 CYS B O 1
ATOM 2768 N N . LEU B 2 146 ? 48.515 15.387 27.713 1.00 21.50 146 LEU B N 1
ATOM 2769 C CA . LEU B 2 146 ? 48.391 14.094 28.356 1.00 20.33 146 LEU B CA 1
ATOM 2770 C C . LEU B 2 146 ? 46.919 13.927 28.724 1.00 20.54 146 LEU B C 1
ATOM 2771 O O . LEU B 2 146 ? 46.325 14.810 29.345 1.00 18.00 146 LEU B O 1
ATOM 2776 N N . VAL B 2 147 ? 46.350 12.793 28.328 1.00 19.42 147 VAL B N 1
ATOM 2777 C CA . VAL B 2 147 ? 44.944 12.474 28.575 1.00 20.47 147 VAL B CA 1
ATOM 2778 C C . VAL B 2 147 ? 44.922 11.204 29.412 1.00 21.85 147 VAL B C 1
ATOM 2779 O O . VAL B 2 147 ? 45.125 10.115 28.883 1.00 20.06 147 VAL B O 1
ATOM 2783 N N . LYS B 2 148 ? 44.667 11.309 30.708 1.00 22.52 148 LYS B N 1
ATOM 2784 C CA . LYS B 2 148 ? 44.696 10.083 31.486 1.00 24.21 148 LYS B CA 1
ATOM 2785 C C . LYS B 2 148 ? 43.524 9.777 32.387 1.00 23.72 148 LYS B C 1
ATOM 2786 O O . LYS B 2 148 ? 42.720 10.640 32.711 1.00 21.90 148 LYS B O 1
ATOM 2792 N N . GLY B 2 149 ? 43.448 8.506 32.764 1.00 24.66 149 GLY B N 1
ATOM 2793 C CA . GLY B 2 149 ? 42.407 8.027 33.648 1.00 25.07 149 GLY B CA 1
ATOM 2794 C C . GLY B 2 149 ? 41.000 7.995 33.093 1.00 24.22 149 GLY B C 1
ATOM 2795 O O . GLY B 2 149 ? 40.061 8.306 33.824 1.00 24.98 149 GLY B O 1
ATOM 2796 N N . TYR B 2 150 ? 40.828 7.617 31.828 1.00 20.58 150 TYR B N 1
ATOM 2797 C CA . TYR B 2 150 ? 39.480 7.561 31.272 1.00 21.52 150 TYR B CA 1
ATOM 2798 C C . TYR B 2 150 ? 39.017 6.146 30.948 1.00 20.63 150 TYR B C 1
ATOM 2799 O O . TYR B 2 150 ? 39.809 5.206 30.886 1.00 19.81 150 TYR B O 1
ATOM 2808 N N . PHE B 2 151 ? 37.715 6.005 30.755 1.00 21.94 151 PHE B N 1
ATOM 2809 C CA . PHE B 2 151 ? 37.121 4.718 30.432 1.00 22.93 151 PHE B CA 1
ATOM 2810 C C . PHE B 2 151 ? 35.685 4.967 30.028 1.00 23.63 151 PHE B C 1
ATOM 2811 O O . PHE B 2 151 ? 34.995 5.778 30.644 1.00 24.77 151 PHE B O 1
ATOM 2819 N N . PRO B 2 152 ? 35.223 4.298 28.967 1.00 24.36 152 PRO B N 1
ATOM 2820 C CA . PRO B 2 152 ? 35.985 3.352 28.149 1.00 23.87 152 PRO B CA 1
ATOM 2821 C C . PRO B 2 152 ? 36.598 4.116 26.979 1.00 25.36 152 PRO B C 1
ATOM 2822 O O . PRO B 2 152 ? 36.529 5.348 26.929 1.00 23.48 152 PRO B O 1
ATOM 2826 N N . GLU B 2 153 ? 37.205 3.394 26.045 1.00 25.36 153 GLU B N 1
ATOM 2827 C CA . GLU B 2 153 ? 37.738 4.054 24.864 1.00 27.49 153 GLU B CA 1
ATOM 2828 C C . GLU B 2 153 ? 36.523 4.285 23.972 1.00 28.51 153 GLU B C 1
ATOM 2829 O O . GLU B 2 153 ? 35.496 3.625 24.123 1.00 26.13 153 GLU B O 1
ATOM 2835 N N . PRO B 2 154 ? 36.635 5.204 23.010 1.00 29.05 154 PRO B N 1
ATOM 2836 C CA . PRO B 2 154 ? 37.830 6.000 22.758 1.00 29.44 154 PRO B CA 1
ATOM 2837 C C . PRO B 2 154 ? 37.674 7.473 23.111 1.00 28.23 154 PRO B C 1
ATOM 2838 O O . PRO B 2 154 ? 36.621 7.922 23.566 1.00 28.26 154 PRO B O 1
ATOM 2842 N N . VAL B 2 155 ? 38.755 8.213 22.914 1.00 28.33 155 VAL B N 1
ATOM 2843 C CA . VAL B 2 155 ? 38.755 9.655 23.106 1.00 26.93 155 VAL B CA 1
ATOM 2844 C C . VAL B 2 155 ? 39.230 10.180 21.760 1.00 27.12 155 VAL B C 1
ATOM 2845 O O . VAL B 2 155 ? 39.870 9.448 21.003 1.00 25.93 155 VAL B O 1
ATOM 2849 N N . THR B 2 156 ? 38.890 11.425 21.457 1.00 27.86 156 THR B N 1
ATOM 2850 C CA . THR B 2 156 ? 39.300 12.059 20.212 1.00 30.21 156 THR B CA 1
ATOM 2851 C C . THR B 2 156 ? 40.133 13.276 20.587 1.00 28.31 156 THR B C 1
ATOM 2852 O O . THR B 2 156 ? 39.725 14.079 21.425 1.00 29.14 156 THR B O 1
ATOM 2856 N N . VAL B 2 157 ? 41.310 13.395 19.988 1.00 25.72 157 VAL B N 1
ATOM 2857 C CA . VAL B 2 157 ? 42.174 14.532 20.262 1.00 25.36 157 VAL B CA 1
ATOM 2858 C C . VAL B 2 157 ? 42.430 15.306 18.981 1.00 25.97 157 VAL B C 1
ATOM 2859 O O . VAL B 2 157 ? 42.765 14.722 17.950 1.00 25.92 157 VAL B O 1
ATOM 2863 N N . THR B 2 158 ? 42.244 16.618 19.043 1.00 25.95 158 THR B N 1
ATOM 2864 C CA . THR B 2 158 ? 42.515 17.471 17.895 1.00 26.15 158 THR B CA 1
ATOM 2865 C C . THR B 2 158 ? 43.258 18.681 18.428 1.00 24.44 158 THR B C 1
ATOM 2866 O O . THR B 2 158 ? 43.323 18.897 19.643 1.00 24.16 158 THR B O 1
ATOM 2870 N N . TRP B 2 159 ? 43.841 19.455 17.526 1.00 23.31 159 TRP B N 1
ATOM 2871 C CA . TRP B 2 159 ? 44.566 20.647 17.927 1.00 22.53 159 TRP B CA 1
ATOM 2872 C C . TRP B 2 159 ? 43.991 21.853 17.204 1.00 22.65 159 TRP B C 1
ATOM 2873 O O . TRP B 2 159 ? 43.800 21.818 15.992 1.00 24.41 159 TRP B O 1
ATOM 2884 N N . ASN B 2 160 ? 43.722 22.916 17.961 1.00 23.31 160 ASN B N 1
ATOM 2885 C CA . ASN B 2 160 ? 43.123 24.122 17.415 1.00 25.97 160 ASN B CA 1
ATOM 2886 C C . ASN B 2 160 ? 41.887 23.763 16.593 1.00 27.07 160 ASN B C 1
ATOM 2887 O O . ASN B 2 160 ? 41.747 24.163 15.438 1.00 27.34 160 ASN B O 1
ATOM 2892 N N . SER B 2 161 ? 41.003 22.989 17.216 1.00 27.86 161 SER B N 1
ATOM 2893 C CA . SER B 2 161 ? 39.754 22.554 16.606 1.00 29.63 161 SER B CA 1
ATOM 2894 C C . SER B 2 161 ? 39.936 21.892 15.247 1.00 31.13 161 SER B C 1
ATOM 2895 O O . SER B 2 161 ? 39.047 21.943 14.395 1.00 33.44 161 SER B O 1
ATOM 2898 N N . GLY B 2 162 ? 41.090 21.266 15.047 1.00 31.41 162 GLY B N 1
ATOM 2899 C CA . GLY B 2 162 ? 41.351 20.591 13.792 1.00 33.10 162 GLY B CA 1
ATOM 2900 C C . GLY B 2 162 ? 42.147 21.368 12.761 1.00 34.43 162 GLY B C 1
ATOM 2901 O O . GLY B 2 162 ? 42.699 20.769 11.841 1.00 35.03 162 GLY B O 1
ATOM 2902 N N . SER B 2 163 ? 42.213 22.690 12.899 1.00 35.01 163 SER B N 1
ATOM 2903 C CA . SER B 2 163 ? 42.952 23.506 11.940 1.00 35.43 163 SER B CA 1
ATOM 2904 C C . SER B 2 163 ? 44.438 23.170 11.982 1.00 35.00 163 SER B C 1
ATOM 2905 O O . SER B 2 163 ? 45.169 23.405 11.022 1.00 33.80 163 SER B O 1
ATOM 2908 N N . LEU B 2 164 ? 44.878 22.611 13.102 1.00 34.84 164 LEU B N 1
ATOM 2909 C CA . LEU B 2 164 ? 46.272 22.224 13.269 1.00 34.49 164 LEU B CA 1
ATOM 2910 C C . LEU B 2 164 ? 46.231 20.699 13.167 1.00 34.66 164 LEU B C 1
ATOM 2911 O O . LEU B 2 164 ? 45.982 20.013 14.160 1.00 32.83 164 LEU B O 1
ATOM 2916 N N . SER B 2 165 ? 46.457 20.170 11.966 1.00 33.91 165 SER B N 1
ATOM 2917 C CA . SER B 2 165 ? 46.398 18.727 11.751 1.00 34.49 165 SER B CA 1
ATOM 2918 C C . SER B 2 165 ? 47.715 18.116 11.300 1.00 34.79 165 SER B C 1
ATOM 2919 O O . SER B 2 165 ? 47.948 16.920 11.474 1.00 34.47 165 SER B O 1
ATOM 2922 N N . SER B 2 166 ? 48.576 18.936 10.714 1.00 34.80 166 SER B N 1
ATOM 2923 C CA . SER B 2 166 ? 49.872 18.456 10.264 1.00 33.72 166 SER B CA 1
ATOM 2924 C C . SER B 2 166 ? 50.853 18.486 11.434 1.00 32.07 166 SER B C 1
ATOM 2925 O O . SER B 2 166 ? 50.796 19.377 12.280 1.00 33.66 166 SER B O 1
ATOM 2928 N N . GLY B 2 167 ? 51.744 17.503 11.487 1.00 30.54 167 GLY B N 1
ATOM 2929 C CA . GLY B 2 167 ? 52.725 17.459 12.556 1.00 28.38 167 GLY B CA 1
ATOM 2930 C C . GLY B 2 167 ? 52.169 16.936 13.866 1.00 26.49 167 GLY B C 1
ATOM 2931 O O . GLY B 2 167 ? 52.714 17.208 14.933 1.00 25.40 167 GLY B O 1
ATOM 2932 N N . VAL B 2 168 ? 51.084 16.178 13.784 1.00 25.56 168 VAL B N 1
ATOM 2933 C CA . VAL B 2 168 ? 50.460 15.616 14.977 1.00 25.05 168 VAL B CA 1
ATOM 2934 C C . VAL B 2 168 ? 50.679 14.112 15.103 1.00 23.68 168 VAL B C 1
ATOM 2935 O O . VAL B 2 168 ? 50.650 13.387 14.108 1.00 22.19 168 VAL B O 1
ATOM 2939 N N . HIS B 2 169 ? 50.902 13.657 16.335 1.00 21.16 169 HIS B N 1
ATOM 2940 C CA . HIS B 2 169 ? 51.057 12.237 16.634 1.00 20.75 169 HIS B CA 1
ATOM 2941 C C . HIS B 2 169 ? 50.218 11.969 17.880 1.00 20.84 169 HIS B C 1
ATOM 2942 O O . HIS B 2 169 ? 50.517 12.504 18.943 1.00 19.71 169 HIS B O 1
ATOM 2949 N N . THR B 2 170 ? 49.170 11.165 17.740 1.00 20.44 170 THR B N 1
ATOM 2950 C CA . THR B 2 170 ? 48.323 10.796 18.871 1.00 21.59 170 THR B CA 1
ATOM 2951 C C . THR B 2 170 ? 48.588 9.311 19.080 1.00 20.57 170 THR B C 1
ATOM 2952 O O . THR B 2 170 ? 48.279 8.477 18.232 1.00 23.17 170 THR B O 1
ATOM 2956 N N . PHE B 2 171 ? 49.190 8.994 20.215 1.00 18.28 171 PHE B N 1
ATOM 2957 C CA . PHE B 2 171 ? 49.586 7.631 20.528 1.00 17.57 171 PHE B CA 1
ATOM 2958 C C . PHE B 2 171 ? 48.469 6.710 20.972 1.00 18.59 171 PHE B C 1
ATOM 2959 O O . PHE B 2 171 ? 47.437 7.161 21.471 1.00 20.29 171 PHE B O 1
ATOM 2967 N N . PRO B 2 172 ? 48.638 5.400 20.737 1.00 19.04 172 PRO B N 1
ATOM 2968 C CA . PRO B 2 172 ? 47.629 4.425 21.137 1.00 19.55 172 PRO B CA 1
ATOM 2969 C C . PRO B 2 172 ? 47.510 4.459 22.654 1.00 19.43 172 PRO B C 1
ATOM 2970 O O . PRO B 2 172 ? 48.494 4.693 23.357 1.00 20.58 172 PRO B O 1
ATOM 2974 N N . ALA B 2 173 ? 46.305 4.235 23.157 1.00 19.91 173 ALA B N 1
ATOM 2975 C CA . ALA B 2 173 ? 46.080 4.242 24.595 1.00 20.90 173 ALA B CA 1
ATOM 2976 C C . ALA B 2 173 ? 46.583 2.954 25.229 1.00 22.23 173 ALA B C 1
ATOM 2977 O O . ALA B 2 173 ? 46.663 1.914 24.573 1.00 20.99 173 ALA B O 1
ATOM 2979 N N . VAL B 2 174 ? 46.930 3.035 26.509 1.00 23.09 174 VAL B N 1
ATOM 2980 C CA . VAL B 2 174 ? 47.394 1.880 27.266 1.00 26.93 174 VAL B CA 1
ATOM 2981 C C . VAL B 2 174 ? 46.612 1.852 28.578 1.00 28.50 174 VAL B C 1
ATOM 2982 O O . VAL B 2 174 ? 46.163 2.894 29.056 1.00 26.21 174 VAL B O 1
ATOM 2986 N N . LEU B 2 175 ? 46.438 0.660 29.144 1.00 32.29 175 LEU B N 1
ATOM 2987 C CA . LEU B 2 175 ? 45.737 0.507 30.419 1.00 36.97 175 LEU B CA 1
ATOM 2988 C C . LEU B 2 175 ? 46.725 0.606 31.567 1.00 40.02 175 LEU B C 1
ATOM 2989 O O . LEU B 2 175 ? 47.664 -0.179 31.649 1.00 42.80 175 LEU B O 1
ATOM 2994 N N . GLN B 2 176 ? 46.508 1.570 32.455 1.00 43.46 176 GLN B N 1
ATOM 2995 C CA . GLN B 2 176 ? 47.390 1.779 33.600 1.00 46.33 176 GLN B CA 1
ATOM 2996 C C . GLN B 2 176 ? 46.994 0.866 34.755 1.00 47.88 176 GLN B C 1
ATOM 2997 O O . GLN B 2 176 ? 47.842 0.224 35.385 1.00 49.75 176 GLN B O 1
ATOM 3003 N N . SER B 2 177 ? 45.694 0.825 35.025 1.00 46.85 177 SER B N 1
ATOM 3004 C CA . SER B 2 177 ? 45.124 0.004 36.085 1.00 45.31 177 SER B CA 1
ATOM 3005 C C . SER B 2 177 ? 43.616 0.065 35.897 1.00 43.43 177 SER B C 1
ATOM 3006 O O . SER B 2 177 ? 42.892 0.613 36.729 1.00 44.24 177 SER B O 1
ATOM 3009 N N . ASP B 2 178 ? 43.167 -0.487 34.774 1.00 40.73 178 ASP B N 1
ATOM 3010 C CA . ASP B 2 178 ? 41.756 -0.523 34.405 1.00 38.63 178 ASP B CA 1
ATOM 3011 C C . ASP B 2 178 ? 41.270 0.782 33.773 1.00 33.62 178 ASP B C 1
ATOM 3012 O O . ASP B 2 178 ? 40.115 0.880 33.358 1.00 32.52 178 ASP B O 1
ATOM 3017 N N . LEU B 2 179 ? 42.151 1.779 33.699 1.00 29.33 179 LEU B N 1
ATOM 3018 C CA . LEU B 2 179 ? 41.812 3.061 33.074 1.00 26.96 179 LEU B CA 1
ATOM 3019 C C . LEU B 2 179 ? 42.820 3.342 31.957 1.00 25.30 179 LEU B C 1
ATOM 3020 O O . LEU B 2 179 ? 43.985 2.950 32.053 1.00 24.91 179 LEU B O 1
ATOM 3025 N N . TYR B 2 180 ? 42.375 4.015 30.902 1.00 23.19 180 TYR B N 1
ATOM 3026 C CA . TYR B 2 180 ? 43.255 4.312 29.775 1.00 21.20 180 TYR B CA 1
ATOM 3027 C C . TYR B 2 180 ? 43.949 5.663 29.865 1.00 20.27 180 TYR B C 1
ATOM 3028 O O . TYR B 2 180 ? 43.464 6.587 30.518 1.00 18.68 180 TYR B O 1
ATOM 3037 N N . THR B 2 181 ? 45.094 5.761 29.194 1.00 20.52 181 THR B N 1
ATOM 3038 C CA . THR B 2 181 ? 45.863 6.995 29.142 1.00 19.85 181 THR B CA 1
ATOM 3039 C C . THR B 2 181 ? 46.590 7.054 27.806 1.00 19.99 181 THR B C 1
ATOM 3040 O O . THR B 2 181 ? 47.002 6.032 27.265 1.00 18.49 181 THR B O 1
ATOM 3044 N N . LEU B 2 182 ? 46.733 8.256 27.279 1.00 17.90 182 LEU B N 1
ATOM 3045 C CA . LEU B 2 182 ? 47.450 8.452 26.035 1.00 19.55 182 LEU B CA 1
ATOM 3046 C C . LEU B 2 182 ? 47.891 9.895 26.008 1.00 19.76 182 LEU B C 1
ATOM 3047 O O . LEU B 2 182 ? 47.485 10.701 26.850 1.00 18.41 182 LEU B O 1
ATOM 3052 N N . SER B 2 183 ? 48.747 10.211 25.050 1.00 19.02 183 SER B N 1
ATOM 3053 C CA . SER B 2 183 ? 49.214 11.568 24.881 1.00 17.78 183 SER B CA 1
ATOM 3054 C C . SER B 2 183 ? 49.207 11.843 23.388 1.00 18.00 183 SER B C 1
ATOM 3055 O O . SER B 2 183 ? 49.144 10.917 22.576 1.00 17.03 183 SER B O 1
ATOM 3058 N N . SER B 2 184 ? 49.241 13.119 23.040 1.00 18.16 184 SER B N 1
ATOM 3059 C CA . SER B 2 184 ? 49.263 13.554 21.653 1.00 18.34 184 SER B CA 1
ATOM 3060 C C . SER B 2 184 ? 50.322 14.645 21.604 1.00 19.85 184 SER B C 1
ATOM 3061 O O . SER B 2 184 ? 50.424 15.454 22.522 1.00 18.66 184 SER B O 1
ATOM 3064 N N . SER B 2 185 ? 51.146 14.644 20.565 1.00 19.91 185 SER B N 1
ATOM 3065 C CA . SER B 2 185 ? 52.157 15.677 20.448 1.00 21.29 185 SER B CA 1
ATOM 3066 C C . SER B 2 185 ? 51.894 16.405 19.144 1.00 21.94 185 SER B C 1
ATOM 3067 O O . SER B 2 185 ? 51.342 15.830 18.207 1.00 20.49 185 SER B O 1
ATOM 3070 N N . VAL B 2 186 ? 52.269 17.675 19.097 1.00 21.75 186 VAL B N 1
ATOM 3071 C CA . VAL B 2 186 ? 52.125 18.449 17.875 1.00 21.20 186 VAL B CA 1
ATOM 3072 C C . VAL B 2 186 ? 53.406 19.242 17.734 1.00 20.83 186 VAL B C 1
ATOM 3073 O O . VAL B 2 186 ? 53.930 19.782 18.711 1.00 20.95 186 VAL B O 1
ATOM 3077 N N . THR B 2 187 ? 53.940 19.273 16.521 1.00 20.82 187 THR B N 1
ATOM 3078 C CA . THR B 2 187 ? 55.167 20.006 16.271 1.00 22.93 187 THR B CA 1
ATOM 3079 C C . THR B 2 187 ? 54.849 21.133 15.306 1.00 22.69 187 THR B C 1
ATOM 3080 O O . THR B 2 187 ? 54.297 20.902 14.238 1.00 23.55 187 THR B O 1
ATOM 3084 N N . VAL B 2 188 ? 55.192 22.354 15.696 1.00 23.96 188 VAL B N 1
ATOM 3085 C CA . VAL B 2 188 ? 54.913 23.522 14.872 1.00 24.84 188 VAL B CA 1
ATOM 3086 C C . VAL B 2 188 ? 56.158 24.383 14.749 1.00 27.30 188 VAL B C 1
ATOM 3087 O O . VAL B 2 188 ? 57.074 24.291 15.577 1.00 26.32 188 VAL B O 1
ATOM 3091 N N . PRO B 2 189 ? 56.206 25.241 13.719 1.00 27.21 189 PRO B N 1
ATOM 3092 C CA . PRO B 2 189 ? 57.357 26.119 13.517 1.00 29.72 189 PRO B CA 1
ATOM 3093 C C . PRO B 2 189 ? 57.568 26.994 14.749 1.00 29.75 189 PRO B C 1
ATOM 3094 O O . PRO B 2 189 ? 56.613 27.370 15.428 1.00 30.23 189 PRO B O 1
ATOM 3098 N N . SER B 2 190 ? 58.822 27.311 15.038 1.00 31.57 190 SER B N 1
ATOM 3099 C CA . SER B 2 190 ? 59.156 28.145 16.186 1.00 33.37 190 SER B CA 1
ATOM 3100 C C . SER B 2 190 ? 58.462 29.507 16.118 1.00 33.19 190 SER B C 1
ATOM 3101 O O . SER B 2 190 ? 58.282 30.170 17.137 1.00 34.04 190 SER B O 1
ATOM 3104 N N . SER B 2 191 ? 58.068 29.920 14.916 1.00 33.63 191 SER B N 1
ATOM 3105 C CA . SER B 2 191 ? 57.400 31.211 14.741 1.00 34.39 191 SER B CA 1
ATOM 3106 C C . SER B 2 191 ? 55.935 31.131 15.152 1.00 32.20 191 SER B C 1
ATOM 3107 O O . SER B 2 191 ? 55.288 32.146 15.392 1.00 31.39 191 SER B O 1
ATOM 3110 N N . THR B 2 192 ? 55.417 29.915 15.237 1.00 30.35 192 THR B N 1
ATOM 3111 C CA . THR B 2 192 ? 54.018 29.711 15.585 1.00 29.51 192 THR B CA 1
ATOM 3112 C C . THR B 2 192 ? 53.716 29.756 17.084 1.00 28.80 192 THR B C 1
ATOM 3113 O O . THR B 2 192 ? 52.758 30.401 17.505 1.00 30.06 192 THR B O 1
ATOM 3117 N N . TRP B 2 193 ? 54.528 29.079 17.889 1.00 28.98 193 TRP B N 1
ATOM 3118 C CA . TRP B 2 193 ? 54.312 29.059 19.335 1.00 29.38 193 TRP B CA 1
ATOM 3119 C C . TRP B 2 193 ? 55.614 29.461 20.030 1.00 29.06 193 TRP B C 1
ATOM 3120 O O . TRP B 2 193 ? 56.696 29.071 19.594 1.00 30.07 193 TRP B O 1
ATOM 3131 N N . PRO B 2 194 ? 55.527 30.186 21.156 1.00 29.42 194 PRO B N 1
ATOM 3132 C CA . PRO B 2 194 ? 54.344 30.681 21.869 1.00 29.45 194 PRO B CA 1
ATOM 3133 C C . PRO B 2 194 ? 53.659 31.937 21.327 1.00 29.59 194 PRO B C 1
ATOM 3134 O O . PRO B 2 194 ? 52.750 32.458 21.971 1.00 29.90 194 PRO B O 1
ATOM 3138 N N . SER B 2 195 ? 54.078 32.427 20.163 1.00 29.73 195 SER B N 1
ATOM 3139 C CA . SER B 2 195 ? 53.467 33.635 19.599 1.00 29.57 195 SER B CA 1
ATOM 3140 C C . SER B 2 195 ? 51.956 33.511 19.436 1.00 28.56 195 SER B C 1
ATOM 3141 O O . SER B 2 195 ? 51.199 34.404 19.817 1.00 26.63 195 SER B O 1
ATOM 3144 N N . GLU B 2 196 ? 51.535 32.390 18.863 1.00 27.80 196 GLU B N 1
ATOM 3145 C CA . GLU B 2 196 ? 50.131 32.109 18.587 1.00 28.25 196 GLU B CA 1
ATOM 3146 C C . GLU B 2 196 ? 49.587 31.054 19.545 1.00 28.08 196 GLU B C 1
ATOM 3147 O O . GLU B 2 196 ? 50.332 30.195 20.013 1.00 27.30 196 GLU B O 1
ATOM 3153 N N . THR B 2 197 ? 48.288 31.121 19.828 1.00 27.60 197 THR B N 1
ATOM 3154 C CA . THR B 2 197 ? 47.645 30.175 20.736 1.00 28.47 197 THR B CA 1
ATOM 3155 C C . THR B 2 197 ? 47.584 28.766 20.152 1.00 27.29 197 THR B C 1
ATOM 3156 O O . THR B 2 197 ? 47.278 28.579 18.974 1.00 24.62 197 THR B O 1
ATOM 3160 N N . VAL B 2 198 ? 47.900 27.778 20.984 1.00 26.79 198 VAL B N 1
ATOM 3161 C CA . VAL B 2 198 ? 47.844 26.378 20.575 1.00 25.92 198 VAL B CA 1
ATOM 3162 C C . VAL B 2 198 ? 47.011 25.677 21.642 1.00 25.45 198 VAL B C 1
ATOM 3163 O O . VAL B 2 198 ? 47.349 25.703 22.832 1.00 24.87 198 VAL B O 1
ATOM 3167 N N . THR B 2 199 ? 45.920 25.060 21.203 1.00 25.17 199 THR B N 1
ATOM 3168 C CA . THR B 2 199 ? 44.993 24.394 22.108 1.00 25.55 199 THR B CA 1
ATOM 3169 C C . THR B 2 199 ? 44.695 22.960 21.702 1.00 25.55 199 THR B C 1
ATOM 3170 O O . THR B 2 199 ? 44.452 22.667 20.533 1.00 25.02 199 THR B O 1
ATOM 3174 N N . CYS B 2 200 ? 44.712 22.078 22.692 1.00 26.85 200 CYS B N 1
ATOM 3175 C CA . CYS B 2 200 ? 44.408 20.670 22.503 1.00 26.87 200 CYS B CA 1
ATOM 3176 C C . CYS B 2 200 ? 42.930 20.489 22.840 1.00 26.18 200 CYS B C 1
ATOM 3177 O O . CYS B 2 200 ? 42.478 20.944 23.887 1.00 26.87 200 CYS B O 1
ATOM 3180 N N . ASN B 2 201 ? 42.186 19.829 21.960 1.00 25.24 201 ASN B N 1
ATOM 3181 C CA . ASN B 2 201 ? 40.763 19.603 22.187 1.00 24.44 201 ASN B CA 1
ATOM 3182 C C . ASN B 2 201 ? 40.552 18.116 22.399 1.00 23.07 201 ASN B C 1
ATOM 3183 O O . ASN B 2 201 ? 40.876 17.309 21.529 1.00 23.58 201 ASN B O 1
ATOM 3188 N N . VAL B 2 202 ? 39.990 17.757 23.544 1.00 23.13 202 VAL B N 1
ATOM 3189 C CA . VAL B 2 202 ? 39.773 16.355 23.857 1.00 23.84 202 VAL B CA 1
ATOM 3190 C C . VAL B 2 202 ? 38.305 16.035 24.072 1.00 25.50 202 VAL B C 1
ATOM 3191 O O . VAL B 2 202 ? 37.650 16.638 24.921 1.00 27.05 202 VAL B O 1
ATOM 3195 N N . ALA B 2 203 ? 37.802 15.079 23.301 1.00 25.36 203 ALA B N 1
ATOM 3196 C CA . ALA B 2 203 ? 36.414 14.656 23.407 1.00 27.57 203 ALA B CA 1
ATOM 3197 C C . ALA B 2 203 ? 36.332 13.201 23.875 1.00 27.39 203 ALA B C 1
ATOM 3198 O O . ALA B 2 203 ? 37.055 12.333 23.377 1.00 26.10 203 ALA B O 1
ATOM 3200 N N . HIS B 2 204 ? 35.463 12.950 24.851 1.00 26.48 204 HIS B N 1
ATOM 3201 C CA . HIS B 2 204 ? 35.245 11.605 25.375 1.00 25.22 204 HIS B CA 1
ATOM 3202 C C . HIS B 2 204 ? 33.733 11.427 25.317 1.00 26.87 204 HIS B C 1
ATOM 3203 O O . HIS B 2 204 ? 33.019 11.756 26.269 1.00 27.38 204 HIS B O 1
ATOM 3210 N N . PRO B 2 205 ? 33.224 10.905 24.196 1.00 28.14 205 PRO B N 1
ATOM 3211 C CA . PRO B 2 205 ? 31.790 10.685 23.990 1.00 30.09 205 PRO B CA 1
ATOM 3212 C C . PRO B 2 205 ? 31.066 9.924 25.101 1.00 31.21 205 PRO B C 1
ATOM 3213 O O . PRO B 2 205 ? 29.982 10.324 25.522 1.00 32.17 205 PRO B O 1
ATOM 3217 N N . ALA B 2 206 ? 31.670 8.843 25.582 1.00 31.58 206 ALA B N 1
ATOM 3218 C CA . ALA B 2 206 ? 31.056 8.027 26.628 1.00 32.76 206 ALA B CA 1
ATOM 3219 C C . ALA B 2 206 ? 30.656 8.804 27.882 1.00 33.28 206 ALA B C 1
ATOM 3220 O O . ALA B 2 206 ? 29.675 8.459 28.544 1.00 32.40 206 ALA B O 1
ATOM 3222 N N . SER B 2 207 ? 31.417 9.841 28.218 1.00 33.33 207 SER B N 1
ATOM 3223 C CA . SER B 2 207 ? 31.110 10.641 29.396 1.00 33.23 207 SER B CA 1
ATOM 3224 C C . SER B 2 207 ? 30.562 12.006 28.996 1.00 34.53 207 SER B C 1
ATOM 3225 O O . SER B 2 207 ? 30.360 12.871 29.848 1.00 34.61 207 SER B O 1
ATOM 3228 N N . SER B 2 208 ? 30.318 12.191 27.702 1.00 34.56 208 SER B N 1
ATOM 3229 C CA . SER B 2 208 ? 29.804 13.458 27.192 1.00 36.55 208 SER B CA 1
ATOM 3230 C C . SER B 2 208 ? 30.723 14.592 27.628 1.00 37.54 208 SER B C 1
ATOM 3231 O O . SER B 2 208 ? 30.267 15.677 27.991 1.00 37.36 208 SER B O 1
ATOM 3234 N N . THR B 2 209 ? 32.024 14.330 27.584 1.00 37.79 209 THR B N 1
ATOM 3235 C CA . THR B 2 209 ? 33.015 15.314 27.989 1.00 37.79 209 THR B CA 1
ATOM 3236 C C . THR B 2 209 ? 33.739 15.921 26.791 1.00 36.68 209 THR B C 1
ATOM 3237 O O . THR B 2 209 ? 34.064 15.228 25.828 1.00 34.07 209 THR B O 1
ATOM 3241 N N . LYS B 2 210 ? 33.975 17.226 26.863 1.00 36.32 210 LYS B N 1
ATOM 3242 C CA . LYS B 2 210 ? 34.684 17.954 25.820 1.00 37.27 210 LYS B CA 1
ATOM 3243 C C . LYS B 2 210 ? 35.522 19.007 26.530 1.00 35.87 210 LYS B C 1
ATOM 3244 O O . LYS B 2 210 ? 34.985 19.918 27.160 1.00 35.43 210 LYS B O 1
ATOM 3250 N N . VAL B 2 211 ? 36.840 18.873 26.450 1.00 33.01 211 VAL B N 1
ATOM 3251 C CA . VAL B 2 211 ? 37.715 19.824 27.115 1.00 33.60 211 VAL B CA 1
ATOM 3252 C C . VAL B 2 211 ? 38.770 20.407 26.193 1.00 32.55 211 VAL B C 1
ATOM 3253 O O . VAL B 2 211 ? 39.283 19.730 25.300 1.00 30.85 211 VAL B O 1
ATOM 3257 N N . ASP B 2 212 ? 39.074 21.680 26.405 1.00 32.56 212 ASP B N 1
ATOM 3258 C CA . ASP B 2 212 ? 40.101 22.353 25.628 1.00 33.68 212 ASP B CA 1
ATOM 3259 C C . ASP B 2 212 ? 41.193 22.765 26.605 1.00 33.23 212 ASP B C 1
ATOM 3260 O O . ASP B 2 212 ? 40.910 23.278 27.684 1.00 34.28 212 ASP B O 1
ATOM 3265 N N . LYS B 2 213 ? 42.440 22.522 26.240 1.00 32.18 213 LYS B N 1
ATOM 3266 C CA . LYS B 2 213 ? 43.537 22.893 27.114 1.00 31.29 213 LYS B CA 1
ATOM 3267 C C . LYS B 2 213 ? 44.559 23.701 26.332 1.00 30.20 213 LYS B C 1
ATOM 3268 O O . LYS B 2 213 ? 45.123 23.224 25.352 1.00 26.04 213 LYS B O 1
ATOM 3274 N N . LYS B 2 214 ? 44.777 24.934 26.768 1.00 29.24 214 LYS B N 1
ATOM 3275 C CA . LYS B 2 214 ? 45.732 25.825 26.125 1.00 29.85 214 LYS B CA 1
ATOM 3276 C C . LYS B 2 214 ? 47.151 25.480 26.569 1.00 29.72 214 LYS B C 1
ATOM 3277 O O . LYS B 2 214 ? 47.412 25.295 27.757 1.00 29.29 214 LYS B O 1
ATOM 3283 N N . ILE B 2 215 ? 48.076 25.382 25.621 1.00 28.96 215 ILE B N 1
ATOM 3284 C CA . ILE B 2 215 ? 49.458 25.088 25.980 1.00 30.56 215 ILE B CA 1
ATOM 3285 C C . ILE B 2 215 ? 50.104 26.426 26.336 1.00 33.36 215 ILE B C 1
ATOM 3286 O O . ILE B 2 215 ? 50.300 27.271 25.465 1.00 32.02 215 ILE B O 1
ATOM 3291 N N . VAL B 2 216 ? 50.422 26.611 27.612 1.00 37.23 216 VAL B N 1
ATOM 3292 C CA . VAL B 2 216 ? 51.010 27.856 28.098 1.00 43.01 216 VAL B CA 1
ATOM 3293 C C . VAL B 2 216 ? 52.489 27.777 28.447 1.00 46.57 216 VAL B C 1
ATOM 3294 O O . VAL B 2 216 ? 52.931 26.834 29.105 1.00 45.66 216 VAL B O 1
ATOM 3298 N N . PRO B 2 217 ? 53.273 28.781 28.013 1.00 51.40 217 PRO B N 1
ATOM 3299 C CA . PRO B 2 217 ? 54.715 28.804 28.308 1.00 55.68 217 PRO B CA 1
ATOM 3300 C C . PRO B 2 217 ? 54.906 28.991 29.810 1.00 59.24 217 PRO B C 1
ATOM 3301 O O . PRO B 2 217 ? 54.571 30.044 30.359 1.00 60.28 217 PRO B O 1
ATOM 3305 N N . ARG B 2 218 ? 55.430 27.957 30.461 1.00 62.71 218 ARG B N 1
ATOM 3306 C CA . ARG B 2 218 ? 55.699 27.952 31.898 1.00 67.03 218 ARG B CA 1
ATOM 3307 C C . ARG B 2 218 ? 55.437 29.314 32.562 1.00 70.17 218 ARG B C 1
ATOM 3308 O O . ARG B 2 218 ? 56.373 30.031 32.910 1.00 70.84 218 ARG B O 1
ATOM 3316 N N . ASP B 2 219 ? 54.150 29.642 32.714 1.00 73.57 219 ASP B N 1
ATOM 3317 C CA . ASP B 2 219 ? 53.628 30.885 33.311 1.00 76.56 219 ASP B CA 1
ATOM 3318 C C . ASP B 2 219 ? 54.584 31.921 33.885 1.00 77.97 219 ASP B C 1
ATOM 3319 O O . ASP B 2 219 ? 55.635 31.593 34.436 1.00 78.18 219 ASP B O 1
ATOM 3324 N N . CYS B 2 220 ? 54.185 33.186 33.771 1.00 79.36 220 CYS B N 1
ATOM 3325 C CA . CYS B 2 220 ? 54.967 34.299 34.288 1.00 80.86 220 CYS B CA 1
ATOM 3326 C C . CYS B 2 220 ? 54.597 34.534 35.747 1.00 81.29 220 CYS B C 1
ATOM 3327 O O . CYS B 2 220 ? 55.355 35.142 36.502 1.00 81.42 220 CYS B O 1
ATOM 3330 N N . GLY B 2 221 ? 53.421 34.053 36.137 1.00 81.35 221 GLY B N 1
ATOM 3331 C CA . GLY B 2 221 ? 52.977 34.230 37.505 1.00 81.62 221 GLY B CA 1
ATOM 3332 C C . GLY B 2 221 ? 52.144 35.481 37.707 1.00 81.75 221 GLY B C 1
ATOM 3333 O O . GLY B 2 221 ? 50.997 35.353 38.181 1.00 81.70 221 GLY B O 1
ATOM 3335 N N . ASP C 3 1 ? 12.877 -69.754 -10.758 1.00 84.50 20 ASP C N 1
ATOM 3336 C CA . ASP C 3 1 ? 12.074 -69.785 -9.503 1.00 84.74 20 ASP C CA 1
ATOM 3337 C C . ASP C 3 1 ? 11.778 -68.352 -9.059 1.00 84.78 20 ASP C C 1
ATOM 3338 O O . ASP C 3 1 ? 12.291 -67.882 -8.042 1.00 84.97 20 ASP C O 1
ATOM 3343 N N . VAL C 3 2 ? 10.945 -67.669 -9.839 1.00 84.43 21 VAL C N 1
ATOM 3344 C CA . VAL C 3 2 ? 10.567 -66.286 -9.568 1.00 83.98 21 VAL C CA 1
ATOM 3345 C C . VAL C 3 2 ? 9.483 -66.126 -8.507 1.00 83.96 21 VAL C C 1
ATOM 3346 O O . VAL C 3 2 ? 8.311 -66.410 -8.756 1.00 83.84 21 VAL C O 1
ATOM 3350 N N . MET C 3 3 ? 9.880 -65.660 -7.327 1.00 83.75 22 MET C N 1
ATOM 3351 C CA . MET C 3 3 ? 8.934 -65.435 -6.244 1.00 83.37 22 MET C CA 1
ATOM 3352 C C . MET C 3 3 ? 8.156 -64.172 -6.604 1.00 82.89 22 MET C C 1
ATOM 3353 O O . MET C 3 3 ? 8.452 -63.081 -6.118 1.00 83.04 22 MET C O 1
ATOM 3358 N N . GLU C 3 4 ? 7.172 -64.334 -7.482 1.00 82.23 23 GLU C N 1
ATOM 3359 C CA . GLU C 3 4 ? 6.343 -63.225 -7.939 1.00 81.21 23 GLU C CA 1
ATOM 3360 C C . GLU C 3 4 ? 4.931 -63.417 -7.384 1.00 80.42 23 GLU C C 1
ATOM 3361 O O . GLU C 3 4 ? 3.933 -63.076 -8.021 1.00 79.86 23 GLU C O 1
ATOM 3367 N N . HIS C 3 5 ? 4.880 -63.975 -6.178 1.00 79.60 24 HIS C N 1
ATOM 3368 C CA . HIS C 3 5 ? 3.639 -64.248 -5.463 1.00 78.83 24 HIS C CA 1
ATOM 3369 C C . HIS C 3 5 ? 2.857 -62.938 -5.351 1.00 77.36 24 HIS C C 1
ATOM 3370 O O . HIS C 3 5 ? 3.447 -61.873 -5.171 1.00 77.64 24 HIS C O 1
ATOM 3377 N N . PRO C 3 6 ? 1.519 -62.994 -5.473 1.00 75.67 25 PRO C N 1
ATOM 3378 C CA . PRO C 3 6 ? 0.705 -61.780 -5.375 1.00 73.84 25 PRO C CA 1
ATOM 3379 C C . PRO C 3 6 ? 0.972 -61.001 -4.089 1.00 72.08 25 PRO C C 1
ATOM 3380 O O . PRO C 3 6 ? 0.692 -59.805 -4.008 1.00 71.87 25 PRO C O 1
ATOM 3384 N N . LEU C 3 7 ? 1.514 -61.690 -3.089 1.00 70.01 26 LEU C N 1
ATOM 3385 C CA . LEU C 3 7 ? 1.835 -61.067 -1.810 1.00 68.08 26 LEU C CA 1
ATOM 3386 C C . LEU C 3 7 ? 3.044 -60.157 -1.988 1.00 67.25 26 LEU C C 1
ATOM 3387 O O . LEU C 3 7 ? 3.280 -59.252 -1.188 1.00 66.76 26 LEU C O 1
ATOM 3392 N N . VAL C 3 8 ? 3.806 -60.410 -3.048 1.00 66.43 27 VAL C N 1
ATOM 3393 C CA . VAL C 3 8 ? 4.989 -59.620 -3.365 1.00 65.96 27 VAL C CA 1
ATOM 3394 C C . VAL C 3 8 ? 4.569 -58.445 -4.240 1.00 65.65 27 VAL C C 1
ATOM 3395 O O . VAL C 3 8 ? 5.011 -57.314 -4.036 1.00 65.68 27 VAL C O 1
ATOM 3399 N N . GLU C 3 9 ? 3.714 -58.727 -5.217 1.00 65.01 28 GLU C N 1
ATOM 3400 C CA . GLU C 3 9 ? 3.216 -57.702 -6.125 1.00 64.44 28 GLU C CA 1
ATOM 3401 C C . GLU C 3 9 ? 2.534 -56.620 -5.295 1.00 62.79 28 GLU C C 1
ATOM 3402 O O . GLU C 3 9 ? 2.626 -55.429 -5.598 1.00 62.32 28 GLU C O 1
ATOM 3408 N N . LEU C 3 10 ? 1.855 -57.058 -4.240 1.00 60.68 29 LEU C N 1
ATOM 3409 C CA . LEU C 3 10 ? 1.138 -56.164 -3.342 1.00 58.57 29 LEU C CA 1
ATOM 3410 C C . LEU C 3 10 ? 2.153 -55.274 -2.620 1.00 56.97 29 LEU C C 1
ATOM 3411 O O . LEU C 3 10 ? 1.997 -54.055 -2.564 1.00 56.75 29 LEU C O 1
ATOM 3416 N N . GLY C 3 11 ? 3.196 -55.899 -2.080 1.00 54.82 30 GLY C N 1
ATOM 3417 C CA . GLY C 3 11 ? 4.227 -55.168 -1.364 1.00 52.08 30 GLY C CA 1
ATOM 3418 C C . GLY C 3 11 ? 5.019 -54.192 -2.215 1.00 50.23 30 GLY C C 1
ATOM 3419 O O . GLY C 3 11 ? 5.262 -53.064 -1.794 1.00 50.36 30 GLY C O 1
ATOM 3420 N N . VAL C 3 12 ? 5.432 -54.619 -3.404 1.00 48.60 31 VAL C N 1
ATOM 3421 C CA . VAL C 3 12 ? 6.199 -53.749 -4.293 1.00 47.54 31 VAL C CA 1
ATOM 3422 C C . VAL C 3 12 ? 5.416 -52.488 -4.624 1.00 47.09 31 VAL C C 1
ATOM 3423 O O . VAL C 3 12 ? 5.972 -51.390 -4.661 1.00 46.46 31 VAL C O 1
ATOM 3427 N N . SER C 3 13 ? 4.122 -52.649 -4.870 1.00 45.84 32 SER C N 1
ATOM 3428 C CA . SER C 3 13 ? 3.274 -51.514 -5.195 1.00 44.93 32 SER C CA 1
ATOM 3429 C C . SER C 3 13 ? 3.102 -50.658 -3.947 1.00 43.64 32 SER C C 1
ATOM 3430 O O . SER C 3 13 ? 3.190 -49.431 -3.999 1.00 43.13 32 SER C O 1
ATOM 3433 N N . TYR C 3 14 ? 2.876 -51.323 -2.820 1.00 42.70 33 TYR C N 1
ATOM 3434 C CA . TYR C 3 14 ? 2.679 -50.646 -1.548 1.00 43.34 33 TYR C CA 1
ATOM 3435 C C . TYR C 3 14 ? 3.953 -49.952 -1.063 1.00 43.23 33 TYR C C 1
ATOM 3436 O O . TYR C 3 14 ? 3.901 -49.043 -0.233 1.00 42.51 33 TYR C O 1
ATOM 3445 N N . ALA C 3 15 ? 5.097 -50.375 -1.590 1.00 42.43 34 ALA C N 1
ATOM 3446 C CA . ALA C 3 15 ? 6.370 -49.779 -1.201 1.00 41.94 34 ALA C CA 1
ATOM 3447 C C . ALA C 3 15 ? 6.569 -48.470 -1.953 1.00 41.54 34 ALA C C 1
ATOM 3448 O O . ALA C 3 15 ? 7.163 -47.526 -1.433 1.00 41.14 34 ALA C O 1
ATOM 3450 N N . ALA C 3 16 ? 6.063 -48.417 -3.180 1.00 41.13 35 ALA C N 1
ATOM 3451 C CA . ALA C 3 16 ? 6.187 -47.217 -3.991 1.00 41.35 35 ALA C CA 1
ATOM 3452 C C . ALA C 3 16 ? 5.472 -46.042 -3.327 1.00 41.61 35 ALA C C 1
ATOM 3453 O O . ALA C 3 16 ? 5.921 -44.900 -3.427 1.00 42.21 35 ALA C O 1
ATOM 3455 N N . LEU C 3 17 ? 4.366 -46.321 -2.642 1.00 41.16 36 LEU C N 1
ATOM 3456 C CA . LEU C 3 17 ? 3.611 -45.261 -1.980 1.00 40.75 36 LEU C CA 1
ATOM 3457 C C . LEU C 3 17 ? 4.317 -44.821 -0.707 1.00 39.96 36 LEU C C 1
ATOM 3458 O O . LEU C 3 17 ? 4.468 -43.628 -0.445 1.00 38.61 36 LEU C O 1
ATOM 3463 N N . LEU C 3 18 ? 4.742 -45.798 0.084 1.00 40.21 37 LEU C N 1
ATOM 3464 C CA . LEU C 3 18 ? 5.433 -45.521 1.335 1.00 41.01 37 LEU C CA 1
ATOM 3465 C C . LEU C 3 18 ? 6.739 -44.768 1.112 1.00 40.97 37 LEU C C 1
ATOM 3466 O O . LEU C 3 18 ? 7.115 -43.925 1.925 1.00 41.13 37 LEU C O 1
ATOM 3471 N N . SER C 3 19 ? 7.425 -45.068 0.012 1.00 40.57 38 SER C N 1
ATOM 3472 C CA . SER C 3 19 ? 8.692 -44.409 -0.294 1.00 41.67 38 SER C CA 1
ATOM 3473 C C . SER C 3 19 ? 8.496 -42.903 -0.437 1.00 40.71 38 SER C C 1
ATOM 3474 O O . SER C 3 19 ? 9.374 -42.117 -0.075 1.00 39.09 38 SER C O 1
ATOM 3477 N N . VAL C 3 20 ? 7.346 -42.508 -0.975 1.00 39.45 39 VAL C N 1
ATOM 3478 C CA . VAL C 3 20 ? 7.029 -41.094 -1.143 1.00 39.37 39 VAL C CA 1
ATOM 3479 C C . VAL C 3 20 ? 6.691 -40.498 0.217 1.00 39.41 39 VAL C C 1
ATOM 3480 O O . VAL C 3 20 ? 7.078 -39.372 0.525 1.00 39.44 39 VAL C O 1
ATOM 3484 N N . ILE C 3 21 ? 5.971 -41.265 1.029 1.00 39.57 40 ILE C N 1
ATOM 3485 C CA . ILE C 3 21 ? 5.590 -40.820 2.364 1.00 40.71 40 ILE C CA 1
ATOM 3486 C C . ILE C 3 21 ? 6.853 -40.514 3.165 1.00 40.94 40 ILE C C 1
ATOM 3487 O O . ILE C 3 21 ? 6.864 -39.616 4.006 1.00 40.86 40 ILE C O 1
ATOM 3492 N N . VAL C 3 22 ? 7.911 -41.276 2.902 1.00 41.00 41 VAL C N 1
ATOM 3493 C CA . VAL C 3 22 ? 9.188 -41.083 3.584 1.00 41.26 41 VAL C CA 1
ATOM 3494 C C . VAL C 3 22 ? 9.671 -39.653 3.394 1.00 41.52 41 VAL C C 1
ATOM 3495 O O . VAL C 3 22 ? 9.926 -38.938 4.365 1.00 40.76 41 VAL C O 1
ATOM 3499 N N . VAL C 3 23 ? 9.790 -39.244 2.134 1.00 41.96 42 VAL C N 1
ATOM 3500 C CA . VAL C 3 23 ? 10.247 -37.903 1.798 1.00 43.75 42 VAL C CA 1
ATOM 3501 C C . VAL C 3 23 ? 9.388 -36.821 2.447 1.00 44.23 42 VAL C C 1
ATOM 3502 O O . VAL C 3 23 ? 9.911 -35.806 2.911 1.00 43.85 42 VAL C O 1
ATOM 3506 N N . VAL C 3 24 ? 8.075 -37.037 2.478 1.00 44.49 43 VAL C N 1
ATOM 3507 C CA . VAL C 3 24 ? 7.163 -36.071 3.083 1.00 45.61 43 VAL C CA 1
ATOM 3508 C C . VAL C 3 24 ? 7.419 -35.953 4.582 1.00 46.52 43 VAL C C 1
ATOM 3509 O O . VAL C 3 24 ? 7.468 -34.851 5.126 1.00 47.02 43 VAL C O 1
ATOM 3513 N N . VAL C 3 25 ? 7.585 -37.091 5.248 1.00 47.92 44 VAL C N 1
ATOM 3514 C CA . VAL C 3 25 ? 7.842 -37.097 6.682 1.00 49.61 44 VAL C CA 1
ATOM 3515 C C . VAL C 3 25 ? 9.174 -36.411 6.976 1.00 51.89 44 VAL C C 1
ATOM 3516 O O . VAL C 3 25 ? 9.310 -35.692 7.967 1.00 51.08 44 VAL C O 1
ATOM 3520 N N . GLU C 3 26 ? 10.153 -36.634 6.104 1.00 54.25 45 GLU C N 1
ATOM 3521 C CA . GLU C 3 26 ? 11.474 -36.038 6.268 1.00 57.57 45 GLU C CA 1
ATOM 3522 C C . GLU C 3 26 ? 11.395 -34.525 6.101 1.00 60.03 45 GLU C C 1
ATOM 3523 O O . GLU C 3 26 ? 12.077 -33.775 6.801 1.00 59.61 45 GLU C O 1
ATOM 3529 N N . TYR C 3 27 ? 10.558 -34.084 5.168 1.00 63.38 46 TYR C N 1
ATOM 3530 C CA . TYR C 3 27 ? 10.378 -32.662 4.903 1.00 66.76 46 TYR C CA 1
ATOM 3531 C C . TYR C 3 27 ? 9.489 -31.970 5.934 1.00 67.38 46 TYR C C 1
ATOM 3532 O O . TYR C 3 27 ? 9.817 -30.887 6.418 1.00 67.62 46 TYR C O 1
ATOM 3541 N N . THR C 3 28 ? 8.362 -32.595 6.261 1.00 68.32 47 THR C N 1
ATOM 3542 C CA . THR C 3 28 ? 7.424 -32.024 7.221 1.00 68.95 47 THR C CA 1
ATOM 3543 C C . THR C 3 28 ? 7.885 -32.170 8.666 1.00 69.61 47 THR C C 1
ATOM 3544 O O . THR C 3 28 ? 8.276 -31.191 9.300 1.00 69.75 47 THR C O 1
ATOM 3548 N N . MET C 3 29 ? 7.836 -33.394 9.182 1.00 70.53 48 MET C N 1
ATOM 3549 C CA . MET C 3 29 ? 8.238 -33.666 10.558 1.00 71.26 48 MET C CA 1
ATOM 3550 C C . MET C 3 29 ? 9.681 -33.249 10.822 1.00 71.30 48 MET C C 1
ATOM 3551 O O . MET C 3 29 ? 10.575 -33.526 10.023 1.00 71.67 48 MET C O 1
ATOM 3556 N N . GLN C 3 30 ? 9.901 -32.583 11.951 1.00 71.07 49 GLN C N 1
ATOM 3557 C CA . GLN C 3 30 ? 11.235 -32.132 12.323 1.00 71.15 49 GLN C CA 1
ATOM 3558 C C . GLN C 3 30 ? 11.935 -33.197 13.161 1.00 70.53 49 GLN C C 1
ATOM 3559 O O . GLN C 3 30 ? 12.310 -32.959 14.310 1.00 70.42 49 GLN C O 1
ATOM 3565 N N . LEU C 3 31 ? 12.104 -34.377 12.573 1.00 69.55 50 LEU C N 1
ATOM 3566 C CA . LEU C 3 31 ? 12.751 -35.489 13.254 1.00 68.76 50 LEU C CA 1
ATOM 3567 C C . LEU C 3 31 ? 14.210 -35.168 13.545 1.00 68.31 50 LEU C C 1
ATOM 3568 O O . LEU C 3 31 ? 14.897 -34.560 12.725 1.00 68.24 50 LEU C O 1
ATOM 3573 N N . SER C 3 32 ? 14.676 -35.585 14.718 1.00 67.89 51 SER C N 1
ATOM 3574 C CA . SER C 3 32 ? 16.047 -35.327 15.136 1.00 67.60 51 SER C CA 1
ATOM 3575 C C . SER C 3 32 ? 16.998 -36.488 14.878 1.00 67.21 51 SER C C 1
ATOM 3576 O O . SER C 3 32 ? 17.614 -36.570 13.815 1.00 67.57 51 SER C O 1
ATOM 3579 N N . GLY C 3 33 ? 17.120 -37.382 15.855 1.00 66.57 52 GLY C N 1
ATOM 3580 C CA . GLY C 3 33 ? 18.024 -38.506 15.704 1.00 65.88 52 GLY C CA 1
ATOM 3581 C C . GLY C 3 33 ? 17.396 -39.882 15.787 1.00 65.31 52 GLY C C 1
ATOM 3582 O O . GLY C 3 33 ? 17.155 -40.518 14.763 1.00 65.59 52 GLY C O 1
ATOM 3583 N N . GLU C 3 34 ? 17.135 -40.342 17.006 1.00 64.63 53 GLU C N 1
ATOM 3584 C CA . GLU C 3 34 ? 16.551 -41.662 17.229 1.00 63.94 53 GLU C CA 1
ATOM 3585 C C . GLU C 3 34 ? 15.367 -41.942 16.304 1.00 62.45 53 GLU C C 1
ATOM 3586 O O . GLU C 3 34 ? 15.326 -42.972 15.628 1.00 61.57 53 GLU C O 1
ATOM 3592 N N . TYR C 3 35 ? 14.410 -41.019 16.277 1.00 60.76 54 TYR C N 1
ATOM 3593 C CA . TYR C 3 35 ? 13.229 -41.164 15.437 1.00 59.41 54 TYR C CA 1
ATOM 3594 C C . TYR C 3 35 ? 13.570 -40.918 13.975 1.00 57.24 54 TYR C C 1
ATOM 3595 O O . TYR C 3 35 ? 12.910 -41.439 13.078 1.00 57.36 54 TYR C O 1
ATOM 3604 N N . LEU C 3 36 ? 14.607 -40.123 13.743 1.00 54.79 55 LEU C N 1
ATOM 3605 C CA . LEU C 3 36 ? 15.041 -39.813 12.389 1.00 52.59 55 LEU C CA 1
ATOM 3606 C C . LEU C 3 36 ? 15.758 -41.020 11.794 1.00 50.91 55 LEU C C 1
ATOM 3607 O O . LEU C 3 36 ? 15.603 -41.327 10.613 1.00 50.52 55 LEU C O 1
ATOM 3612 N N . VAL C 3 37 ? 16.537 -41.708 12.622 1.00 48.93 56 VAL C N 1
ATOM 3613 C CA . VAL C 3 37 ? 17.274 -42.885 12.180 1.00 47.52 56 VAL C CA 1
ATOM 3614 C C . VAL C 3 37 ? 16.307 -43.998 11.788 1.00 46.39 56 VAL C C 1
ATOM 3615 O O . VAL C 3 37 ? 16.528 -44.714 10.811 1.00 45.63 56 VAL C O 1
ATOM 3619 N N . ARG C 3 38 ? 15.234 -44.140 12.558 1.00 45.80 57 ARG C N 1
ATOM 3620 C CA . ARG C 3 38 ? 14.237 -45.167 12.285 1.00 45.15 57 ARG C CA 1
ATOM 3621 C C . ARG C 3 38 ? 13.582 -44.895 10.933 1.00 43.44 57 ARG C C 1
ATOM 3622 O O . ARG C 3 38 ? 13.293 -45.820 10.177 1.00 41.87 57 ARG C O 1
ATOM 3630 N N . LEU C 3 39 ? 13.367 -43.620 10.626 1.00 43.19 58 LEU C N 1
ATOM 3631 C CA . LEU C 3 39 ? 12.757 -43.240 9.359 1.00 43.27 58 LEU C CA 1
ATOM 3632 C C . LEU C 3 39 ? 13.643 -43.723 8.214 1.00 42.73 58 LEU C C 1
ATOM 3633 O O . LEU C 3 39 ? 13.171 -44.359 7.275 1.00 42.27 58 LEU C O 1
ATOM 3638 N N . TYR C 3 40 ? 14.932 -43.418 8.301 1.00 42.23 59 TYR C N 1
ATOM 3639 C CA . TYR C 3 40 ? 15.879 -43.810 7.266 1.00 42.53 59 TYR C CA 1
ATOM 3640 C C . TYR C 3 40 ? 16.047 -45.317 7.123 1.00 41.29 59 TYR C C 1
ATOM 3641 O O . TYR C 3 40 ? 16.373 -45.805 6.042 1.00 41.46 59 TYR C O 1
ATOM 3650 N N . LEU C 3 41 ? 15.830 -46.056 8.206 1.00 41.00 60 LEU C N 1
ATOM 3651 C CA . LEU C 3 41 ? 15.940 -47.511 8.147 1.00 40.64 60 LEU C CA 1
ATOM 3652 C C . LEU C 3 41 ? 14.750 -48.036 7.353 1.00 40.10 60 LEU C C 1
ATOM 3653 O O . LEU C 3 41 ? 14.888 -48.931 6.517 1.00 39.67 60 LEU C O 1
ATOM 3658 N N . VAL C 3 42 ? 13.579 -47.467 7.621 1.00 39.18 61 VAL C N 1
ATOM 3659 C CA . VAL C 3 42 ? 12.366 -47.856 6.918 1.00 38.29 61 VAL C CA 1
ATOM 3660 C C . VAL C 3 42 ? 12.567 -47.577 5.435 1.00 38.02 61 VAL C C 1
ATOM 3661 O O . VAL C 3 42 ? 12.273 -48.421 4.589 1.00 37.55 61 VAL C O 1
ATOM 3665 N N . ASP C 3 43 ? 13.082 -46.390 5.130 1.00 37.87 62 ASP C N 1
ATOM 3666 C CA . ASP C 3 43 ? 13.330 -45.995 3.749 1.00 38.87 62 ASP C CA 1
ATOM 3667 C C . ASP C 3 43 ? 14.319 -46.939 3.074 1.00 39.47 62 ASP C C 1
ATOM 3668 O O . ASP C 3 43 ? 14.163 -47.287 1.903 1.00 39.27 62 ASP C O 1
ATOM 3673 N N . LEU C 3 44 ? 15.344 -47.347 3.816 1.00 40.30 63 LEU C N 1
ATOM 3674 C CA . LEU C 3 44 ? 16.357 -48.243 3.272 1.00 40.66 63 LEU C CA 1
ATOM 3675 C C . LEU C 3 44 ? 15.748 -49.583 2.877 1.00 40.74 63 LEU C C 1
ATOM 3676 O O . LEU C 3 44 ? 16.047 -50.121 1.812 1.00 40.23 63 LEU C O 1
ATOM 3681 N N . ILE C 3 45 ? 14.898 -50.122 3.743 1.00 41.66 64 ILE C N 1
ATOM 3682 C CA . ILE C 3 45 ? 14.245 -51.395 3.467 1.00 42.98 64 ILE C CA 1
ATOM 3683 C C . ILE C 3 45 ? 13.353 -51.249 2.236 1.00 42.97 64 ILE C C 1
ATOM 3684 O O . ILE C 3 45 ? 13.343 -52.113 1.358 1.00 43.07 64 ILE C O 1
ATOM 3689 N N . LEU C 3 46 ? 12.612 -50.146 2.179 1.00 42.66 65 LEU C N 1
ATOM 3690 C CA . LEU C 3 46 ? 11.716 -49.870 1.061 1.00 43.23 65 LEU C CA 1
ATOM 3691 C C . LEU C 3 46 ? 12.464 -49.761 -0.262 1.00 43.51 65 LEU C C 1
ATOM 3692 O O . LEU C 3 46 ? 12.021 -50.296 -1.280 1.00 42.49 65 LEU C O 1
ATOM 3697 N N . VAL C 3 47 ? 13.597 -49.065 -0.252 1.00 43.96 66 VAL C N 1
ATOM 3698 C CA . VAL C 3 47 ? 14.371 -48.894 -1.474 1.00 45.07 66 VAL C CA 1
ATOM 3699 C C . VAL C 3 47 ? 14.932 -50.228 -1.957 1.00 45.05 66 VAL C C 1
ATOM 3700 O O . VAL C 3 47 ? 15.069 -50.452 -3.160 1.00 45.46 66 VAL C O 1
ATOM 3704 N N . ILE C 3 48 ? 15.256 -51.114 -1.022 1.00 45.29 67 ILE C N 1
ATOM 3705 C CA . ILE C 3 48 ? 15.785 -52.421 -1.385 1.00 45.79 67 ILE C CA 1
ATOM 3706 C C . ILE C 3 48 ? 14.665 -53.227 -2.033 1.00 46.73 67 ILE C C 1
ATOM 3707 O O . ILE C 3 48 ? 14.868 -53.887 -3.055 1.00 47.06 67 ILE C O 1
ATOM 3712 N N . ILE C 3 49 ? 13.479 -53.167 -1.434 1.00 47.05 68 ILE C N 1
ATOM 3713 C CA . ILE C 3 49 ? 12.329 -53.877 -1.975 1.00 47.52 68 ILE C CA 1
ATOM 3714 C C . ILE C 3 49 ? 12.162 -53.443 -3.422 1.00 48.02 68 ILE C C 1
ATOM 3715 O O . ILE C 3 49 ? 12.066 -54.274 -4.324 1.00 48.37 68 ILE C O 1
ATOM 3720 N N . LEU C 3 50 ? 12.142 -52.131 -3.633 1.00 49.14 69 LEU C N 1
ATOM 3721 C CA . LEU C 3 50 ? 11.987 -51.558 -4.964 1.00 50.52 69 LEU C CA 1
ATOM 3722 C C . LEU C 3 50 ? 13.235 -51.794 -5.808 1.00 52.10 69 LEU C C 1
ATOM 3723 O O . LEU C 3 50 ? 13.179 -51.780 -7.037 1.00 51.07 69 LEU C O 1
ATOM 3728 N N . TRP C 3 51 ? 14.359 -52.013 -5.134 1.00 55.16 70 TRP C N 1
ATOM 3729 C CA . TRP C 3 51 ? 15.631 -52.259 -5.801 1.00 58.22 70 TRP C CA 1
ATOM 3730 C C . TRP C 3 51 ? 15.479 -53.572 -6.569 1.00 57.73 70 TRP C C 1
ATOM 3731 O O . TRP C 3 51 ? 15.808 -53.661 -7.751 1.00 57.39 70 TRP C O 1
ATOM 3742 N N . ALA C 3 52 ? 14.960 -54.585 -5.881 1.00 57.16 71 ALA C N 1
ATOM 3743 C CA . ALA C 3 52 ? 14.753 -55.903 -6.471 1.00 57.15 71 ALA C CA 1
ATOM 3744 C C . ALA C 3 52 ? 13.829 -55.842 -7.682 1.00 57.25 71 ALA C C 1
ATOM 3745 O O . ALA C 3 52 ? 14.219 -56.208 -8.792 1.00 57.23 71 ALA C O 1
ATOM 3747 N N . ASP C 3 53 ? 12.605 -55.378 -7.459 1.00 57.07 72 ASP C N 1
ATOM 3748 C CA . ASP C 3 53 ? 11.614 -55.275 -8.522 1.00 57.37 72 ASP C CA 1
ATOM 3749 C C . ASP C 3 53 ? 12.177 -54.686 -9.811 1.00 57.50 72 ASP C C 1
ATOM 3750 O O . ASP C 3 53 ? 11.916 -55.196 -10.900 1.00 57.50 72 ASP C O 1
ATOM 3755 N N . TYR C 3 54 ? 12.945 -53.610 -9.686 1.00 57.82 73 TYR C N 1
ATOM 3756 C CA . TYR C 3 54 ? 13.530 -52.954 -10.848 1.00 58.52 73 TYR C CA 1
ATOM 3757 C C . TYR C 3 54 ? 14.564 -53.823 -11.553 1.00 60.15 73 TYR C C 1
ATOM 3758 O O . TYR C 3 54 ? 14.597 -53.887 -12.782 1.00 60.10 73 TYR C O 1
ATOM 3767 N N . ALA C 3 55 ? 15.411 -54.484 -10.773 1.00 62.03 74 ALA C N 1
ATOM 3768 C CA . ALA C 3 55 ? 16.435 -55.349 -11.340 1.00 63.88 74 ALA C CA 1
ATOM 3769 C C . ALA C 3 55 ? 15.754 -56.510 -12.055 1.00 65.29 74 ALA C C 1
ATOM 3770 O O . ALA C 3 55 ? 16.259 -57.025 -13.053 1.00 64.91 74 ALA C O 1
ATOM 3772 N N . TYR C 3 56 ? 14.598 -56.912 -11.539 1.00 66.98 75 TYR C N 1
ATOM 3773 C CA . TYR C 3 56 ? 13.846 -58.009 -12.125 1.00 68.87 75 TYR C CA 1
ATOM 3774 C C . TYR C 3 56 ? 13.319 -57.644 -13.507 1.00 69.52 75 TYR C C 1
ATOM 3775 O O . TYR C 3 56 ? 13.586 -58.345 -14.482 1.00 69.46 75 TYR C O 1
ATOM 3784 N N . ARG C 3 57 ? 12.567 -56.551 -13.592 1.00 70.67 76 ARG C N 1
ATOM 3785 C CA . ARG C 3 57 ? 12.020 -56.128 -14.875 1.00 72.00 76 ARG C CA 1
ATOM 3786 C C . ARG C 3 57 ? 13.158 -55.911 -15.867 1.00 73.06 76 ARG C C 1
ATOM 3787 O O . ARG C 3 57 ? 12.972 -56.035 -17.078 1.00 73.20 76 ARG C O 1
ATOM 3795 N N . ALA C 3 58 ? 14.337 -55.590 -15.341 1.00 74.39 77 ALA C N 1
ATOM 3796 C CA . ALA C 3 58 ? 15.513 -55.349 -16.169 1.00 75.84 77 ALA C CA 1
ATOM 3797 C C . ALA C 3 58 ? 16.010 -56.625 -16.834 1.00 76.88 77 ALA C C 1
ATOM 3798 O O . ALA C 3 58 ? 16.235 -56.657 -18.044 1.00 76.98 77 ALA C O 1
ATOM 3800 N N . TYR C 3 59 ? 16.181 -57.675 -16.038 1.00 78.11 78 TYR C N 1
ATOM 3801 C CA . TYR C 3 59 ? 16.654 -58.954 -16.554 1.00 79.56 78 TYR C CA 1
ATOM 3802 C C . TYR C 3 59 ? 15.785 -59.536 -17.663 1.00 79.33 78 TYR C C 1
ATOM 3803 O O . TYR C 3 59 ? 16.291 -59.948 -18.702 1.00 79.61 78 TYR C O 1
ATOM 3812 N N . LYS C 3 60 ? 14.478 -59.574 -17.440 1.00 78.71 79 LYS C N 1
ATOM 3813 C CA . LYS C 3 60 ? 13.569 -60.142 -18.423 1.00 78.26 79 LYS C CA 1
ATOM 3814 C C . LYS C 3 60 ? 13.442 -59.282 -19.670 1.00 78.19 79 LYS C C 1
ATOM 3815 O O . LYS C 3 60 ? 13.894 -59.669 -20.749 1.00 77.90 79 LYS C O 1
ATOM 3821 N N . SER C 3 61 ? 12.832 -58.114 -19.514 1.00 78.11 80 SER C N 1
ATOM 3822 C CA . SER C 3 61 ? 12.642 -57.197 -20.628 1.00 78.16 80 SER C CA 1
ATOM 3823 C C . SER C 3 61 ? 13.903 -57.011 -21.487 1.00 78.11 80 SER C C 1
ATOM 3824 O O . SER C 3 61 ? 14.787 -56.223 -21.147 1.00 77.86 80 SER C O 1
ATOM 3827 N N . GLY C 3 62 ? 13.978 -57.754 -22.593 1.00 78.31 81 GLY C N 1
ATOM 3828 C CA . GLY C 3 62 ? 15.108 -57.657 -23.510 1.00 78.59 81 GLY C CA 1
ATOM 3829 C C . GLY C 3 62 ? 16.450 -57.764 -22.828 1.00 78.71 81 GLY C C 1
ATOM 3830 O O . GLY C 3 62 ? 17.444 -57.171 -23.264 1.00 78.63 81 GLY C O 1
ATOM 3831 N N . ASP C 3 63 ? 16.459 -58.532 -21.746 1.00 78.92 82 ASP C N 1
ATOM 3832 C CA . ASP C 3 63 ? 17.643 -58.759 -20.945 1.00 79.09 82 ASP C CA 1
ATOM 3833 C C . ASP C 3 63 ? 18.046 -57.465 -20.260 1.00 79.09 82 ASP C C 1
ATOM 3834 O O . ASP C 3 63 ? 17.530 -56.396 -20.605 1.00 79.13 82 ASP C O 1
ATOM 3839 N N . PRO C 3 64 ? 18.948 -57.547 -19.267 1.00 79.00 83 PRO C N 1
ATOM 3840 C CA . PRO C 3 64 ? 19.438 -56.386 -18.511 1.00 78.90 83 PRO C CA 1
ATOM 3841 C C . PRO C 3 64 ? 19.812 -55.176 -19.367 1.00 78.89 83 PRO C C 1
ATOM 3842 O O . PRO C 3 64 ? 18.976 -54.644 -20.101 1.00 79.05 83 PRO C O 1
ATOM 3846 N N . ALA C 3 65 ? 21.067 -54.742 -19.233 1.00 78.68 84 ALA C N 1
ATOM 3847 C CA . ALA C 3 65 ? 21.643 -53.612 -19.964 1.00 78.46 84 ALA C CA 1
ATOM 3848 C C . ALA C 3 65 ? 20.620 -52.731 -20.687 1.00 78.25 84 ALA C C 1
ATOM 3849 O O . ALA C 3 65 ? 20.224 -51.671 -20.198 1.00 78.39 84 ALA C O 1
ATOM 3851 N N . GLY C 3 66 ? 20.201 -53.199 -21.859 1.00 77.84 85 GLY C N 1
ATOM 3852 C CA . GLY C 3 66 ? 19.243 -52.481 -22.685 1.00 76.77 85 GLY C CA 1
ATOM 3853 C C . GLY C 3 66 ? 18.094 -51.803 -21.968 1.00 76.24 85 GLY C C 1
ATOM 3854 O O . GLY C 3 66 ? 17.758 -50.653 -22.264 1.00 76.16 85 GLY C O 1
ATOM 3855 N N . TYR C 3 67 ? 17.491 -52.511 -21.022 1.00 75.59 86 TYR C N 1
ATOM 3856 C CA . TYR C 3 67 ? 16.365 -51.991 -20.263 1.00 74.79 86 TYR C CA 1
ATOM 3857 C C . TYR C 3 67 ? 16.748 -50.763 -19.450 1.00 73.99 86 TYR C C 1
ATOM 3858 O O . TYR C 3 67 ? 16.179 -49.687 -19.627 1.00 73.92 86 TYR C O 1
ATOM 3867 N N . VAL C 3 68 ? 17.719 -50.935 -18.560 1.00 73.02 87 VAL C N 1
ATOM 3868 C CA . VAL C 3 68 ? 18.176 -49.857 -17.690 1.00 72.34 87 VAL C CA 1
ATOM 3869 C C . VAL C 3 68 ? 18.401 -48.527 -18.403 1.00 71.88 87 VAL C C 1
ATOM 3870 O O . VAL C 3 68 ? 17.986 -47.479 -17.909 1.00 71.77 87 VAL C O 1
ATOM 3874 N N . LYS C 3 69 ? 19.051 -48.570 -19.562 1.00 71.47 88 LYS C N 1
ATOM 3875 C CA . LYS C 3 69 ? 19.334 -47.358 -20.324 1.00 71.12 88 LYS C CA 1
ATOM 3876 C C . LYS C 3 69 ? 18.073 -46.596 -20.720 1.00 70.89 88 LYS C C 1
ATOM 3877 O O . LYS C 3 69 ? 18.138 -45.424 -21.092 1.00 70.88 88 LYS C O 1
ATOM 3883 N N . LYS C 3 70 ? 16.929 -47.265 -20.640 1.00 70.48 89 LYS C N 1
ATOM 3884 C CA . LYS C 3 70 ? 15.657 -46.644 -20.991 1.00 69.87 89 LYS C CA 1
ATOM 3885 C C . LYS C 3 70 ? 14.944 -46.171 -19.727 1.00 69.21 89 LYS C C 1
ATOM 3886 O O . LYS C 3 70 ? 14.142 -45.238 -19.765 1.00 69.19 89 LYS C O 1
ATOM 3892 N N . THR C 3 71 ? 15.258 -46.810 -18.606 1.00 68.41 90 THR C N 1
ATOM 3893 C CA . THR C 3 71 ? 14.640 -46.468 -17.333 1.00 68.02 90 THR C CA 1
ATOM 3894 C C . THR C 3 71 ? 15.625 -45.876 -16.322 1.00 67.34 90 THR C C 1
ATOM 3895 O O . THR C 3 71 ? 15.695 -46.314 -15.173 1.00 67.49 90 THR C O 1
ATOM 3899 N N . LEU C 3 72 ? 16.381 -44.871 -16.754 1.00 66.47 91 LEU C N 1
ATOM 3900 C CA . LEU C 3 72 ? 17.352 -44.217 -15.883 1.00 65.34 91 LEU C CA 1
ATOM 3901 C C . LEU C 3 72 ? 16.653 -43.277 -14.909 1.00 64.67 91 LEU C C 1
ATOM 3902 O O . LEU C 3 72 ? 17.087 -43.113 -13.769 1.00 64.26 91 LEU C O 1
ATOM 3907 N N . TYR C 3 73 ? 15.567 -42.665 -15.370 1.00 64.01 92 TYR C N 1
ATOM 3908 C CA . TYR C 3 73 ? 14.788 -41.737 -14.558 1.00 63.21 92 TYR C CA 1
ATOM 3909 C C . TYR C 3 73 ? 14.242 -42.419 -13.310 1.00 61.20 92 TYR C C 1
ATOM 3910 O O . TYR C 3 73 ? 13.684 -41.766 -12.428 1.00 61.37 92 TYR C O 1
ATOM 3919 N N . GLU C 3 74 ? 14.407 -43.734 -13.243 1.00 58.71 93 GLU C N 1
ATOM 3920 C CA . GLU C 3 74 ? 13.901 -44.506 -12.119 1.00 56.22 93 GLU C CA 1
ATOM 3921 C C . GLU C 3 74 ? 15.004 -44.771 -11.096 1.00 54.92 93 GLU C C 1
ATOM 3922 O O . GLU C 3 74 ? 14.731 -45.191 -9.971 1.00 54.59 93 GLU C O 1
ATOM 3928 N N . ILE C 3 75 ? 16.247 -44.511 -11.490 1.00 52.45 94 ILE C N 1
ATOM 3929 C CA . ILE C 3 75 ? 17.396 -44.737 -10.619 1.00 50.52 94 ILE C CA 1
ATOM 3930 C C . ILE C 3 75 ? 17.455 -43.822 -9.391 1.00 48.22 94 ILE C C 1
ATOM 3931 O O . ILE C 3 75 ? 17.648 -44.294 -8.271 1.00 47.70 94 ILE C O 1
ATOM 3936 N N . PRO C 3 76 ? 17.284 -42.504 -9.583 1.00 46.99 95 PRO C N 1
ATOM 3937 C CA . PRO C 3 76 ? 17.327 -41.540 -8.480 1.00 45.87 95 PRO C CA 1
ATOM 3938 C C . PRO C 3 76 ? 16.428 -41.876 -7.294 1.00 45.36 95 PRO C C 1
ATOM 3939 O O . PRO C 3 76 ? 16.795 -41.641 -6.142 1.00 44.44 95 PRO C O 1
ATOM 3943 N N . ALA C 3 77 ? 15.253 -42.426 -7.576 1.00 44.35 96 ALA C N 1
ATOM 3944 C CA . ALA C 3 77 ? 14.312 -42.785 -6.521 1.00 43.65 96 ALA C CA 1
ATOM 3945 C C . ALA C 3 77 ? 14.852 -43.940 -5.688 1.00 43.17 96 ALA C C 1
ATOM 3946 O O . ALA C 3 77 ? 14.551 -44.059 -4.500 1.00 43.02 96 ALA C O 1
ATOM 3948 N N . LEU C 3 78 ? 15.657 -44.784 -6.323 1.00 43.61 97 LEU C N 1
ATOM 3949 C CA . LEU C 3 78 ? 16.235 -45.951 -5.669 1.00 43.43 97 LEU C CA 1
ATOM 3950 C C . LEU C 3 78 ? 17.431 -45.634 -4.776 1.00 43.83 97 LEU C C 1
ATOM 3951 O O . LEU C 3 78 ? 18.134 -46.539 -4.330 1.00 44.76 97 LEU C O 1
ATOM 3956 N N . VAL C 3 79 ? 17.663 -44.353 -4.514 1.00 43.41 98 VAL C N 1
ATOM 3957 C CA . VAL C 3 79 ? 18.772 -43.956 -3.653 1.00 42.81 98 VAL C CA 1
ATOM 3958 C C . VAL C 3 79 ? 18.216 -43.705 -2.254 1.00 42.39 98 VAL C C 1
ATOM 3959 O O . VAL C 3 79 ? 17.336 -42.864 -2.070 1.00 41.87 98 VAL C O 1
ATOM 3963 N N . PRO C 3 80 ? 18.707 -44.448 -1.252 1.00 41.82 99 PRO C N 1
ATOM 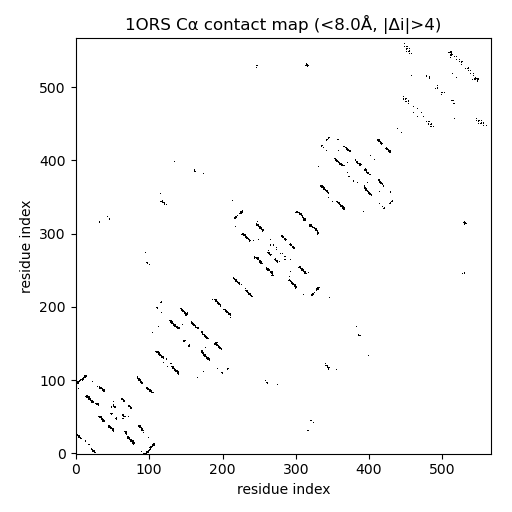3964 C CA . PRO C 3 80 ? 18.231 -44.270 0.122 1.00 41.84 99 PRO C CA 1
ATOM 3965 C C . PRO C 3 80 ? 18.420 -42.836 0.618 1.00 41.95 99 PRO C C 1
ATOM 3966 O O . PRO C 3 80 ? 19.530 -42.302 0.603 1.00 42.35 99 PRO C O 1
ATOM 3970 N N . ALA C 3 81 ? 17.323 -42.218 1.048 1.00 41.40 100 ALA C N 1
ATOM 3971 C CA . ALA C 3 81 ? 17.340 -40.843 1.539 1.00 41.27 100 ALA C CA 1
ATOM 3972 C C . ALA C 3 81 ? 18.339 -40.639 2.672 1.00 41.13 100 ALA C C 1
ATOM 3973 O O . ALA C 3 81 ? 18.958 -39.581 2.779 1.00 40.46 100 ALA C O 1
ATOM 3975 N N . GLY C 3 82 ? 18.485 -41.651 3.520 1.00 40.53 101 GLY C N 1
ATOM 3976 C CA . GLY C 3 82 ? 19.418 -41.557 4.626 1.00 41.41 101 GLY C CA 1
ATOM 3977 C C . GLY C 3 82 ? 20.853 -41.482 4.139 1.00 41.44 101 GLY C C 1
ATOM 3978 O O . GLY C 3 82 ? 21.725 -40.939 4.820 1.00 41.54 101 GLY C O 1
ATOM 3979 N N . LEU C 3 83 ? 21.098 -42.028 2.953 1.00 42.29 102 LEU C N 1
ATOM 3980 C CA . LEU C 3 83 ? 22.432 -42.021 2.367 1.00 42.35 102 LEU C CA 1
ATOM 3981 C C . LEU C 3 83 ? 22.796 -40.612 1.905 1.00 42.23 102 LEU C C 1
ATOM 3982 O O . LEU C 3 83 ? 23.943 -40.184 2.051 1.00 41.38 102 LEU C O 1
ATOM 3987 N N . LEU C 3 84 ? 21.823 -39.889 1.355 1.00 41.23 103 LEU C N 1
ATOM 3988 C CA . LEU C 3 84 ? 22.073 -38.525 0.893 1.00 41.04 103 LEU C CA 1
ATOM 3989 C C . LEU C 3 84 ? 22.265 -37.585 2.077 1.00 40.79 103 LEU C C 1
ATOM 3990 O O . LEU C 3 84 ? 23.116 -36.695 2.041 1.00 40.55 103 LEU C O 1
ATOM 3995 N N . ALA C 3 85 ? 21.469 -37.784 3.123 1.00 40.05 104 ALA C N 1
ATOM 3996 C CA . ALA C 3 85 ? 21.566 -36.956 4.318 1.00 40.38 104 ALA C CA 1
ATOM 3997 C C . ALA C 3 85 ? 22.946 -37.147 4.938 1.00 40.82 104 ALA C C 1
ATOM 3998 O O . ALA C 3 85 ? 23.617 -36.181 5.311 1.00 40.86 104 ALA C O 1
ATOM 4000 N N . LEU C 3 86 ? 23.363 -38.405 5.027 1.00 38.80 105 LEU C N 1
ATOM 4001 C CA . LEU C 3 86 ? 24.654 -38.751 5.599 1.00 39.42 105 LEU C CA 1
ATOM 4002 C C . LEU C 3 86 ? 25.750 -38.046 4.802 1.00 38.14 105 LEU C C 1
ATOM 4003 O O . LEU C 3 86 ? 26.642 -37.421 5.374 1.00 38.42 105 LEU C O 1
ATOM 4008 N N . ILE C 3 87 ? 25.664 -38.143 3.478 1.00 37.07 106 ILE C N 1
ATOM 4009 C CA . ILE C 3 87 ?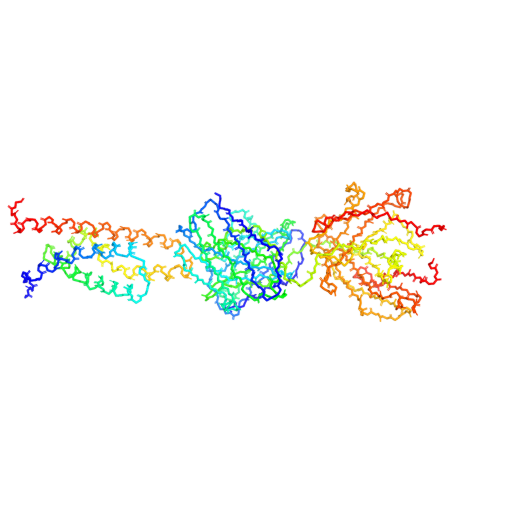 26.631 -37.517 2.588 1.00 36.48 106 ILE C CA 1
ATOM 4010 C C . ILE C 3 87 ? 26.636 -35.993 2.690 1.00 36.78 106 ILE C C 1
ATOM 4011 O O . ILE C 3 87 ? 27.704 -35.380 2.773 1.00 35.32 106 ILE C O 1
ATOM 4016 N N . GLU C 3 88 ? 25.454 -35.380 2.683 1.00 35.87 107 GLU C N 1
ATOM 4017 C CA . GLU C 3 88 ? 25.377 -33.926 2.773 1.00 36.85 107 GLU C CA 1
ATOM 4018 C C . GLU C 3 88 ? 26.055 -33.405 4.035 1.00 36.24 107 GLU C C 1
ATOM 4019 O O . GLU C 3 88 ? 26.799 -32.422 3.987 1.00 35.89 107 GLU C O 1
ATOM 4025 N N . GLY C 3 89 ? 25.797 -34.063 5.161 1.00 35.15 108 GLY C N 1
ATOM 4026 C CA . GLY C 3 89 ? 26.401 -33.642 6.411 1.00 36.28 108 GLY C CA 1
ATOM 4027 C C . GLY C 3 89 ? 27.915 -33.711 6.351 1.00 36.64 108 GLY C C 1
ATOM 4028 O O . GLY C 3 89 ? 28.615 -32.790 6.785 1.00 35.43 108 GLY C O 1
ATOM 4029 N N . HIS C 3 90 ? 28.423 -34.810 5.805 1.00 36.10 109 HIS C N 1
ATOM 4030 C CA . HIS C 3 90 ? 29.858 -35.009 5.685 1.00 37.16 109 HIS C CA 1
ATOM 4031 C C . HIS C 3 90 ? 30.473 -33.960 4.758 1.00 35.36 109 HIS C C 1
ATOM 4032 O O . HIS C 3 90 ? 31.574 -33.466 5.009 1.00 35.74 109 HIS C O 1
ATOM 4039 N N . LEU C 3 91 ? 29.755 -33.616 3.695 1.00 33.30 110 LEU C N 1
ATOM 4040 C CA . LEU C 3 91 ? 30.226 -32.614 2.744 1.00 32.12 110 LEU C CA 1
ATOM 4041 C C . LEU C 3 91 ? 30.247 -31.216 3.356 1.00 31.24 110 LEU C C 1
ATOM 4042 O O . LEU C 3 91 ? 31.193 -30.456 3.150 1.00 30.59 110 LEU C O 1
ATOM 4047 N N . ALA C 3 92 ? 29.199 -30.875 4.102 1.00 28.40 111 ALA C N 1
ATOM 4048 C CA . ALA C 3 92 ? 29.117 -29.564 4.734 1.00 27.86 111 ALA C CA 1
ATOM 4049 C C . ALA C 3 92 ? 30.186 -29.426 5.812 1.00 27.70 111 ALA C C 1
ATOM 4050 O O . ALA C 3 92 ? 30.747 -28.346 6.002 1.00 27.53 111 ALA C O 1
ATOM 4052 N N . GLY C 3 93 ? 30.457 -30.523 6.515 1.00 26.24 112 GLY C N 1
ATOM 4053 C CA . GLY C 3 93 ? 31.459 -30.503 7.566 1.00 28.64 112 GLY C CA 1
ATOM 4054 C C . GLY C 3 93 ? 32.846 -30.226 7.022 1.00 28.41 112 GLY C C 1
ATOM 4055 O O . GLY C 3 93 ? 33.716 -29.717 7.735 1.00 28.36 112 GLY C O 1
ATOM 4056 N N . LEU C 3 94 ? 33.053 -30.558 5.753 1.00 28.05 113 LEU C N 1
ATOM 4057 C CA . LEU C 3 94 ? 34.334 -30.341 5.095 1.00 29.38 113 LEU C CA 1
ATOM 4058 C C . LEU C 3 94 ? 34.328 -29.044 4.302 1.00 29.19 113 LEU C C 1
ATOM 4059 O O . LEU C 3 94 ? 35.295 -28.729 3.611 1.00 26.49 113 LEU C O 1
ATOM 4064 N N . GLY C 3 95 ? 33.230 -28.299 4.394 1.00 28.61 114 GLY C N 1
ATOM 4065 C CA . GLY C 3 95 ? 33.140 -27.043 3.675 1.00 27.34 114 GLY C CA 1
ATOM 4066 C C . GLY C 3 95 ? 33.063 -27.204 2.168 1.00 27.72 114 GLY C C 1
ATOM 4067 O O . GLY C 3 95 ? 33.363 -26.275 1.425 1.00 26.23 114 GLY C O 1
ATOM 4068 N N . LEU C 3 96 ? 32.666 -28.384 1.706 1.00 27.73 115 LEU C N 1
ATOM 4069 C CA . LEU C 3 96 ? 32.544 -28.627 0.271 1.00 27.69 115 LEU C CA 1
ATOM 4070 C C . LEU C 3 96 ? 31.142 -28.190 -0.166 1.00 28.44 115 LEU C C 1
ATOM 4071 O O . LEU C 3 96 ? 30.352 -28.978 -0.689 1.00 28.67 115 LEU C O 1
ATOM 4076 N N . PHE C 3 97 ? 30.862 -26.908 0.052 1.00 28.43 116 PHE C N 1
ATOM 4077 C CA . PHE C 3 97 ? 29.570 -26.303 -0.251 1.00 29.44 116 PHE C CA 1
ATOM 4078 C C . PHE C 3 97 ? 29.134 -26.326 -1.706 1.00 30.47 116 PHE C C 1
ATOM 4079 O O . PHE C 3 97 ? 27.933 -26.330 -1.997 1.00 31.09 116 PHE C O 1
ATOM 4087 N N . ARG C 3 98 ? 30.091 -26.327 -2.624 1.00 31.63 117 ARG C N 1
ATOM 4088 C CA . ARG C 3 98 ? 29.742 -26.379 -4.033 1.00 34.69 117 ARG C CA 1
ATOM 4089 C C . ARG C 3 98 ? 29.102 -27.744 -4.292 1.00 34.33 117 ARG C C 1
ATOM 4090 O O . ARG C 3 98 ? 28.101 -27.848 -5.002 1.00 33.68 117 ARG C O 1
ATOM 4098 N N . LEU C 3 99 ? 29.668 -28.786 -3.691 1.00 33.89 118 LEU C N 1
ATOM 4099 C CA . LEU C 3 99 ? 29.135 -30.133 -3.855 1.00 35.37 118 LEU C CA 1
ATOM 4100 C C . LEU C 3 99 ? 27.805 -30.281 -3.126 1.00 36.66 118 LEU C C 1
ATOM 4101 O O . LEU C 3 99 ? 26.909 -30.981 -3.601 1.00 36.88 118 LEU C O 1
ATOM 4106 N N . VAL C 3 100 ? 27.677 -29.633 -1.970 1.00 36.87 119 VAL C N 1
ATOM 4107 C CA . VAL C 3 100 ? 26.437 -29.687 -1.210 1.00 38.26 119 VAL C CA 1
ATOM 4108 C C . VAL C 3 100 ? 25.314 -29.247 -2.141 1.00 38.79 119 VAL C C 1
ATOM 4109 O O . VAL C 3 100 ? 24.218 -29.813 -2.124 1.00 37.82 119 VAL C O 1
ATOM 4113 N N . ARG C 3 101 ? 25.603 -28.241 -2.960 1.00 39.50 120 ARG C N 1
ATOM 4114 C CA . ARG C 3 101 ? 24.632 -27.728 -3.915 1.00 41.17 120 ARG C CA 1
ATOM 4115 C C . ARG C 3 101 ? 24.156 -28.847 -4.844 1.00 41.63 120 ARG C C 1
ATOM 4116 O O . ARG C 3 101 ? 22.959 -29.096 -4.962 1.00 41.17 120 ARG C O 1
ATOM 4124 N N . LEU C 3 102 ? 25.100 -29.512 -5.505 1.00 42.14 121 LEU C N 1
ATOM 4125 C CA . LEU C 3 102 ? 24.767 -30.601 -6.415 1.00 43.21 121 LEU C CA 1
ATOM 4126 C C . LEU C 3 102 ? 24.018 -31.727 -5.715 1.00 43.67 121 LEU C C 1
ATOM 4127 O O . LEU C 3 102 ? 23.051 -32.268 -6.254 1.00 42.92 121 LEU C O 1
ATOM 4132 N N . LEU C 3 103 ? 24.466 -32.078 -4.513 1.00 44.19 122 LEU C N 1
ATOM 4133 C CA . LEU C 3 103 ? 23.821 -33.134 -3.737 1.00 45.43 122 LEU C CA 1
ATOM 4134 C C . LEU C 3 103 ? 22.363 -32.720 -3.510 1.00 46.70 122 LEU C C 1
ATOM 4135 O O . LEU C 3 103 ? 21.457 -33.556 -3.478 1.00 45.61 122 LEU C O 1
ATOM 4140 N N . ARG C 3 104 ? 22.157 -31.410 -3.365 1.00 47.56 123 ARG C N 1
ATOM 4141 C CA . ARG C 3 104 ? 20.828 -30.849 -3.144 1.00 49.13 123 ARG C CA 1
ATOM 4142 C C . ARG C 3 104 ? 19.955 -31.215 -4.340 1.00 48.98 123 ARG C C 1
ATOM 4143 O O . ARG C 3 104 ? 18.824 -31.687 -4.194 1.00 49.30 123 ARG C O 1
ATOM 4151 N N . PHE C 3 105 ? 20.501 -30.990 -5.528 1.00 48.82 124 PHE C N 1
ATOM 4152 C CA . PHE C 3 105 ? 19.804 -31.272 -6.774 1.00 48.52 124 PHE C CA 1
ATOM 4153 C C . PHE C 3 105 ? 19.503 -32.751 -6.919 1.00 47.87 124 PHE C C 1
ATOM 4154 O O . PHE C 3 105 ? 18.435 -33.127 -7.396 1.00 47.10 124 PHE C O 1
ATOM 4162 N N . LEU C 3 106 ? 20.454 -33.588 -6.517 1.00 46.66 125 LEU C N 1
ATOM 4163 C CA . LEU C 3 106 ? 20.269 -35.030 -6.603 1.00 46.52 125 LEU C CA 1
ATOM 4164 C C . LEU C 3 106 ? 19.076 -35.434 -5.752 1.00 47.00 125 LEU C C 1
ATOM 4165 O O . LEU C 3 106 ? 18.366 -36.388 -6.073 1.00 46.40 125 LEU C O 1
ATOM 4170 N N . ARG C 3 107 ? 18.859 -34.700 -4.666 1.00 46.95 126 ARG C N 1
ATOM 4171 C CA . ARG C 3 107 ? 17.748 -34.974 -3.767 1.00 47.90 126 ARG C CA 1
ATOM 4172 C C . ARG C 3 107 ? 16.445 -34.598 -4.465 1.00 47.21 126 ARG C C 1
ATOM 4173 O O . ARG C 3 107 ? 15.420 -35.262 -4.291 1.00 46.80 126 ARG C O 1
ATOM 4181 N N . ILE C 3 108 ? 16.490 -33.535 -5.263 1.00 46.30 127 ILE C N 1
ATOM 4182 C CA . ILE C 3 108 ? 15.315 -33.090 -6.001 1.00 45.74 127 ILE C CA 1
ATOM 4183 C C . ILE C 3 108 ? 14.919 -34.163 -7.004 1.00 45.74 127 ILE C C 1
ATOM 4184 O O . ILE C 3 108 ? 13.736 -34.474 -7.167 1.00 45.56 127 ILE C O 1
ATOM 4189 N N . LEU C 3 109 ? 15.921 -34.723 -7.673 1.00 44.51 128 LEU C N 1
ATOM 4190 C CA . LEU C 3 109 ? 15.702 -35.766 -8.664 1.00 44.31 128 LEU C CA 1
ATOM 4191 C C . LEU C 3 109 ? 15.117 -37.001 -7.989 1.00 43.38 128 LEU C C 1
ATOM 4192 O O . LEU C 3 109 ? 14.272 -37.690 -8.559 1.00 43.63 128 LEU C O 1
ATOM 4197 N N . LEU C 3 110 ? 15.571 -37.276 -6.771 1.00 42.15 129 LEU C N 1
ATOM 4198 C CA . LEU C 3 110 ? 15.081 -38.422 -6.016 1.00 41.13 129 LEU C CA 1
ATOM 4199 C C . LEU C 3 110 ? 13.594 -38.265 -5.730 1.00 41.13 129 LEU C C 1
ATOM 4200 O O . LEU C 3 110 ? 12.826 -39.224 -5.841 1.00 39.60 129 LEU C O 1
ATOM 4205 N N . ILE C 3 111 ? 13.194 -37.051 -5.366 1.00 40.24 130 ILE C N 1
ATOM 4206 C CA . ILE C 3 111 ? 11.797 -36.768 -5.062 1.00 40.51 130 ILE C CA 1
ATOM 4207 C C . ILE C 3 111 ? 10.923 -36.890 -6.302 1.00 40.76 130 ILE C C 1
ATOM 4208 O O . ILE C 3 111 ? 9.846 -37.480 -6.252 1.00 41.50 130 ILE C O 1
ATOM 4213 N N . ILE C 3 112 ? 11.389 -36.331 -7.413 1.00 40.87 131 ILE C N 1
ATOM 4214 C CA . ILE C 3 112 ? 10.644 -36.390 -8.662 1.00 41.37 131 ILE C CA 1
ATOM 4215 C C . ILE C 3 112 ? 10.544 -37.835 -9.141 1.00 41.41 131 ILE C C 1
ATOM 4216 O O . ILE C 3 112 ? 9.490 -38.277 -9.604 1.00 41.00 131 ILE C O 1
ATOM 4221 N N . SER C 3 113 ? 11.644 -38.570 -9.011 1.00 41.17 132 SER C N 1
ATOM 4222 C CA . SER C 3 113 ? 11.691 -39.964 -9.434 1.00 41.55 132 SER C CA 1
ATOM 4223 C C . SER C 3 113 ? 10.708 -40.830 -8.652 1.00 41.90 132 SER C C 1
ATOM 4224 O O . SER C 3 113 ? 10.056 -41.707 -9.222 1.00 41.88 132 SER C O 1
ATOM 4227 N N . ARG C 3 114 ? 10.603 -40.593 -7.347 1.00 41.54 133 ARG C N 1
ATOM 4228 C CA . ARG C 3 114 ? 9.676 -41.364 -6.525 1.00 41.45 133 ARG C CA 1
ATOM 4229 C C . ARG C 3 114 ? 8.239 -40.948 -6.811 1.00 41.50 133 ARG C C 1
ATOM 4230 O O . ARG C 3 114 ? 7.327 -41.773 -6.773 1.00 41.38 133 ARG C O 1
ATOM 4238 N N . GLY C 3 115 ? 8.046 -39.664 -7.096 1.00 41.94 134 GLY C N 1
ATOM 4239 C CA . GLY C 3 115 ? 6.717 -39.169 -7.403 1.00 43.31 134 GLY C CA 1
ATOM 4240 C C . GLY C 3 115 ? 6.231 -39.831 -8.677 1.00 44.25 134 GLY C C 1
ATOM 4241 O O . GLY C 3 115 ? 5.055 -40.182 -8.807 1.00 43.69 134 GLY C O 1
ATOM 4242 N N . SER C 3 116 ? 7.151 -40.005 -9.620 1.00 44.68 135 SER C N 1
ATOM 4243 C CA . SER C 3 116 ? 6.840 -40.641 -10.891 1.00 45.91 135 SER C CA 1
ATOM 4244 C C . SER C 3 116 ? 6.371 -42.069 -10.642 1.00 46.36 135 SER C C 1
ATOM 4245 O O . SER C 3 116 ? 5.340 -42.492 -11.166 1.00 46.74 135 SER C O 1
ATOM 4248 N N . LYS C 3 117 ? 7.128 -42.807 -9.836 1.00 46.30 136 LYS C N 1
ATOM 4249 C CA . LYS C 3 117 ? 6.781 -44.189 -9.523 1.00 47.16 136 LYS C CA 1
ATOM 4250 C C . LYS C 3 117 ? 5.515 -44.231 -8.673 1.00 47.27 136 LYS C C 1
ATOM 4251 O O . LYS C 3 117 ? 4.779 -45.217 -8.685 1.00 46.64 136 LYS C O 1
ATOM 4257 N N . PHE C 3 118 ? 5.272 -43.156 -7.931 1.00 46.68 137 PHE C N 1
ATOM 4258 C CA . PHE C 3 118 ? 4.088 -43.067 -7.089 1.00 46.39 137 PHE C CA 1
ATOM 4259 C C . PHE C 3 118 ? 2.856 -43.148 -7.983 1.00 46.09 137 PHE C C 1
ATOM 4260 O O . PHE C 3 118 ? 1.969 -43.976 -7.771 1.00 45.54 137 PHE C O 1
ATOM 4268 N N . LEU C 3 119 ? 2.817 -42.275 -8.984 1.00 46.12 138 LEU C N 1
ATOM 4269 C CA . LEU C 3 119 ? 1.706 -42.222 -9.922 1.00 47.44 138 LEU C CA 1
ATOM 4270 C C . LEU C 3 119 ? 1.488 -43.547 -10.638 1.00 48.09 138 LEU C C 1
ATOM 4271 O O . LEU C 3 119 ? 0.348 -43.964 -10.839 1.00 48.11 138 LEU C O 1
ATOM 4276 N N . SER C 3 120 ? 2.576 -44.207 -11.023 1.00 48.64 139 SER C N 1
ATOM 4277 C CA . SER C 3 120 ? 2.465 -45.487 -11.711 1.00 49.52 139 SER C CA 1
ATOM 4278 C C . SER C 3 120 ? 1.770 -46.491 -10.800 1.00 49.63 139 SER C C 1
ATOM 4279 O O . SER C 3 120 ? 0.886 -47.228 -11.238 1.00 49.83 139 SER C O 1
ATOM 4282 N N . ALA C 3 121 ? 2.167 -46.507 -9.530 1.00 48.75 140 ALA C N 1
ATOM 4283 C CA . ALA C 3 121 ? 1.580 -47.417 -8.553 1.00 49.40 140 ALA C CA 1
ATOM 4284 C C . ALA C 3 121 ? 0.066 -47.226 -8.473 1.00 49.12 140 ALA C C 1
ATOM 4285 O O . ALA C 3 121 ? -0.692 -48.184 -8.614 1.00 49.66 140 ALA C O 1
ATOM 4287 N N . ILE C 3 122 ? -0.369 -45.991 -8.240 1.00 48.80 141 ILE C N 1
ATOM 4288 C CA . ILE C 3 122 ? -1.796 -45.691 -8.157 1.00 48.88 141 ILE C CA 1
ATOM 4289 C C . ILE C 3 122 ? -2.527 -46.143 -9.416 1.00 48.40 141 ILE C C 1
ATOM 4290 O O . ILE C 3 122 ? -3.555 -46.812 -9.334 1.00 48.46 141 ILE C O 1
ATOM 4295 N N . ALA C 3 123 ? -1.994 -45.774 -10.576 1.00 48.30 142 ALA C N 1
ATOM 4296 C CA . ALA C 3 123 ? -2.600 -46.145 -11.847 1.00 48.66 142 ALA C CA 1
ATOM 4297 C C . ALA C 3 123 ? -2.741 -47.660 -11.957 1.00 49.22 142 ALA C C 1
ATOM 4298 O O . ALA C 3 123 ? -3.765 -48.164 -12.425 1.00 48.31 142 ALA C O 1
ATOM 4300 N N . ASP C 3 124 ? -1.712 -48.383 -11.525 1.00 49.75 143 ASP C N 1
ATOM 4301 C CA . ASP C 3 124 ? -1.732 -49.840 -11.576 1.00 50.28 143 ASP C CA 1
ATOM 4302 C C . ASP C 3 124 ? -2.760 -50.412 -10.609 1.00 49.79 143 ASP C C 1
ATOM 4303 O O . ASP C 3 124 ? -3.433 -51.394 -10.923 1.00 49.47 143 ASP C O 1
ATOM 4308 N N . ALA C 3 125 ? -2.874 -49.798 -9.434 1.00 49.12 144 ALA C N 1
ATOM 4309 C CA . ALA C 3 125 ? -3.827 -50.243 -8.423 1.00 49.57 144 ALA C CA 1
ATOM 4310 C C . ALA C 3 125 ? -5.254 -50.047 -8.924 1.00 50.00 144 ALA C C 1
ATOM 4311 O O . ALA C 3 125 ? -6.136 -50.865 -8.661 1.00 49.18 144 ALA C O 1
ATOM 4313 N N . ALA C 3 126 ? -5.472 -48.954 -9.646 1.00 50.73 145 ALA C N 1
ATOM 4314 C CA . ALA C 3 126 ? -6.788 -48.653 -10.187 1.00 52.40 145 ALA C CA 1
ATOM 4315 C C . ALA C 3 126 ? -7.183 -49.722 -11.199 1.00 53.81 145 ALA C C 1
ATOM 4316 O O . ALA C 3 126 ? -8.354 -50.080 -11.310 1.00 54.03 145 ALA C O 1
ATOM 4318 N N . ASP C 3 127 ? -6.198 -50.234 -11.931 1.00 55.51 146 ASP C N 1
ATOM 4319 C CA . ASP C 3 127 ? -6.444 -51.261 -12.936 1.00 57.61 146 ASP C CA 1
ATOM 4320 C C . ASP C 3 127 ? -6.845 -52.600 -12.324 1.00 57.76 146 ASP C C 1
ATOM 4321 O O . ASP C 3 127 ? -7.783 -53.243 -12.791 1.00 58.26 146 ASP C O 1
ATOM 4326 N N . LYS C 3 128 ? -6.132 -53.022 -11.285 1.00 58.12 147 LYS C N 1
ATOM 4327 C CA . LYS C 3 128 ? -6.434 -54.287 -10.623 1.00 58.38 147 LYS C CA 1
ATOM 4328 C C . LYS C 3 128 ? -7.811 -54.296 -9.968 1.00 58.55 147 LYS C C 1
ATOM 4329 O O . LYS C 3 128 ? -8.450 -55.345 -9.866 1.00 58.19 147 LYS C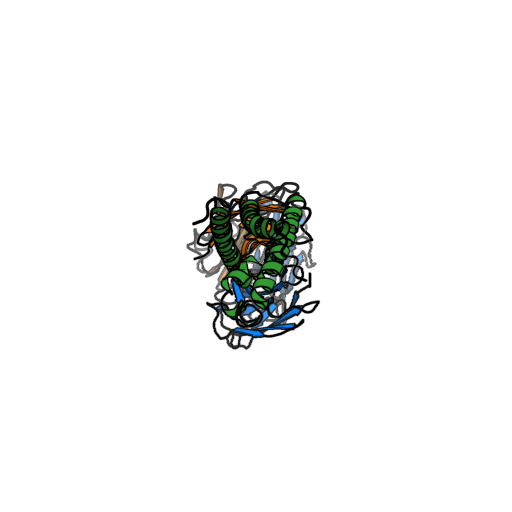 O 1
ATOM 4335 N N . LEU C 3 129 ? -8.263 -53.128 -9.520 1.00 58.39 148 LEU C N 1
ATOM 4336 C CA . LEU C 3 129 ? -9.566 -53.009 -8.870 1.00 58.46 148 LEU C CA 1
ATOM 4337 C C . LEU C 3 129 ? -10.685 -52.822 -9.892 1.00 58.40 148 LEU C C 1
ATOM 4338 O O . LEU C 3 129 ? -11.648 -53.588 -9.920 1.00 58.71 148 LEU C O 1
ATOM 4343 N N . VAL C 3 130 ? -10.555 -51.793 -10.722 1.00 58.55 149 VAL C N 1
ATOM 4344 C CA . VAL C 3 130 ? -11.538 -51.507 -11.759 1.00 59.08 149 VAL C CA 1
ATOM 4345 C C . VAL C 3 130 ? -10.796 -51.517 -13.090 1.00 59.95 149 VAL C C 1
ATOM 4346 O O . VAL C 3 130 ? -10.416 -50.470 -13.612 1.00 59.70 149 VAL C O 1
ATOM 4350 N N . PRO C 3 131 ? -10.584 -52.715 -13.656 1.00 61.72 150 PRO C N 1
ATOM 4351 C CA . PRO C 3 131 ? -9.884 -52.926 -14.925 1.00 63.53 150 PRO C CA 1
ATOM 4352 C C . PRO C 3 131 ? -10.346 -52.067 -16.093 1.00 65.61 150 PRO C C 1
ATOM 4353 O O . PRO C 3 131 ? -11.513 -52.102 -16.483 1.00 65.84 150 PRO C O 1
ATOM 4357 N N . ARG C 3 132 ? -9.407 -51.295 -16.636 1.00 68.27 151 ARG C N 1
ATOM 4358 C CA . ARG C 3 132 ? -9.641 -50.414 -17.778 1.00 71.18 151 ARG C CA 1
ATOM 4359 C C . ARG C 3 132 ? -8.527 -49.370 -17.859 1.00 71.67 151 ARG C C 1
ATOM 4360 O O . ARG C 3 132 ? -8.835 -48.160 -17.811 1.00 72.05 151 ARG C O 1
#

Sequence (567 aa):
QIVLTQSPAIMSASLGDRVTMTCTASSSVSSSYLHWYQQKPGSSPKLWIYSTSNLASGVPARFSGSGSGTSYSLTISSMEAEDAATYYCHQFHRSLTFGSGTKLEIKRADAAPTVSIFPPSSEQLTSGGASVVCFLNNFYPKDINVKWKIDGSERQNGVLNSWTDQDSKDSTYSMSSTLTLTKDEYERHNSYTCEATHKTSTSPIVKSFNRNECDVQLQESGPGLVKPSQSLSLTCTVTGYSITNNYAWNWIRQFPGNKLEWMGYINYSGTTSYNPSLKSRISITRDTSKNQFFLQLNSVTTEDTATYFCVRGYDYFAMDYWGQGTSVTVSSAKTTPPSVYPLAPGSAAQTNSMVTLGCLVKGYFPEPVTVTWNSGSLSSGVHTFPAVLQSDLYTLSSSVTVPSSTWPSETVTCNVAHPASSTKVDKKIVPRDCGDVMEHPLVELGVSYAALLSVIVVVVEYTMQLSGEYLVRLYLVDLILVIILWADYAYRAYKSGDPAGYVKKTLYEIPALVPAGLLALIEGHLAGLGLFRLVRLLRFLRILLIISRGSKFLSAIADAADKLVPR

InterPro domains:
  IPR003006 Immunoglobulin/major histocompatibility complex, conserved site [PS00290] (85-91)
  IPR003597 Immunoglobulin C1-set [PF07654] (8-93)
  IPR003597 Immunoglobulin C1-set [SM00407] (22-97)
  IPR007110 Immunoglobulin-like domain [PS50835] (6-103)
  IPR013783 Immunoglobulin-like fold [G3DSA:2.60.40.10] (2-105)
  IPR036179 Immunoglobulin-like domain superfamily [SSF48726] (4-105)
  IPR050380 Immune Recognition and Response Modulators [PTHR23411] (6-104)

Organism: Mus musculus (NCBI:txid10090)

GO terms:
  GO:0030183 B cell differentiation (P, IMP)
  GO:0005576 extracellular region (C, TAS)
  GO:0005886 plasma membrane (C, TAS)

B-factor: mean 34.62, std 15.33, range [14.97, 87.49]

Radius of gyration: 33.98 Å; Cα contacts (8 Å, |Δi|>4): 1241; chains: 3; bounding box: 88×104×70 Å

Secondary structure (DSSP, 8-state):
---EEEE-SEEEE-TT--EEEEEEEEEEE-GGG-EEEEE-TTS--EEEEETTTEE-TT--TTEEEEEEEEEEEEEESS--GGG-EEEEEEEESSSEEE---EEEEE----BPPEEEEEPPPHHHHHTTEEEEEEEEEEEBSS--EEEEEETTEEE-TTEEEEEPPPPTTT--EEEEEEEEEEHHHHTT--EEEEEEEETTEEEEEEEEEEGGG-/--EEEEES-SEE-TTS-EEEEEEEESS-TTTSSEEEEEEE-TT--EEEEEEEETTS-EEE-TTTTTTEEEEEETTTTEEEEEE-S--GGG-EEEEEEEE-GGG-EEEE---EEEEE--PPPBPPEEEEE----SS--SSEEEEEEEEEEEBSS--EEEEGGGTB-TTEEEPPPEESSSSEEEEEEEEEETTTTTTS--EEEEEEGGGTEEEEEE---S---/-----HHHHHHHHHHHHHHHHHHHHHHHS---SHHHHHHHHHHHHHHHHHHHHHHHHHHHTTSTTTTTTT-GGGTGGGS-HHHHHHHHHHHHHTT-HHHHHHHHHHHHHHHHHHHHHHHHHHHHHHHHHS--

CATH classification: 2.60.40.10 (+1 more: 2.60.40.10)